Protein AF-A0A2M6YIL8-F1 (afdb_monomer)

Mean predicted aligned error: 9.51 Å

Structure (mmCIF, N/CA/C/O backbone):
data_AF-A0A2M6YIL8-F1
#
_entry.id   AF-A0A2M6YIL8-F1
#
loop_
_atom_site.group_PDB
_atom_site.id
_atom_site.type_symbol
_atom_site.label_atom_id
_atom_site.label_alt_id
_atom_site.label_comp_id
_atom_site.label_asym_id
_atom_site.label_entity_id
_atom_site.label_seq_id
_atom_site.pdbx_PDB_ins_code
_atom_site.Cartn_x
_atom_site.Cartn_y
_atom_site.Cartn_z
_atom_site.occupancy
_atom_site.B_iso_or_equiv
_atom_site.auth_seq_id
_atom_site.auth_comp_id
_atom_site.auth_asym_id
_atom_site.auth_atom_id
_atom_site.pdbx_PDB_model_num
ATOM 1 N N . MET A 1 1 ? 63.530 -6.630 16.480 1.00 34.41 1 MET A N 1
ATOM 2 C CA . MET A 1 1 ? 64.405 -7.597 17.176 1.00 34.41 1 MET A CA 1
ATOM 3 C C . MET A 1 1 ? 63.542 -8.795 17.549 1.00 34.41 1 MET A C 1
ATOM 5 O O . MET A 1 1 ? 62.456 -8.602 18.073 1.00 34.41 1 MET A O 1
ATOM 9 N N . ILE A 1 2 ? 63.947 -9.974 17.088 1.00 30.62 2 ILE A N 1
ATOM 10 C CA . ILE A 1 2 ? 63.202 -11.244 17.043 1.00 30.62 2 ILE A CA 1
ATOM 11 C C . ILE A 1 2 ? 63.223 -11.934 18.419 1.00 30.62 2 ILE A C 1
ATOM 13 O O . ILE A 1 2 ? 64.156 -11.673 19.173 1.00 30.62 2 ILE A O 1
ATOM 17 N N . ILE A 1 3 ? 62.238 -12.822 18.668 1.00 32.53 3 ILE A N 1
ATOM 18 C CA . ILE A 1 3 ? 62.216 -14.078 19.482 1.00 32.53 3 ILE A CA 1
ATOM 19 C C . ILE A 1 3 ? 60.808 -14.183 20.134 1.00 32.53 3 ILE A C 1
ATOM 21 O O . ILE A 1 3 ? 60.484 -13.400 21.015 1.00 32.53 3 ILE A O 1
ATOM 25 N N . THR A 1 4 ? 59.820 -14.889 19.543 1.00 32.38 4 THR A N 1
ATOM 26 C CA . THR A 1 4 ? 59.426 -16.323 19.743 1.00 32.38 4 THR A CA 1
ATOM 27 C C . THR A 1 4 ? 59.173 -16.688 21.215 1.00 32.38 4 THR A C 1
ATOM 29 O O . THR A 1 4 ? 59.977 -16.317 22.048 1.00 32.38 4 THR A O 1
ATOM 32 N N . LYS A 1 5 ? 58.192 -17.476 21.673 1.00 34.00 5 LYS A N 1
ATOM 33 C CA . LYS A 1 5 ? 57.276 -18.504 21.136 1.00 34.00 5 LYS A CA 1
ATOM 34 C C . LYS A 1 5 ? 56.349 -18.872 22.326 1.00 34.00 5 LYS A C 1
ATOM 36 O O . LYS A 1 5 ? 56.856 -18.974 23.434 1.00 34.00 5 LYS A O 1
ATOM 41 N N . SER A 1 6 ? 55.073 -19.201 22.120 1.00 31.00 6 SER A N 1
ATOM 42 C CA . SER A 1 6 ? 54.541 -20.549 22.416 1.00 31.00 6 SER A CA 1
ATOM 43 C C . SER A 1 6 ? 53.068 -20.648 22.000 1.00 31.00 6 SER A C 1
ATOM 45 O O . SER A 1 6 ? 52.240 -19.804 22.329 1.00 31.00 6 SER A O 1
ATOM 47 N N . ARG A 1 7 ? 52.784 -21.673 21.193 1.00 32.38 7 ARG A N 1
ATOM 48 C CA . ARG A 1 7 ? 51.454 -22.182 20.859 1.00 32.38 7 ARG A CA 1
ATOM 49 C C . ARG A 1 7 ? 51.168 -23.325 21.829 1.00 32.38 7 ARG A C 1
ATOM 51 O O . ARG A 1 7 ? 52.050 -24.158 22.023 1.00 32.38 7 ARG A O 1
ATOM 58 N N . ALA A 1 8 ? 49.954 -23.390 22.363 1.00 34.75 8 ALA A N 1
ATOM 59 C CA . ALA A 1 8 ? 49.428 -24.585 23.010 1.00 34.75 8 ALA A CA 1
ATOM 60 C C . ALA A 1 8 ? 48.501 -25.314 22.025 1.00 34.75 8 ALA A C 1
ATOM 62 O O . ALA A 1 8 ? 47.535 -24.743 21.522 1.00 34.75 8 ALA A O 1
ATOM 63 N N . GLU A 1 9 ? 48.852 -26.562 21.725 1.00 29.17 9 GLU A N 1
ATOM 64 C CA . GLU A 1 9 ? 48.043 -27.539 20.999 1.00 29.17 9 GLU A CA 1
ATOM 65 C C . GLU A 1 9 ? 46.983 -28.139 21.933 1.00 29.17 9 GLU A C 1
ATOM 67 O O . GLU A 1 9 ? 47.293 -28.528 23.059 1.00 29.17 9 GLU A O 1
ATOM 72 N N . VAL A 1 10 ? 45.750 -28.297 21.443 1.00 35.44 10 VAL A N 1
ATOM 73 C CA . VAL A 1 10 ? 44.727 -29.152 22.063 1.00 35.44 10 VAL A CA 1
ATOM 74 C C . VAL A 1 10 ? 44.362 -30.251 21.065 1.00 35.44 10 VAL A C 1
ATOM 76 O O . VAL A 1 10 ? 43.972 -29.981 19.931 1.00 35.44 10 VAL A O 1
ATOM 79 N N . LYS A 1 11 ? 44.548 -31.506 21.492 1.00 32.81 11 LYS A N 1
ATOM 80 C CA . LYS A 1 11 ? 44.235 -32.742 20.754 1.00 32.81 11 LYS A CA 1
ATOM 81 C C . LYS A 1 11 ? 42.715 -32.939 20.597 1.00 32.81 11 LYS A C 1
ATOM 83 O O . LYS A 1 11 ? 41.988 -32.645 21.543 1.00 32.81 11 LYS A O 1
ATOM 88 N N . PRO A 1 12 ? 42.228 -33.546 19.495 1.00 32.81 12 PRO A N 1
ATOM 89 C CA . PRO A 1 12 ? 40.831 -33.944 19.358 1.00 32.81 12 PRO A CA 1
ATOM 90 C C . PRO A 1 12 ? 40.618 -35.390 19.836 1.00 32.81 12 PRO A C 1
ATOM 92 O O . PRO A 1 12 ? 41.384 -36.293 19.491 1.00 32.81 12 PRO A O 1
ATOM 95 N N . SER A 1 13 ? 39.543 -35.642 20.585 1.00 32.94 13 SER A N 1
ATOM 96 C CA . SER A 1 13 ? 39.116 -36.990 20.976 1.00 32.94 13 SER A CA 1
ATOM 97 C C . SER A 1 13 ? 37.723 -37.335 20.435 1.00 32.94 13 SER A C 1
ATOM 99 O O . SER A 1 13 ? 36.736 -36.746 20.852 1.00 32.94 13 SER A O 1
ATOM 101 N N . ARG A 1 14 ? 37.714 -38.336 19.536 1.00 31.89 14 ARG A N 1
ATOM 102 C CA . ARG A 1 14 ? 36.730 -39.424 19.298 1.00 31.89 14 ARG A CA 1
ATOM 103 C C . ARG A 1 14 ? 35.243 -39.036 19.173 1.00 31.89 14 ARG A C 1
ATOM 105 O O . ARG A 1 14 ? 34.594 -38.695 20.147 1.00 31.89 14 ARG A O 1
ATOM 112 N N . ARG A 1 15 ? 34.678 -39.053 17.956 1.00 29.81 15 ARG A N 1
ATOM 113 C CA . ARG A 1 15 ? 34.012 -40.207 17.290 1.00 29.81 15 ARG A CA 1
ATOM 114 C C . ARG A 1 15 ? 33.005 -40.945 18.185 1.00 29.81 15 ARG A C 1
ATOM 116 O O . ARG A 1 15 ? 33.401 -41.828 18.936 1.00 29.81 15 ARG A O 1
ATOM 123 N N . PHE A 1 16 ? 31.720 -40.675 17.956 1.00 30.69 16 PHE A N 1
ATOM 124 C CA . PHE A 1 16 ? 30.640 -41.646 18.125 1.00 30.69 16 PHE A CA 1
ATOM 125 C C . PHE A 1 16 ? 29.960 -41.851 16.767 1.00 30.69 16 PHE A C 1
ATOM 127 O O . PHE A 1 16 ? 29.432 -40.917 16.170 1.00 30.69 16 PHE A O 1
ATOM 134 N N . MET A 1 17 ? 30.076 -43.079 16.260 1.00 27.91 17 MET A N 1
ATOM 135 C CA . MET A 1 17 ? 29.274 -43.631 15.173 1.00 27.91 17 MET A CA 1
ATOM 136 C C . MET A 1 17 ? 27.931 -44.064 15.764 1.00 27.91 17 MET A C 1
ATOM 138 O O . MET A 1 17 ? 27.924 -44.775 16.767 1.00 27.91 17 MET A O 1
ATOM 142 N N . ALA A 1 18 ? 26.825 -43.676 15.134 1.00 30.89 18 ALA A N 1
ATOM 143 C CA . ALA A 1 18 ? 25.533 -44.321 15.325 1.00 30.89 18 ALA A CA 1
ATOM 144 C C . ALA A 1 18 ? 25.212 -45.104 14.048 1.00 30.89 18 ALA A C 1
ATOM 146 O O . ALA A 1 18 ? 25.213 -44.555 12.945 1.00 30.89 18 ALA A O 1
ATOM 147 N N . SER A 1 19 ? 25.049 -46.408 14.227 1.00 29.31 19 SER A N 1
ATOM 148 C CA . SER A 1 19 ? 24.726 -47.419 13.231 1.00 29.31 19 SER A CA 1
ATOM 149 C C . SER A 1 19 ? 23.300 -47.253 12.709 1.00 29.31 19 SER A C 1
ATOM 151 O O . SER A 1 19 ? 22.365 -47.051 13.480 1.00 29.31 19 SER A O 1
ATOM 153 N N . ALA A 1 20 ? 23.150 -47.375 11.393 1.00 28.11 20 ALA A N 1
ATOM 154 C CA . ALA A 1 20 ? 21.876 -47.608 10.740 1.00 28.11 20 ALA A CA 1
ATOM 155 C C . ALA A 1 20 ? 21.609 -49.117 10.751 1.00 28.11 20 ALA A C 1
ATOM 157 O O . ALA A 1 20 ? 22.361 -49.860 10.126 1.00 28.11 20 ALA A O 1
ATOM 158 N N . ASP A 1 21 ? 20.554 -49.541 11.443 1.00 28.28 21 ASP A N 1
ATOM 159 C CA . ASP A 1 21 ? 19.988 -50.879 11.298 1.00 28.28 21 ASP A CA 1
ATOM 160 C C . ASP A 1 21 ? 18.609 -50.779 10.652 1.00 28.28 21 ASP A C 1
ATOM 162 O O . ASP A 1 21 ? 17.683 -50.126 11.135 1.00 28.28 21 ASP A O 1
ATOM 166 N N . SER A 1 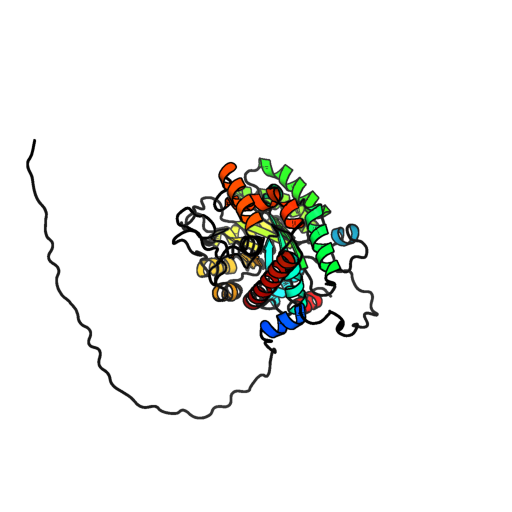22 ? 18.524 -51.437 9.505 1.00 27.89 22 SER A N 1
ATOM 167 C CA . SER A 1 22 ? 17.327 -51.768 8.756 1.00 27.89 22 SER A CA 1
ATOM 168 C C . SER A 1 22 ? 16.561 -52.893 9.449 1.00 27.89 22 SER A C 1
ATOM 170 O O . SER A 1 22 ? 17.112 -53.977 9.637 1.00 27.89 22 SER A O 1
ATOM 172 N N . ALA A 1 23 ? 15.274 -52.694 9.721 1.00 29.27 23 ALA A N 1
ATOM 173 C CA . ALA A 1 23 ? 14.343 -53.795 9.936 1.00 29.27 23 ALA A CA 1
ATOM 174 C C . ALA A 1 23 ? 12.953 -53.406 9.424 1.00 29.27 23 ALA A C 1
ATOM 176 O O . ALA A 1 23 ? 12.333 -52.453 9.890 1.00 29.27 23 ALA A O 1
ATOM 177 N N . ALA A 1 24 ? 12.503 -54.156 8.422 1.00 27.44 24 ALA A N 1
ATOM 178 C CA . ALA A 1 24 ? 11.143 -54.169 7.922 1.00 27.44 24 ALA A CA 1
ATOM 179 C C . ALA A 1 24 ? 10.187 -54.661 9.014 1.00 27.44 24 ALA A C 1
ATOM 181 O O . ALA A 1 24 ? 10.449 -55.702 9.613 1.00 27.44 24 ALA A O 1
ATOM 182 N N . ILE A 1 25 ? 9.074 -53.956 9.228 1.00 30.39 25 ILE A N 1
ATOM 183 C CA . ILE A 1 25 ? 7.910 -54.492 9.938 1.00 30.39 25 ILE A CA 1
ATOM 184 C C . ILE A 1 25 ? 6.638 -54.073 9.197 1.00 30.39 25 ILE A C 1
ATOM 186 O O . ILE A 1 25 ? 6.496 -52.958 8.699 1.00 30.39 25 ILE A O 1
ATOM 190 N N . GLU A 1 26 ? 5.775 -55.070 9.089 1.00 27.17 26 GLU A N 1
ATOM 191 C CA . GLU A 1 26 ? 4.576 -55.227 8.289 1.00 27.17 26 GLU A CA 1
ATOM 192 C C . GLU A 1 26 ? 3.461 -54.209 8.567 1.00 27.17 26 GLU A C 1
ATOM 194 O O . GLU A 1 26 ? 3.278 -53.711 9.675 1.00 27.17 26 GLU A O 1
ATOM 199 N N . ASN A 1 27 ? 2.663 -53.981 7.521 1.00 27.77 27 ASN A N 1
ATOM 200 C CA . ASN A 1 27 ? 1.368 -53.305 7.536 1.00 27.77 27 ASN A CA 1
ATOM 201 C C . ASN A 1 27 ? 0.342 -54.044 8.415 1.00 27.77 27 ASN A C 1
ATOM 203 O O . ASN A 1 27 ? 0.033 -55.202 8.122 1.00 27.77 27 ASN A O 1
ATOM 207 N N . PRO A 1 28 ? -0.359 -53.344 9.324 1.00 32.44 28 PRO A N 1
ATOM 208 C CA . PRO A 1 28 ? -1.696 -53.730 9.732 1.00 32.44 28 PRO A CA 1
ATOM 209 C C . PRO A 1 28 ? -2.715 -52.692 9.244 1.00 32.44 28 PRO A C 1
ATOM 211 O O . PRO A 1 28 ? -2.716 -51.531 9.646 1.00 32.44 28 PRO A O 1
ATOM 214 N N . HIS A 1 29 ? -3.627 -53.139 8.382 1.00 32.09 29 HIS A N 1
ATOM 215 C CA . HIS A 1 29 ? -4.880 -52.446 8.085 1.00 32.09 29 HIS A CA 1
ATOM 216 C C . HIS A 1 29 ? -5.634 -52.052 9.370 1.00 32.09 29 HIS A C 1
ATOM 218 O O . HIS A 1 29 ? -5.845 -52.916 10.227 1.00 32.09 29 HIS A O 1
ATOM 224 N N . PRO A 1 30 ? -6.250 -50.855 9.409 1.00 33.12 30 PRO A N 1
ATOM 225 C CA . PRO A 1 30 ? -7.467 -50.660 10.177 1.00 33.12 30 PRO A CA 1
ATOM 226 C C . PRO A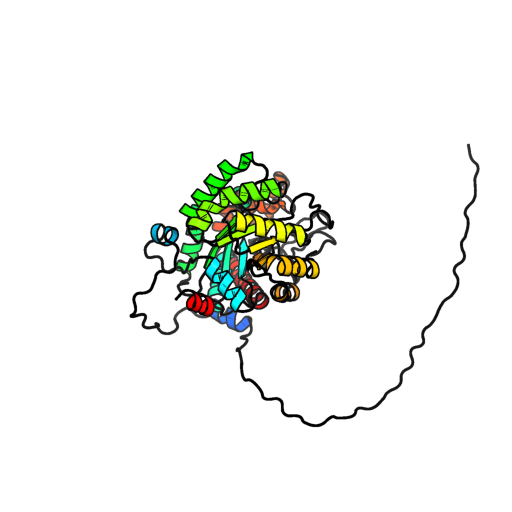 1 30 ? -8.642 -50.226 9.289 1.00 33.12 30 PRO A C 1
ATOM 228 O O . PRO A 1 30 ? -8.619 -49.231 8.575 1.00 33.12 30 PRO A O 1
ATOM 231 N N . ARG A 1 31 ? -9.659 -51.087 9.342 1.00 28.83 31 ARG A N 1
ATOM 232 C CA . ARG A 1 31 ? -11.111 -50.858 9.419 1.00 28.83 31 ARG A CA 1
ATOM 233 C C . ARG A 1 31 ? -11.663 -49.491 8.982 1.00 28.83 31 ARG A C 1
ATOM 235 O O . ARG A 1 31 ? -11.347 -48.447 9.535 1.00 28.83 31 ARG A O 1
ATOM 242 N N . ARG A 1 32 ? -12.640 -49.593 8.073 1.00 31.38 32 ARG A N 1
ATOM 243 C CA . ARG A 1 32 ? -13.617 -48.571 7.682 1.00 31.38 32 ARG A CA 1
ATOM 244 C C . ARG A 1 32 ? -14.294 -47.950 8.911 1.00 31.38 32 ARG A C 1
ATOM 246 O O . ARG A 1 32 ? -14.957 -48.663 9.660 1.00 31.38 32 ARG A O 1
ATOM 253 N N . GLY A 1 33 ? -14.170 -46.634 9.047 1.00 27.53 33 GLY A N 1
ATOM 254 C CA . GLY A 1 33 ? -15.037 -45.773 9.847 1.00 27.53 33 GLY A CA 1
ATOM 255 C C . GLY A 1 33 ? -15.582 -44.672 8.938 1.00 27.53 33 GLY A C 1
ATOM 256 O O . GLY A 1 33 ? -14.838 -44.107 8.141 1.00 27.53 33 GLY A O 1
ATOM 257 N N . GLU A 1 34 ? -16.891 -44.454 8.985 1.00 33.75 34 GLU A N 1
ATOM 258 C CA . GLU A 1 34 ? -17.619 -43.462 8.195 1.00 33.75 34 GLU A CA 1
ATOM 259 C C . GLU A 1 34 ? -17.194 -42.034 8.560 1.00 33.75 34 GLU A C 1
ATOM 261 O O . GLU A 1 34 ? -17.422 -41.584 9.679 1.00 33.75 34 GLU A O 1
ATOM 266 N N . GLU A 1 35 ? -16.664 -41.289 7.590 1.00 27.50 35 GLU A N 1
ATOM 267 C CA . GLU A 1 35 ? -16.563 -39.832 7.665 1.00 27.50 35 GLU A CA 1
ATOM 268 C C . GLU A 1 35 ? -17.556 -39.205 6.683 1.00 27.50 35 GLU A C 1
ATOM 270 O O . GLU A 1 35 ? -17.505 -39.402 5.463 1.00 27.50 35 GLU A O 1
ATOM 275 N N . ARG A 1 36 ? -18.512 -38.465 7.251 1.00 28.72 36 ARG A N 1
ATOM 276 C CA . ARG A 1 36 ? -19.507 -37.673 6.530 1.00 28.72 36 ARG A CA 1
ATOM 277 C C . ARG A 1 36 ? -18.791 -36.613 5.690 1.00 28.72 36 ARG A C 1
ATOM 279 O O . ARG A 1 36 ? -18.203 -35.680 6.227 1.00 28.72 36 ARG A O 1
ATOM 286 N N . ARG A 1 37 ? -18.889 -36.729 4.364 1.00 27.38 37 ARG A N 1
ATOM 287 C CA . ARG A 1 37 ? -18.474 -35.678 3.426 1.00 27.38 37 ARG A CA 1
ATOM 288 C C . ARG A 1 37 ? -19.415 -34.480 3.543 1.00 27.38 37 ARG A C 1
ATOM 290 O O . ARG A 1 37 ? -20.550 -34.540 3.074 1.00 27.38 37 ARG A O 1
ATOM 297 N N . ASN A 1 38 ? -18.923 -33.381 4.107 1.00 27.09 38 ASN A N 1
ATOM 298 C CA . ASN A 1 38 ? -19.464 -32.056 3.825 1.00 27.09 38 ASN A CA 1
ATOM 299 C C . ASN A 1 38 ? -19.009 -31.646 2.417 1.00 27.09 38 ASN A C 1
ATOM 301 O O . ASN A 1 38 ? -17.834 -31.381 2.179 1.00 27.09 38 ASN A O 1
ATOM 305 N N . ASN A 1 39 ? -19.946 -31.621 1.469 1.00 25.88 39 ASN A N 1
ATOM 306 C CA . ASN A 1 39 ? -19.725 -31.083 0.131 1.00 25.88 39 ASN A CA 1
ATOM 307 C C . ASN A 1 39 ? -19.717 -29.547 0.186 1.00 25.88 39 ASN A C 1
ATOM 309 O O . ASN A 1 39 ? -20.773 -28.918 0.150 1.00 25.88 39 ASN A O 1
ATOM 313 N N . HIS A 1 40 ? -18.533 -28.943 0.216 1.00 27.97 40 HIS A N 1
ATOM 314 C CA . HIS A 1 40 ? -18.300 -27.583 -0.278 1.00 27.97 40 HIS A CA 1
ATOM 315 C C . HIS A 1 40 ? -17.225 -27.655 -1.365 1.00 27.97 40 HIS A C 1
ATOM 317 O O . HIS A 1 40 ? -16.038 -27.464 -1.125 1.00 27.97 40 HIS A O 1
ATOM 323 N N . THR A 1 41 ? -17.641 -27.993 -2.584 1.00 28.62 41 THR A N 1
ATOM 324 C CA . THR A 1 41 ? -16.795 -27.879 -3.773 1.00 28.62 41 THR A CA 1
ATOM 325 C C . THR A 1 41 ? -16.782 -26.424 -4.230 1.00 28.62 41 THR A C 1
ATOM 327 O O . THR A 1 41 ? -17.613 -26.019 -5.043 1.00 28.62 41 THR A O 1
ATOM 330 N N . GLY A 1 42 ? -15.838 -25.638 -3.713 1.00 29.00 42 GLY A N 1
ATOM 331 C CA . GLY A 1 42 ? -15.352 -24.454 -4.416 1.00 29.00 42 GLY A CA 1
ATOM 332 C C . GLY A 1 42 ? -14.614 -24.927 -5.666 1.00 29.00 42 GLY A C 1
ATOM 333 O O . GLY A 1 42 ? -13.625 -25.652 -5.572 1.00 29.00 42 GLY A O 1
ATOM 334 N N . ALA A 1 43 ? -15.132 -24.604 -6.848 1.00 34.97 43 ALA A N 1
ATOM 335 C CA . ALA A 1 43 ? -14.463 -24.933 -8.097 1.00 34.97 43 ALA A CA 1
ATOM 336 C C . ALA A 1 43 ? -13.200 -24.066 -8.229 1.00 34.97 43 ALA A C 1
ATOM 338 O O . ALA A 1 43 ? -13.272 -22.917 -8.654 1.00 34.97 43 ALA A O 1
ATOM 339 N N . LEU A 1 44 ? -12.043 -24.617 -7.855 1.00 34.81 44 LEU A N 1
ATOM 340 C CA . LEU A 1 44 ? -10.734 -24.067 -8.206 1.00 34.81 44 LEU A CA 1
ATOM 341 C C . LEU A 1 44 ? -10.581 -24.138 -9.731 1.00 34.81 44 LEU A C 1
ATOM 343 O O . LEU A 1 44 ? -10.276 -25.186 -10.304 1.00 34.81 44 LEU A O 1
ATOM 347 N N . PHE A 1 45 ? -10.848 -23.029 -10.415 1.00 46.12 45 PHE A N 1
ATOM 348 C CA . PHE A 1 45 ? -10.503 -22.895 -11.823 1.00 46.12 45 PHE A CA 1
ATOM 349 C C . PHE A 1 45 ? -8.987 -22.723 -11.936 1.00 46.12 45 PHE A C 1
ATOM 351 O O . PHE A 1 45 ? -8.402 -21.885 -11.263 1.00 46.12 45 PHE A O 1
ATOM 358 N N . SER A 1 46 ? -8.338 -23.506 -12.803 1.00 51.53 46 SER A N 1
ATOM 359 C CA . SER A 1 46 ? -6.922 -23.298 -13.126 1.00 51.53 46 SER A CA 1
ATOM 360 C C . SER A 1 46 ? -6.704 -21.856 -13.596 1.00 51.53 46 SER A C 1
ATOM 362 O O . SER A 1 46 ? -7.432 -21.385 -14.473 1.00 51.53 46 SER A O 1
ATOM 364 N N . THR A 1 47 ? -5.669 -21.193 -13.071 1.00 53.50 47 THR A N 1
ATOM 365 C CA . THR A 1 47 ? -5.215 -19.845 -13.465 1.00 53.50 47 THR A CA 1
ATOM 366 C C . THR A 1 47 ? -5.191 -19.640 -14.981 1.00 53.50 47 THR A C 1
ATOM 368 O O . THR A 1 47 ? -5.591 -18.591 -15.475 1.00 53.50 47 THR A O 1
ATOM 371 N N . ARG A 1 48 ? -4.841 -20.677 -15.754 1.00 49.22 48 ARG A N 1
ATOM 372 C CA . ARG A 1 48 ? -4.863 -20.649 -17.224 1.00 49.22 48 ARG A CA 1
ATOM 373 C C . ARG A 1 48 ? -6.258 -20.404 -17.816 1.00 49.22 48 ARG A C 1
ATOM 375 O O . ARG A 1 48 ? -6.384 -19.606 -18.738 1.00 49.22 48 ARG A O 1
ATOM 382 N N . LYS A 1 49 ? -7.305 -21.041 -17.278 1.00 51.19 49 LYS A N 1
ATOM 383 C CA . LYS A 1 49 ? -8.697 -20.827 -17.725 1.00 51.19 49 LYS A CA 1
ATOM 384 C C . LYS A 1 49 ? -9.211 -19.440 -17.343 1.00 51.19 49 LYS A C 1
ATOM 386 O O . LYS A 1 49 ? -9.979 -18.856 -18.097 1.00 51.19 49 LYS A O 1
ATOM 391 N N . ILE A 1 50 ? -8.777 -18.923 -16.194 1.00 56.91 50 ILE A N 1
ATOM 392 C CA . ILE A 1 50 ? -9.116 -17.572 -15.734 1.00 56.91 50 ILE A CA 1
ATOM 393 C C . ILE A 1 50 ? -8.523 -16.530 -16.695 1.00 56.91 50 ILE A C 1
ATOM 395 O O . ILE A 1 50 ? -9.236 -15.646 -17.158 1.00 56.91 50 ILE A O 1
ATOM 399 N N . LEU A 1 51 ? -7.256 -16.691 -17.089 1.00 50.84 51 LEU A N 1
ATOM 400 C CA . LEU A 1 51 ? -6.565 -15.784 -18.013 1.00 50.84 51 LEU A CA 1
ATOM 401 C C . LEU A 1 51 ? -7.152 -15.797 -19.427 1.00 50.84 51 LEU A C 1
ATOM 403 O O . LEU A 1 51 ? -7.322 -14.737 -20.030 1.00 50.84 51 LEU A O 1
ATOM 407 N N . GLU A 1 52 ? -7.497 -16.979 -19.947 1.00 53.31 52 GLU A N 1
ATOM 408 C CA . GLU A 1 52 ? -8.208 -17.111 -21.226 1.00 53.31 52 GLU A CA 1
ATOM 409 C C . GLU A 1 52 ? -9.569 -16.398 -21.189 1.00 53.31 52 GLU A C 1
ATOM 411 O O . GLU A 1 52 ? -10.013 -15.863 -22.202 1.00 53.31 52 GLU A O 1
ATOM 416 N N . TRP A 1 53 ? -10.212 -16.314 -20.022 1.00 53.59 53 TRP A N 1
ATOM 417 C CA . TRP A 1 53 ? -11.458 -15.571 -19.845 1.00 53.59 53 TRP A CA 1
ATOM 418 C C . TRP A 1 53 ? -11.231 -14.056 -19.729 1.00 53.59 53 TRP A C 1
ATOM 420 O O . TRP A 1 53 ? -11.947 -13.283 -20.360 1.00 53.59 53 TRP A O 1
ATOM 430 N N . SER A 1 54 ? -10.199 -13.623 -18.995 1.00 54.84 54 SER A N 1
ATOM 431 C CA . SER A 1 54 ? -9.875 -12.200 -18.809 1.00 54.84 54 SER A CA 1
ATOM 432 C C . SER A 1 54 ? -9.337 -11.511 -20.074 1.00 54.84 54 SER A C 1
ATOM 434 O O . SER A 1 54 ? -9.488 -10.291 -20.194 1.00 54.84 54 SER A O 1
ATOM 436 N N . PHE A 1 55 ? -8.712 -12.261 -20.994 1.00 59.28 55 PHE A N 1
ATOM 437 C CA . PHE A 1 55 ? -8.070 -11.725 -22.208 1.00 59.28 55 PHE A CA 1
ATOM 438 C C . PHE A 1 55 ? -8.577 -12.324 -23.538 1.00 59.28 55 PHE A C 1
ATOM 440 O O . PHE A 1 55 ? -8.342 -11.726 -24.584 1.00 59.28 55 PHE A O 1
ATOM 447 N N . GLY A 1 56 ? -9.254 -13.479 -23.540 1.00 40.78 56 GLY A N 1
ATOM 448 C CA . GLY A 1 56 ? -9.553 -14.251 -24.761 1.00 40.78 56 GLY A CA 1
ATOM 449 C C . GLY A 1 56 ? -10.996 -14.197 -25.275 1.00 40.78 56 GLY A C 1
ATOM 450 O O . GLY A 1 56 ? -11.247 -14.605 -26.406 1.00 40.78 56 GLY A O 1
ATOM 451 N N . PHE A 1 57 ? -11.950 -13.663 -24.513 1.00 38.03 57 PHE A N 1
ATOM 452 C CA . PHE A 1 57 ? -13.313 -13.430 -24.993 1.00 38.03 57 PHE A CA 1
ATOM 453 C C . PHE A 1 57 ? -13.756 -12.031 -24.584 1.00 38.03 57 PHE A C 1
ATOM 455 O O . PHE A 1 57 ? -13.664 -11.662 -23.417 1.00 38.03 57 PHE A O 1
ATOM 462 N N . GLY A 1 58 ? -14.240 -11.242 -25.549 1.00 37.72 58 GLY A N 1
ATOM 463 C CA . GLY A 1 58 ? -14.836 -9.941 -25.264 1.00 37.72 58 GLY A CA 1
ATOM 464 C C . GLY A 1 58 ? -15.847 -10.069 -24.127 1.00 37.72 58 GLY A C 1
ATOM 465 O O . GLY A 1 58 ? -16.694 -10.966 -24.156 1.00 37.72 58 GLY A O 1
ATOM 466 N N . PHE A 1 59 ? -15.725 -9.193 -23.128 1.00 39.69 59 PHE A N 1
ATOM 467 C CA . PHE A 1 59 ? -16.639 -9.028 -21.996 1.00 39.69 59 PHE A CA 1
ATOM 468 C C . PHE A 1 59 ? -18.061 -8.705 -22.504 1.00 39.69 59 PHE A C 1
ATOM 470 O O . PHE A 1 59 ? -18.523 -7.576 -22.436 1.00 39.69 59 PHE A O 1
ATOM 477 N N . ASN A 1 60 ? -18.762 -9.691 -23.061 1.00 33.38 60 ASN A N 1
ATOM 478 C CA . ASN A 1 60 ? -20.117 -9.559 -23.606 1.00 33.38 60 ASN A CA 1
ATOM 479 C C . ASN A 1 60 ? -21.101 -10.539 -22.960 1.00 33.38 60 ASN A C 1
ATOM 481 O O . ASN A 1 60 ? -22.184 -10.798 -23.484 1.00 33.38 60 ASN A O 1
ATOM 485 N N . ARG A 1 61 ? -20.762 -11.067 -21.782 1.00 33.72 61 ARG A N 1
ATOM 486 C CA . ARG A 1 61 ? -21.739 -11.688 -20.885 1.00 33.72 61 ARG A CA 1
ATOM 487 C C . ARG A 1 61 ? -21.545 -11.161 -19.475 1.00 33.72 61 ARG A C 1
ATOM 489 O O . ARG A 1 61 ? -20.991 -11.832 -18.613 1.00 33.72 61 ARG A O 1
ATOM 496 N N . LEU A 1 62 ? -22.045 -9.945 -19.267 1.00 35.62 62 LEU A N 1
ATOM 497 C CA . LEU A 1 62 ? -22.497 -9.508 -17.950 1.00 35.62 62 LEU A CA 1
ATOM 498 C C . LEU A 1 62 ? -23.389 -10.624 -17.367 1.00 35.62 62 LEU A C 1
ATOM 500 O O . LEU A 1 62 ? -24.333 -11.049 -18.045 1.00 35.62 62 LEU A O 1
ATOM 504 N N . PRO A 1 63 ? -23.124 -11.130 -16.149 1.00 33.12 63 PRO A N 1
ATOM 505 C CA . PRO A 1 63 ? -24.123 -11.911 -15.440 1.00 33.12 63 PRO A CA 1
ATOM 506 C C . PRO A 1 63 ? -25.401 -11.073 -15.337 1.00 33.12 63 PRO A C 1
ATOM 508 O O . PRO A 1 63 ? -25.326 -9.850 -15.200 1.00 33.12 63 PRO A O 1
ATOM 511 N N . ARG A 1 64 ? -26.558 -11.740 -15.462 1.00 36.34 64 ARG A N 1
ATOM 512 C CA . ARG A 1 64 ? -27.895 -11.127 -15.458 1.00 36.34 64 ARG A CA 1
ATOM 513 C C . ARG A 1 64 ? -27.965 -9.990 -14.443 1.00 36.34 64 ARG A C 1
ATOM 515 O O . ARG A 1 64 ? -27.587 -10.179 -13.288 1.00 36.34 64 ARG A O 1
ATOM 522 N N . ARG A 1 65 ? -28.476 -8.848 -14.911 1.00 35.69 65 ARG A N 1
ATOM 523 C CA . ARG A 1 65 ? -28.994 -7.742 -14.105 1.00 35.69 65 ARG A CA 1
ATOM 524 C C . ARG A 1 65 ? -29.653 -8.351 -12.861 1.00 35.69 65 ARG A C 1
ATOM 526 O O . ARG A 1 65 ? -30.653 -9.053 -12.990 1.00 35.69 65 ARG A O 1
ATOM 533 N N . LEU A 1 66 ? -29.065 -8.151 -11.683 1.00 37.81 66 LEU A N 1
ATOM 534 C CA . LEU A 1 66 ? -29.887 -8.120 -10.483 1.00 37.81 66 LEU A CA 1
ATOM 535 C C . LEU A 1 66 ? -30.879 -6.995 -10.769 1.00 37.81 66 LEU A C 1
ATOM 537 O O . LEU A 1 66 ? -30.452 -5.868 -11.036 1.00 37.81 66 LEU A O 1
ATOM 541 N N . ASP A 1 67 ? -32.166 -7.322 -10.846 1.00 36.12 67 ASP A N 1
ATOM 542 C CA . ASP A 1 67 ? -33.232 -6.328 -10.863 1.00 36.12 67 ASP A CA 1
ATOM 543 C C . ASP A 1 67 ? -33.178 -5.589 -9.521 1.00 36.12 67 ASP A C 1
ATOM 545 O O . ASP A 1 67 ? -33.887 -5.903 -8.573 1.00 36.12 67 ASP A O 1
ATOM 549 N N . MET A 1 68 ? -32.267 -4.621 -9.426 1.00 41.94 68 MET A N 1
ATOM 550 C CA . MET A 1 68 ? -32.140 -3.685 -8.316 1.00 41.94 68 MET A CA 1
ATOM 551 C C . MET A 1 68 ? -33.192 -2.595 -8.522 1.00 41.94 68 MET A C 1
ATOM 553 O O . MET A 1 68 ? -32.885 -1.448 -8.839 1.00 41.94 68 MET A O 1
ATOM 557 N N . ALA A 1 69 ? -34.458 -2.990 -8.405 1.00 36.59 69 ALA A N 1
ATOM 558 C CA . ALA A 1 69 ? -35.584 -2.089 -8.205 1.00 36.59 69 ALA A CA 1
ATOM 559 C C . ALA A 1 69 ? -35.822 -1.895 -6.697 1.00 36.59 69 ALA A C 1
ATOM 561 O O . ALA A 1 69 ? -36.934 -2.022 -6.208 1.00 36.59 69 ALA A O 1
ATOM 562 N N . GLU A 1 70 ? -34.761 -1.580 -5.962 1.00 42.62 70 GLU A N 1
ATOM 563 C CA . GLU A 1 70 ? -34.799 -1.013 -4.616 1.00 42.62 70 GLU A CA 1
ATOM 564 C C . GLU A 1 70 ? -33.743 0.089 -4.611 1.00 42.62 70 GLU A C 1
ATOM 566 O O . GLU A 1 70 ? -32.687 -0.082 -5.220 1.00 42.62 70 GLU A O 1
ATOM 571 N N . LYS A 1 71 ? -34.052 1.257 -4.030 1.00 42.81 71 LYS A N 1
ATOM 572 C CA . LYS A 1 71 ? -33.161 2.431 -3.980 1.00 42.81 71 LYS A CA 1
ATOM 573 C C . LYS A 1 71 ? -31.724 1.981 -3.681 1.00 42.81 71 LYS A C 1
ATOM 575 O O . LYS A 1 71 ? -31.445 1.626 -2.542 1.00 42.81 71 LYS A O 1
ATOM 580 N N . SER A 1 72 ? -30.828 1.976 -4.673 1.00 56.22 72 SER A N 1
ATOM 581 C CA . SER A 1 72 ? -29.453 1.534 -4.437 1.00 56.22 72 SER A CA 1
ATOM 582 C C . SER A 1 72 ? -28.810 2.523 -3.472 1.00 56.22 72 SER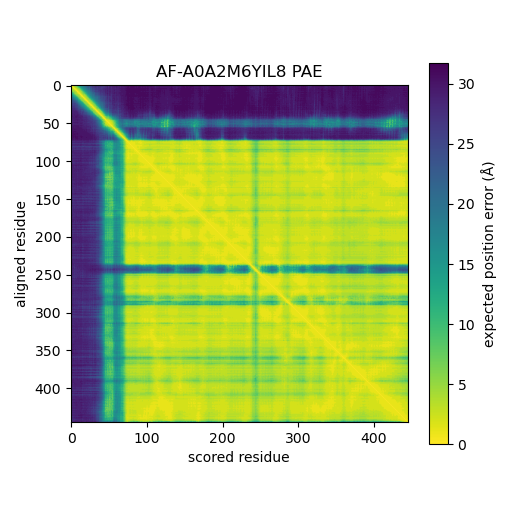 A C 1
ATOM 584 O O . SER A 1 72 ? -28.578 3.676 -3.841 1.00 56.22 72 SER A O 1
ATOM 586 N N . MET A 1 73 ? -28.577 2.108 -2.229 1.00 71.62 73 MET A N 1
ATOM 587 C CA . MET A 1 73 ? -27.795 2.907 -1.297 1.00 71.62 73 MET A CA 1
ATOM 588 C C . MET A 1 73 ? -26.393 3.076 -1.882 1.00 71.62 73 MET A C 1
ATOM 590 O O . MET A 1 73 ? -25.719 2.105 -2.218 1.00 71.62 73 MET A O 1
ATOM 594 N N . ASP A 1 74 ? -25.983 4.328 -2.064 1.00 88.19 74 ASP A N 1
ATOM 595 C CA . ASP A 1 74 ? -24.627 4.657 -2.476 1.00 88.19 74 ASP A CA 1
ATOM 596 C C . ASP A 1 74 ? -23.706 4.528 -1.257 1.00 88.19 74 ASP A C 1
ATOM 598 O O . ASP A 1 74 ? -23.662 5.409 -0.399 1.00 88.19 74 ASP A O 1
ATOM 602 N N . PHE A 1 75 ? -23.001 3.399 -1.160 1.00 93.88 75 PHE A N 1
ATOM 603 C CA . PHE A 1 75 ? -22.097 3.088 -0.046 1.00 93.88 75 PHE A CA 1
ATOM 604 C C . PHE A 1 75 ? -20.744 3.817 -0.122 1.00 93.88 75 PHE A C 1
ATOM 606 O O . PHE A 1 75 ? -19.868 3.602 0.723 1.00 93.88 75 PHE A O 1
ATOM 613 N N . ARG A 1 76 ? -20.529 4.664 -1.137 1.00 96.06 76 ARG A N 1
ATOM 614 C CA . ARG A 1 76 ? -19.300 5.456 -1.259 1.00 96.06 76 ARG A CA 1
ATOM 615 C C . ARG A 1 76 ? -19.302 6.566 -0.198 1.00 96.06 76 ARG A C 1
ATOM 617 O O . ARG A 1 76 ? -20.346 7.176 0.021 1.00 96.06 76 ARG A O 1
ATOM 624 N N . PRO A 1 77 ? -18.168 6.887 0.450 1.00 96.19 77 PRO A N 1
ATOM 625 C CA . PRO A 1 77 ? -18.106 8.001 1.397 1.00 96.19 77 PRO A CA 1
ATOM 626 C C . PRO A 1 77 ? -18.522 9.343 0.776 1.00 96.19 77 PRO A C 1
ATOM 628 O O . PRO A 1 77 ? -18.305 9.577 -0.411 1.00 96.19 77 PRO A O 1
ATOM 631 N N . GLU A 1 78 ? -19.055 10.263 1.585 1.00 94.44 78 GLU A N 1
ATOM 632 C CA . GLU A 1 78 ? -19.629 11.542 1.125 1.00 94.44 78 GLU A CA 1
ATOM 633 C C . GLU A 1 78 ? -18.688 12.330 0.193 1.00 94.44 78 GLU A C 1
ATOM 635 O O . GLU A 1 78 ? -19.092 12.782 -0.880 1.00 94.44 78 GLU A O 1
ATOM 640 N N . LYS A 1 79 ? -17.401 12.440 0.550 1.00 94.50 79 LYS A N 1
ATOM 641 C CA . LYS A 1 79 ? -16.390 13.128 -0.272 1.00 94.50 79 LYS A CA 1
ATOM 642 C C . LYS A 1 79 ? -16.162 12.459 -1.627 1.00 94.50 79 LYS A C 1
ATOM 644 O O . LYS A 1 79 ? -15.921 13.152 -2.613 1.00 94.50 79 LYS A O 1
ATOM 649 N N . VAL A 1 80 ? -16.276 11.133 -1.695 1.00 97.44 80 VAL A N 1
ATOM 650 C CA . VAL A 1 80 ? -16.191 10.378 -2.953 1.00 97.44 80 VAL A CA 1
ATOM 651 C C . VAL A 1 80 ? -17.411 10.677 -3.822 1.00 97.44 80 VAL A C 1
ATOM 653 O O . VAL A 1 80 ? -17.243 10.977 -5.003 1.00 97.44 80 VAL A O 1
ATOM 656 N N . GLN A 1 81 ? -18.618 10.677 -3.245 1.00 96.56 81 GLN A N 1
ATOM 657 C CA . GLN A 1 81 ? -19.851 11.012 -3.972 1.00 96.56 81 GLN A CA 1
ATOM 658 C C . GLN A 1 81 ? -19.819 12.442 -4.531 1.00 96.56 81 GLN A C 1
ATOM 660 O O . GLN A 1 81 ? -20.161 12.659 -5.692 1.00 96.56 81 GLN A O 1
ATOM 665 N N . GLN A 1 82 ? -19.359 13.408 -3.726 1.00 96.19 82 GLN A N 1
ATOM 666 C CA . GLN A 1 82 ? -19.221 14.814 -4.127 1.00 96.19 82 GLN A CA 1
ATOM 667 C C . GLN A 1 82 ? -18.222 14.994 -5.273 1.00 96.19 82 GLN A C 1
ATOM 669 O O . GLN A 1 82 ? -18.459 15.778 -6.190 1.00 96.19 82 GLN A O 1
ATOM 674 N N . ARG A 1 83 ? -17.094 14.280 -5.218 1.00 96.81 83 ARG A N 1
ATOM 675 C CA . ARG A 1 83 ? -16.010 14.416 -6.195 1.00 96.81 83 ARG A CA 1
ATOM 676 C C . ARG A 1 83 ? -16.276 13.667 -7.498 1.00 96.81 83 ARG A C 1
ATOM 678 O O . ARG A 1 83 ? -15.871 14.137 -8.558 1.00 96.81 83 ARG A O 1
ATOM 685 N N . PHE A 1 84 ? -16.942 12.518 -7.421 1.00 97.06 84 PHE A N 1
ATOM 686 C CA . PHE A 1 84 ? -17.249 11.657 -8.562 1.00 97.06 84 PHE A CA 1
ATOM 687 C C . PHE A 1 84 ? -18.766 11.423 -8.666 1.00 97.06 84 PHE A C 1
ATOM 689 O O . PHE A 1 84 ? -19.242 10.287 -8.499 1.00 97.06 84 PHE A O 1
ATOM 696 N N . PRO A 1 85 ? -19.550 12.490 -8.923 1.00 95.31 85 PRO A N 1
ATOM 697 C CA . PRO A 1 85 ? -20.996 12.377 -9.042 1.00 95.31 85 PRO A CA 1
ATOM 698 C C . PRO A 1 85 ? -21.351 11.466 -10.221 1.00 95.31 85 PRO A C 1
ATOM 700 O O . PRO A 1 85 ? -20.812 11.605 -11.316 1.00 95.31 85 PRO A O 1
ATOM 703 N N . GLY A 1 86 ? -22.248 10.507 -9.990 1.00 90.94 86 GLY A N 1
ATOM 704 C CA . GLY A 1 86 ? -22.687 9.547 -11.010 1.00 90.94 86 GLY A CA 1
ATOM 705 C C . GLY A 1 86 ? -21.699 8.421 -11.342 1.00 90.94 86 GLY A C 1
ATOM 706 O O . GLY A 1 86 ? -22.056 7.537 -12.117 1.00 90.94 86 GLY A O 1
ATOM 707 N N . SER A 1 87 ? -20.497 8.411 -10.755 1.00 94.56 87 SER A N 1
ATOM 708 C CA . SER A 1 87 ? -19.579 7.278 -10.900 1.00 94.56 87 SER A CA 1
ATOM 709 C C . SER A 1 87 ? -20.173 6.007 -10.288 1.00 94.56 87 SER A C 1
ATOM 711 O O . SER A 1 87 ? -20.731 6.039 -9.191 1.00 94.56 87 SER A O 1
ATOM 713 N N . LEU A 1 88 ? -20.031 4.884 -10.996 1.00 93.00 88 LEU A N 1
ATOM 714 C CA . LEU A 1 88 ? -20.450 3.554 -10.532 1.00 93.00 88 LEU A CA 1
ATOM 715 C C . LEU A 1 88 ? -19.290 2.739 -9.946 1.00 93.00 88 LEU A C 1
ATOM 717 O O . LEU A 1 88 ? -19.492 1.595 -9.539 1.00 93.00 88 LEU A O 1
ATOM 721 N N . ALA A 1 89 ? -18.077 3.299 -9.918 1.00 96.19 89 ALA A N 1
ATOM 722 C CA . ALA A 1 89 ? -16.929 2.622 -9.336 1.00 96.19 89 ALA A CA 1
ATOM 723 C C . ALA A 1 89 ? -17.179 2.391 -7.832 1.00 96.19 89 ALA A C 1
ATOM 725 O O . ALA A 1 89 ? -17.447 3.359 -7.111 1.00 96.19 89 ALA A O 1
ATOM 726 N N . PRO A 1 90 ? -17.068 1.149 -7.328 1.00 97.19 90 PRO A N 1
ATOM 727 C CA . PRO A 1 90 ? -17.380 0.813 -5.939 1.00 97.19 90 PRO A CA 1
ATOM 728 C C . PRO A 1 90 ? -16.228 1.186 -4.981 1.00 97.19 90 PRO A C 1
ATOM 730 O O . PRO A 1 90 ? -15.712 0.339 -4.251 1.00 97.19 90 PRO A O 1
ATOM 733 N N . LEU A 1 91 ? -15.818 2.461 -4.997 1.00 98.50 91 LEU A N 1
ATOM 734 C CA . LEU A 1 91 ? -14.851 3.050 -4.067 1.00 98.50 91 LEU A CA 1
ATOM 735 C C . LEU A 1 91 ? -15.520 3.289 -2.709 1.00 98.50 91 LEU A C 1
ATOM 737 O O . LEU A 1 91 ? -16.188 4.304 -2.503 1.00 98.50 91 LEU A O 1
ATOM 741 N N . ILE A 1 92 ? -15.337 2.355 -1.781 1.00 98.25 92 ILE A N 1
ATOM 742 C CA . ILE A 1 92 ? -15.993 2.378 -0.469 1.00 98.25 92 ILE A CA 1
ATOM 743 C C . ILE A 1 92 ? -14.992 2.592 0.672 1.00 98.25 92 ILE A C 1
ATOM 745 O O . ILE A 1 92 ? -13.778 2.671 0.469 1.00 98.25 92 ILE A O 1
ATOM 749 N N . ASN A 1 93 ? -15.511 2.707 1.894 1.00 98.31 93 ASN A N 1
ATOM 750 C CA . ASN A 1 93 ? -14.707 2.796 3.109 1.00 98.31 93 ASN A CA 1
ATOM 751 C C . ASN A 1 93 ? -13.855 1.528 3.310 1.00 98.31 93 ASN A C 1
ATOM 753 O O . ASN A 1 93 ? -14.393 0.419 3.324 1.00 98.31 93 ASN A O 1
ATOM 757 N N . GLY A 1 94 ? -12.543 1.688 3.525 1.00 98.19 94 GLY A N 1
ATOM 758 C CA . GLY A 1 94 ? -11.624 0.564 3.750 1.00 98.19 94 GLY A CA 1
ATOM 759 C C . GLY A 1 94 ? -12.003 -0.316 4.945 1.00 98.19 94 GLY A C 1
ATOM 760 O O . GLY A 1 94 ? -11.744 -1.518 4.922 1.00 98.19 94 GLY A O 1
ATOM 761 N N . LYS A 1 95 ? -12.715 0.236 5.935 1.00 97.69 95 LYS A N 1
ATOM 762 C CA . LYS A 1 95 ? -13.188 -0.494 7.120 1.00 97.69 95 LYS A CA 1
ATOM 763 C C . LYS A 1 95 ? -14.095 -1.664 6.735 1.00 97.69 95 LYS A C 1
ATOM 765 O O . LYS A 1 95 ? -14.006 -2.732 7.338 1.00 97.69 95 LYS A O 1
ATOM 770 N N . ALA A 1 96 ? -14.906 -1.511 5.685 1.00 98.31 96 ALA A N 1
ATOM 771 C CA . ALA A 1 96 ? -15.770 -2.582 5.193 1.00 98.31 96 ALA A CA 1
ATOM 772 C C . ALA A 1 96 ? -14.961 -3.762 4.625 1.00 98.31 96 ALA A C 1
ATOM 774 O O . ALA A 1 96 ? -15.297 -4.920 4.871 1.00 98.31 96 ALA A O 1
ATOM 775 N N . LEU A 1 97 ? -13.861 -3.473 3.919 1.00 98.75 97 LEU A N 1
ATOM 776 C CA . LEU A 1 97 ? -12.962 -4.491 3.369 1.00 98.75 97 LEU A CA 1
ATOM 777 C C . LEU A 1 97 ? -12.269 -5.264 4.496 1.00 98.75 97 LEU A C 1
ATOM 779 O O . LEU A 1 97 ? -12.265 -6.492 4.482 1.00 98.75 97 LEU A O 1
ATOM 783 N N . LEU A 1 98 ? -11.739 -4.555 5.496 1.00 98.69 98 LEU A N 1
ATOM 784 C CA . LEU A 1 98 ? -11.071 -5.167 6.649 1.00 98.69 98 LEU A CA 1
ATOM 785 C C . LEU A 1 98 ? -12.036 -6.006 7.494 1.00 98.69 98 LEU A C 1
ATOM 787 O O . LEU A 1 98 ? -11.711 -7.134 7.862 1.00 98.69 98 LEU A O 1
ATOM 791 N N . THR A 1 99 ? -13.254 -5.508 7.727 1.00 98.25 99 THR A N 1
ATOM 792 C CA . THR A 1 99 ? -14.305 -6.260 8.435 1.00 98.25 99 THR A CA 1
ATOM 793 C C . THR A 1 99 ? -14.633 -7.563 7.707 1.00 98.25 99 THR A C 1
ATOM 795 O O . THR A 1 99 ? -14.703 -8.626 8.327 1.00 98.25 99 THR A O 1
ATOM 798 N N . ALA A 1 100 ? -14.785 -7.511 6.380 1.00 98.25 100 ALA A N 1
ATOM 799 C CA . ALA A 1 100 ? -15.047 -8.697 5.571 1.00 98.25 100 ALA A CA 1
ATOM 800 C C . ALA A 1 100 ? -13.869 -9.677 5.568 1.00 98.25 100 ALA A C 1
ATOM 802 O O . ALA A 1 100 ? -14.097 -10.883 5.642 1.00 98.25 100 ALA A O 1
ATOM 803 N N . ALA A 1 101 ? -12.631 -9.179 5.524 1.00 98.31 101 ALA A N 1
ATOM 804 C CA . ALA A 1 101 ? -11.427 -9.998 5.626 1.00 98.31 101 ALA A CA 1
ATOM 805 C C . ALA A 1 101 ? -11.358 -10.717 6.980 1.00 98.31 101 ALA A C 1
ATOM 807 O O . ALA A 1 101 ? -11.229 -11.940 7.015 1.00 98.31 101 ALA A O 1
ATOM 808 N N . ARG A 1 102 ? -11.576 -10.001 8.091 1.00 97.50 102 ARG A N 1
ATOM 809 C CA . ARG A 1 102 ? -11.639 -10.595 9.436 1.00 97.50 102 ARG A CA 1
ATOM 810 C C . ARG A 1 102 ? -12.735 -11.661 9.530 1.00 97.50 102 ARG A C 1
ATOM 812 O O . ARG A 1 102 ? -12.467 -12.780 9.957 1.00 97.50 102 ARG A O 1
ATOM 819 N N . ALA A 1 103 ? -13.949 -11.356 9.073 1.00 97.38 103 ALA A N 1
ATOM 820 C CA . ALA A 1 103 ? -15.086 -12.285 9.091 1.00 97.38 103 ALA A CA 1
ATOM 821 C C . ALA A 1 103 ? -14.998 -13.415 8.042 1.00 97.38 103 ALA A C 1
ATOM 823 O O . ALA A 1 103 ? -15.812 -14.345 8.048 1.00 97.38 103 ALA A O 1
ATOM 824 N N . GLY A 1 104 ? -14.088 -13.299 7.080 1.00 96.56 104 GLY A N 1
ATOM 825 C CA . GLY A 1 104 ? -13.843 -14.265 6.012 1.00 96.56 104 GLY A CA 1
ATOM 826 C C . GLY A 1 104 ? -12.594 -15.113 6.228 1.00 96.56 104 GLY A C 1
ATOM 827 O O . GLY A 1 104 ? -12.303 -15.938 5.372 1.00 96.56 104 GLY A O 1
ATOM 828 N N . ASN A 1 105 ? -11.876 -14.917 7.341 1.00 96.62 105 ASN A N 1
ATOM 829 C CA . ASN A 1 105 ? -10.542 -15.474 7.567 1.00 96.62 105 ASN A CA 1
ATOM 830 C C . ASN A 1 105 ? -9.605 -15.228 6.371 1.00 96.62 105 ASN A C 1
ATOM 832 O O . ASN A 1 105 ? -9.034 -16.156 5.794 1.00 96.62 105 ASN A O 1
ATOM 836 N N . GLY A 1 106 ? -9.510 -13.961 5.979 1.00 98.25 106 GLY A N 1
ATOM 837 C CA . GLY A 1 106 ? -8.694 -13.501 4.868 1.00 98.25 106 GLY A CA 1
ATOM 838 C C . GLY A 1 106 ? -7.951 -12.211 5.183 1.00 98.25 106 GLY A C 1
ATOM 839 O O . GLY A 1 106 ? -8.011 -11.666 6.287 1.00 98.25 106 GLY A O 1
ATOM 840 N N . MET A 1 107 ? -7.253 -11.723 4.169 1.00 98.56 107 MET A N 1
ATOM 841 C CA . MET A 1 107 ? -6.432 -10.523 4.196 1.00 98.56 107 MET A CA 1
ATOM 842 C C . MET A 1 107 ? -6.651 -9.722 2.910 1.00 98.56 107 MET A C 1
ATOM 844 O O . MET A 1 107 ? -6.787 -10.279 1.818 1.00 98.56 107 MET A O 1
ATOM 848 N N . ILE A 1 108 ? -6.662 -8.398 3.038 1.00 98.81 108 ILE A N 1
ATOM 849 C CA . ILE A 1 108 ? -6.753 -7.473 1.913 1.00 98.81 108 ILE A CA 1
ATOM 850 C C . ILE A 1 108 ? -5.350 -7.170 1.400 1.00 98.81 108 ILE A C 1
ATOM 852 O O . ILE A 1 108 ? -4.488 -6.688 2.135 1.00 98.81 108 ILE A O 1
ATOM 856 N N . MET A 1 109 ? -5.120 -7.434 0.118 1.00 98.62 109 MET A N 1
ATOM 857 C CA . MET A 1 109 ? -3.919 -6.954 -0.552 1.00 98.62 109 MET A CA 1
ATOM 858 C C . MET A 1 109 ? -4.009 -5.435 -0.714 1.00 98.62 109 MET A C 1
ATOM 860 O O . MET A 1 109 ? -4.963 -4.925 -1.315 1.00 98.62 109 MET A O 1
ATOM 864 N N . ALA A 1 110 ? -3.000 -4.731 -0.213 1.00 98.69 110 ALA A N 1
ATOM 865 C CA . ALA A 1 110 ? -2.802 -3.315 -0.457 1.00 98.69 110 ALA A CA 1
ATOM 866 C C . ALA A 1 110 ? -1.627 -3.130 -1.418 1.00 98.69 110 ALA A C 1
ATOM 868 O O . ALA A 1 110 ? -0.607 -3.809 -1.318 1.00 98.69 110 ALA A O 1
ATOM 869 N N . THR A 1 111 ? -1.826 -2.329 -2.460 1.00 98.31 111 THR A N 1
ATOM 870 C CA . THR A 1 111 ? -0.931 -2.295 -3.616 1.00 98.31 111 THR A CA 1
ATOM 871 C C . THR A 1 111 ? -0.433 -0.880 -3.861 1.00 98.31 111 THR A C 1
ATOM 873 O O . THR A 1 111 ? -1.203 -0.051 -4.360 1.00 98.31 111 THR A O 1
ATOM 876 N N . ASN A 1 112 ? 0.851 -0.616 -3.581 1.00 98.06 112 ASN A N 1
ATOM 877 C CA . ASN A 1 112 ? 1.454 0.685 -3.871 1.00 98.06 112 ASN A CA 1
ATOM 878 C C . ASN A 1 112 ? 1.592 0.887 -5.381 1.00 98.06 112 ASN A C 1
ATOM 880 O O . ASN A 1 112 ? 2.349 0.188 -6.068 1.00 98.06 112 ASN A O 1
ATOM 884 N N . ILE A 1 113 ? 0.914 1.901 -5.904 1.00 97.38 113 ILE A N 1
ATOM 885 C CA . ILE A 1 113 ? 0.899 2.205 -7.335 1.00 97.38 113 ILE A CA 1
ATOM 886 C C . ILE A 1 113 ? 1.946 3.279 -7.647 1.00 97.38 113 ILE A C 1
ATOM 888 O O . ILE A 1 113 ? 1.657 4.464 -7.795 1.00 97.38 113 ILE A O 1
ATOM 892 N N . ARG A 1 114 ? 3.202 2.842 -7.788 1.00 94.75 114 ARG A N 1
ATOM 893 C CA . ARG A 1 114 ? 4.316 3.708 -8.233 1.00 94.75 114 ARG A CA 1
ATOM 894 C C . ARG A 1 114 ? 4.290 3.999 -9.732 1.00 94.75 114 ARG A C 1
ATOM 896 O O . ARG A 1 114 ? 4.822 5.009 -10.183 1.00 94.75 114 ARG A O 1
ATOM 903 N N . CYS A 1 115 ? 3.670 3.105 -10.497 1.00 95.12 115 CYS A N 1
ATOM 904 C CA . CYS A 1 115 ? 3.487 3.212 -11.937 1.00 95.12 115 CYS A CA 1
ATOM 905 C C . CYS A 1 115 ? 2.039 2.863 -12.298 1.00 95.12 115 CYS A C 1
ATOM 907 O O . CYS A 1 115 ? 1.432 2.003 -11.664 1.00 95.12 115 CYS A O 1
ATOM 909 N N . ARG A 1 116 ? 1.495 3.505 -13.338 1.00 97.06 116 ARG A N 1
ATOM 910 C CA . ARG A 1 116 ? 0.116 3.297 -13.817 1.00 97.06 116 ARG A CA 1
ATOM 911 C C . ARG A 1 116 ? -0.098 1.943 -14.498 1.00 97.06 116 ARG A C 1
ATOM 913 O O . ARG A 1 116 ? -1.181 1.376 -14.416 1.00 97.06 116 ARG A O 1
ATOM 920 N N . LEU A 1 117 ? 0.932 1.427 -15.164 1.00 97.88 117 LEU A N 1
ATOM 921 C CA . LEU A 1 117 ? 0.860 0.277 -16.072 1.00 97.88 117 LEU A CA 1
ATOM 922 C C . LEU A 1 117 ? 0.322 -1.041 -15.460 1.00 97.88 117 LEU A C 1
ATOM 924 O O . LEU A 1 117 ? -0.471 -1.709 -16.127 1.00 97.88 117 LEU A O 1
ATOM 928 N N . PRO A 1 118 ? 0.684 -1.449 -14.225 1.00 98.12 118 PRO A N 1
ATOM 929 C CA . PRO A 1 118 ? 0.188 -2.701 -13.646 1.00 98.12 118 PRO A CA 1
ATOM 930 C C . PRO A 1 118 ? -1.285 -2.645 -13.202 1.00 98.12 118 PRO A C 1
ATOM 932 O O . PRO A 1 118 ? -1.899 -3.698 -13.034 1.00 98.12 118 PRO A O 1
ATOM 935 N N . VAL A 1 119 ? -1.876 -1.453 -13.042 1.00 98.69 119 VAL A N 1
ATOM 936 C CA . VAL A 1 119 ? -3.216 -1.284 -12.444 1.00 98.69 119 VAL A CA 1
ATOM 937 C C . VAL A 1 119 ? -4.315 -1.980 -13.236 1.00 98.69 119 VAL A C 1
ATOM 939 O O . VAL A 1 119 ? -5.184 -2.605 -12.633 1.00 98.69 119 VAL A O 1
ATOM 942 N N . GLU A 1 120 ? -4.254 -1.957 -14.570 1.00 98.69 120 GLU A N 1
ATOM 943 C CA . GLU A 1 120 ? -5.230 -2.676 -15.396 1.00 98.69 120 GLU A CA 1
ATOM 944 C C . GLU A 1 120 ? -5.240 -4.182 -15.091 1.00 98.69 120 GLU A C 1
ATOM 946 O O . GLU A 1 120 ? -6.308 -4.782 -14.972 1.00 98.69 120 GLU A O 1
ATOM 951 N N . GLY A 1 121 ? -4.065 -4.792 -14.913 1.00 98.81 121 GLY A N 1
ATOM 952 C CA . GLY A 1 121 ? -3.966 -6.207 -14.563 1.00 98.81 121 GLY A CA 1
ATOM 953 C C . GLY A 1 121 ? -4.571 -6.514 -13.196 1.00 98.81 121 GLY A C 1
ATOM 954 O O . GLY A 1 121 ? -5.322 -7.476 -13.058 1.00 98.81 121 GLY A O 1
ATOM 955 N N . ILE A 1 122 ? -4.305 -5.656 -12.208 1.00 98.88 122 ILE A N 1
ATOM 956 C CA . ILE A 1 122 ? -4.826 -5.798 -10.842 1.00 98.88 122 ILE A CA 1
ATOM 957 C C . ILE A 1 122 ? -6.356 -5.667 -10.820 1.00 98.88 122 ILE A C 1
ATOM 959 O O . ILE A 1 122 ? -7.026 -6.494 -10.202 1.00 98.88 122 ILE A O 1
ATOM 963 N N . ILE A 1 123 ? -6.925 -4.676 -11.524 1.00 98.88 123 ILE A N 1
ATOM 964 C CA . ILE A 1 123 ? -8.387 -4.508 -11.634 1.00 98.88 123 ILE A CA 1
ATOM 965 C C . ILE A 1 123 ? -9.013 -5.737 -12.299 1.00 98.88 123 ILE A C 1
ATOM 967 O O . ILE A 1 123 ? -9.984 -6.285 -11.783 1.00 98.88 123 ILE A O 1
ATOM 971 N N . ARG A 1 124 ? -8.446 -6.217 -13.415 1.00 98.75 124 ARG A N 1
ATOM 972 C CA . ARG A 1 124 ? -8.952 -7.412 -14.110 1.00 98.75 124 ARG A CA 1
ATOM 973 C C . ARG A 1 124 ? -8.925 -8.647 -13.214 1.00 98.75 124 ARG A C 1
ATOM 975 O O . ARG A 1 124 ? -9.911 -9.384 -13.189 1.00 98.75 124 ARG A O 1
ATOM 982 N N . ALA A 1 125 ? -7.840 -8.858 -12.471 1.00 98.88 125 ALA A N 1
ATOM 983 C CA . ALA A 1 125 ? -7.741 -9.945 -11.502 1.00 98.88 125 ALA A CA 1
ATOM 984 C C . ALA A 1 125 ? -8.830 -9.828 -10.430 1.00 98.88 125 ALA A C 1
ATOM 986 O O . ALA A 1 125 ? -9.594 -10.770 -10.247 1.00 98.88 125 ALA A O 1
ATOM 987 N N . SER A 1 126 ? -8.961 -8.651 -9.810 1.00 98.81 126 SER A N 1
ATOM 988 C CA . SER A 1 126 ? -9.960 -8.355 -8.775 1.00 98.81 126 SER A CA 1
ATOM 989 C C . SER A 1 126 ? -11.388 -8.612 -9.271 1.00 98.81 126 SER A C 1
ATOM 991 O O . SER A 1 126 ? -12.145 -9.344 -8.634 1.00 98.81 126 SER A O 1
ATOM 993 N N . MET A 1 127 ? -11.739 -8.109 -10.458 1.00 98.56 127 MET A N 1
ATOM 994 C CA . MET A 1 127 ? -13.040 -8.348 -11.091 1.00 98.56 127 MET A CA 1
ATOM 995 C C . MET A 1 127 ? -13.296 -9.827 -11.377 1.00 98.56 127 MET A C 1
ATOM 997 O O . MET A 1 127 ? -14.418 -10.301 -11.216 1.00 98.56 127 MET A O 1
ATOM 1001 N N . THR A 1 128 ? -12.269 -10.551 -11.826 1.00 98.25 128 THR A N 1
ATOM 1002 C CA . THR A 1 128 ? -12.420 -11.952 -12.228 1.00 98.25 128 THR A CA 1
ATOM 1003 C C . THR A 1 128 ? -12.565 -12.877 -11.020 1.00 98.25 128 THR A C 1
ATOM 1005 O O . THR A 1 128 ? -13.294 -13.864 -11.090 1.00 98.25 128 THR A O 1
ATOM 1008 N N . THR A 1 129 ? -11.900 -12.563 -9.908 1.00 98.56 129 THR A N 1
ATOM 1009 C CA . THR A 1 129 ? -11.923 -13.380 -8.686 1.00 98.56 129 THR A CA 1
ATOM 1010 C C . THR A 1 129 ? -12.931 -12.896 -7.644 1.00 98.56 129 THR A C 1
ATOM 1012 O O . THR A 1 129 ? -13.167 -13.591 -6.658 1.00 98.56 129 THR A O 1
ATOM 1015 N N . GLY A 1 130 ? -13.514 -11.707 -7.810 1.00 98.50 130 GLY A N 1
ATOM 1016 C CA . GLY A 1 130 ? -14.336 -11.081 -6.773 1.00 98.50 130 GLY A CA 1
ATOM 1017 C C . GLY A 1 130 ? -13.535 -10.695 -5.525 1.00 98.50 130 GLY A C 1
ATOM 1018 O O . GLY A 1 130 ? -14.109 -10.615 -4.438 1.00 98.50 130 GLY A O 1
ATOM 1019 N N . ALA A 1 131 ? -12.218 -10.513 -5.655 1.00 98.75 131 ALA A N 1
ATOM 1020 C CA . ALA A 1 131 ? -11.345 -10.143 -4.549 1.00 98.75 131 ALA A CA 1
ATOM 1021 C C . ALA A 1 131 ? -11.276 -8.616 -4.386 1.00 98.75 131 ALA A C 1
ATOM 1023 O O . ALA A 1 131 ? -10.860 -7.930 -5.326 1.00 98.75 131 ALA A O 1
ATOM 1024 N N . PRO A 1 132 ? -11.661 -8.058 -3.225 1.00 98.75 132 PRO A N 1
ATOM 1025 C CA . PRO A 1 132 ? -11.483 -6.644 -2.941 1.00 98.75 132 PRO A CA 1
ATOM 1026 C C . PRO A 1 132 ? -9.999 -6.294 -2.780 1.00 98.75 132 PRO A C 1
ATOM 1028 O O . PRO A 1 132 ? -9.186 -7.121 -2.365 1.00 98.75 132 PRO A O 1
ATOM 1031 N N . VAL A 1 133 ? -9.648 -5.047 -3.089 1.00 98.75 133 VAL A N 1
ATOM 1032 C CA . VAL A 1 133 ? -8.257 -4.570 -3.109 1.00 98.75 133 VAL A CA 1
ATOM 1033 C C . VAL A 1 133 ? -8.156 -3.140 -2.581 1.00 98.75 133 VAL A C 1
ATOM 1035 O O . VAL A 1 133 ? -9.072 -2.333 -2.760 1.00 98.75 133 VAL A O 1
ATOM 1038 N N . MET A 1 134 ? -7.037 -2.815 -1.932 1.00 98.88 134 MET A N 1
ATOM 1039 C CA . MET A 1 134 ? -6.685 -1.440 -1.576 1.00 98.88 134 MET A CA 1
ATOM 1040 C C . MET A 1 134 ? -5.629 -0.907 -2.541 1.00 98.88 134 MET A C 1
ATOM 1042 O O . MET A 1 134 ? -4.530 -1.447 -2.620 1.00 98.88 134 MET A O 1
ATOM 1046 N N . TYR A 1 135 ? -5.943 0.162 -3.268 1.00 98.88 135 TYR A N 1
ATOM 1047 C CA . TYR A 1 135 ? -4.941 0.893 -4.044 1.00 98.88 135 TYR A CA 1
ATOM 1048 C C . TYR A 1 135 ? -4.312 1.940 -3.144 1.00 98.88 135 TYR A C 1
ATOM 1050 O O . TYR A 1 135 ? -5.025 2.798 -2.622 1.00 98.88 135 TYR A O 1
ATOM 1058 N N . GLU A 1 136 ? -2.999 1.887 -2.964 1.00 98.12 136 GLU A N 1
ATOM 1059 C CA . GLU A 1 136 ? -2.334 2.761 -2.007 1.00 98.12 136 GLU A CA 1
ATOM 1060 C C . GLU A 1 136 ? -1.196 3.568 -2.625 1.00 98.12 136 GLU A C 1
ATOM 1062 O O . GLU A 1 136 ? -0.642 3.220 -3.675 1.00 98.12 136 GLU A O 1
ATOM 1067 N N . ILE A 1 137 ? -0.904 4.702 -1.995 1.00 98.38 137 ILE A N 1
ATOM 1068 C CA . ILE A 1 137 ? 0.238 5.546 -2.327 1.00 98.38 137 ILE A CA 1
ATOM 1069 C C . ILE A 1 137 ? 0.775 6.186 -1.053 1.00 98.38 137 ILE A C 1
ATOM 1071 O O . ILE A 1 137 ? 0.019 6.778 -0.279 1.00 98.38 137 ILE A O 1
ATOM 1075 N N . ALA A 1 138 ? 2.082 6.068 -0.843 1.00 98.00 138 ALA A N 1
ATOM 1076 C CA . ALA A 1 138 ? 2.737 6.603 0.337 1.00 98.00 138 ALA A CA 1
ATOM 1077 C C . ALA A 1 138 ? 3.010 8.108 0.224 1.00 98.00 138 ALA A C 1
ATOM 1079 O O . ALA A 1 138 ? 3.278 8.614 -0.872 1.00 98.00 138 ALA A O 1
ATOM 1080 N N . LYS A 1 139 ? 3.099 8.827 1.355 1.00 97.50 139 LYS A N 1
ATOM 1081 C CA . LYS A 1 139 ? 3.566 10.237 1.364 1.00 97.50 139 LYS A CA 1
ATOM 1082 C C . LYS A 1 139 ? 4.891 10.402 0.612 1.00 97.50 139 LYS A C 1
ATOM 1084 O O . LYS A 1 139 ? 5.065 11.354 -0.145 1.00 97.50 139 LYS A O 1
ATOM 1089 N N . SER A 1 140 ? 5.824 9.464 0.791 1.00 96.00 140 SER A N 1
ATOM 1090 C CA . SER A 1 140 ? 7.110 9.498 0.084 1.00 96.00 140 SER A CA 1
ATOM 1091 C C . SER A 1 140 ? 6.963 9.261 -1.424 1.00 96.00 140 SER A C 1
ATOM 1093 O O . SER A 1 140 ? 7.683 9.880 -2.205 1.00 96.00 140 SER A O 1
ATOM 1095 N N . GLU A 1 141 ? 6.018 8.417 -1.848 1.00 97.44 141 GLU A N 1
ATOM 1096 C CA . GLU A 1 141 ? 5.762 8.073 -3.254 1.00 97.44 141 GLU A CA 1
ATOM 1097 C C . GLU A 1 141 ? 5.237 9.262 -4.059 1.00 97.44 141 GLU A C 1
ATOM 1099 O O . GLU A 1 141 ? 5.567 9.388 -5.238 1.00 97.44 141 GLU A O 1
ATOM 1104 N N . LEU A 1 142 ? 4.542 10.208 -3.425 1.00 96.81 142 LEU A N 1
ATOM 1105 C CA . LEU A 1 142 ? 4.136 11.468 -4.064 1.00 96.81 142 LEU A CA 1
ATOM 1106 C C . LEU A 1 142 ? 5.331 12.318 -4.542 1.00 96.81 142 LEU A C 1
ATOM 1108 O O . LEU A 1 142 ? 5.173 13.148 -5.429 1.00 96.81 142 LEU A O 1
ATOM 1112 N N . SER A 1 143 ? 6.538 12.110 -3.998 1.00 95.94 143 SER A N 1
ATOM 1113 C CA . SER A 1 143 ? 7.744 12.850 -4.416 1.00 95.94 143 SER A CA 1
ATOM 1114 C C . SER A 1 143 ? 8.476 12.245 -5.619 1.00 95.94 143 SER A C 1
ATOM 1116 O O . SER A 1 143 ? 9.347 12.892 -6.199 1.00 95.94 143 SER A O 1
ATOM 1118 N N . TYR A 1 144 ? 8.165 10.998 -5.982 1.00 95.25 144 TYR A N 1
ATOM 1119 C CA . TYR A 1 144 ? 8.868 10.267 -7.043 1.00 95.25 144 TYR A CA 1
ATOM 1120 C C . TYR A 1 144 ? 7.938 9.491 -7.978 1.00 95.25 144 TYR A C 1
ATOM 1122 O O . TYR A 1 144 ? 8.380 8.622 -8.733 1.00 95.25 144 TYR A O 1
ATOM 1130 N N . THR A 1 145 ? 6.658 9.846 -7.971 1.00 96.81 145 THR A N 1
ATOM 1131 C CA . THR A 1 145 ? 5.653 9.411 -8.939 1.00 96.81 145 THR A CA 1
ATOM 1132 C C . THR A 1 145 ? 4.964 10.644 -9.515 1.00 96.81 145 THR A C 1
ATOM 1134 O O . THR A 1 145 ? 5.045 11.734 -8.955 1.00 96.81 145 THR A O 1
ATOM 1137 N N . GLN A 1 146 ? 4.261 10.488 -10.633 1.00 94.81 146 GLN A N 1
ATOM 1138 C CA . GLN A 1 146 ? 3.506 11.580 -11.264 1.00 94.81 146 GLN A CA 1
ATOM 1139 C C . GLN A 1 146 ? 2.174 11.914 -10.565 1.00 94.81 146 GLN A C 1
ATOM 1141 O O . GLN A 1 146 ? 1.316 12.599 -11.130 1.00 94.81 146 GLN A O 1
ATOM 1146 N N . PHE A 1 147 ? 1.946 11.369 -9.372 1.00 97.81 147 PHE A N 1
ATOM 1147 C CA . PHE A 1 147 ? 0.681 11.498 -8.673 1.00 97.81 147 PHE A CA 1
ATOM 1148 C C . PHE A 1 147 ? 0.696 12.644 -7.667 1.00 97.81 147 PHE A C 1
ATOM 1150 O O . PHE A 1 147 ? 1.623 12.813 -6.884 1.00 97.81 147 PHE A O 1
ATOM 1157 N N . THR A 1 148 ? -0.405 13.384 -7.653 1.00 98.00 148 THR A N 1
ATOM 1158 C CA . THR A 1 148 ? -0.868 14.137 -6.488 1.00 98.00 148 THR A CA 1
ATOM 1159 C C .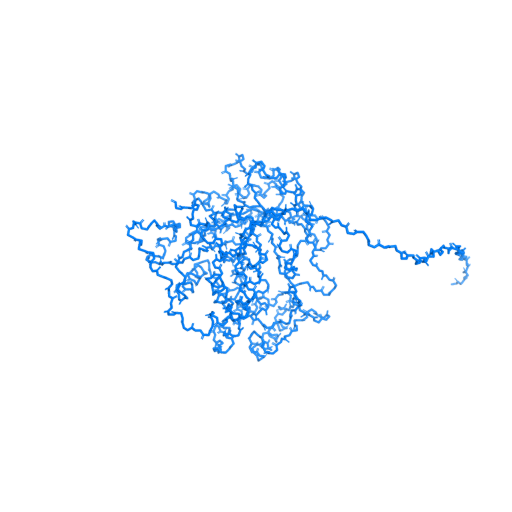 THR A 1 148 ? -1.972 13.315 -5.816 1.00 98.00 148 THR A C 1
ATOM 1161 O O . THR A 1 148 ? -2.526 12.423 -6.472 1.00 98.00 148 THR A O 1
ATOM 1164 N N . PRO A 1 149 ? -2.375 13.608 -4.564 1.00 98.44 149 PRO A N 1
ATOM 1165 C CA . PRO A 1 149 ? -3.519 12.930 -3.948 1.00 98.44 149 PRO A CA 1
ATOM 1166 C C . PRO A 1 149 ? -4.754 12.940 -4.862 1.00 98.44 149 PRO A C 1
ATOM 1168 O O . PRO A 1 149 ? -5.378 11.912 -5.120 1.00 98.44 149 PRO A O 1
ATOM 1171 N N . ALA A 1 150 ? -5.044 14.104 -5.445 1.00 98.50 150 ALA A N 1
ATOM 1172 C CA . ALA A 1 150 ? -6.162 14.307 -6.349 1.00 98.50 150 ALA A CA 1
ATOM 1173 C C . ALA A 1 150 ? -6.073 13.474 -7.641 1.00 98.50 150 ALA A C 1
ATOM 1175 O O . ALA A 1 150 ? -7.073 12.871 -8.049 1.00 98.50 150 ALA A O 1
ATOM 1176 N N . SER A 1 151 ? -4.912 13.463 -8.307 1.00 98.50 151 SER A N 1
ATOM 1177 C CA . SER A 1 151 ? -4.750 12.730 -9.567 1.00 98.50 151 SER A CA 1
ATOM 1178 C C . SER A 1 151 ? -4.665 11.219 -9.353 1.00 98.50 151 SER A C 1
ATOM 1180 O O . SER A 1 151 ? -5.059 10.468 -10.244 1.00 98.50 151 SER A O 1
ATOM 1182 N N . PHE A 1 152 ? -4.227 10.774 -8.171 1.00 98.81 152 PHE A N 1
ATOM 1183 C CA . PHE A 1 152 ? -4.203 9.367 -7.790 1.00 98.81 152 PHE A CA 1
ATOM 1184 C C . PHE A 1 152 ? -5.608 8.766 -7.720 1.00 98.81 152 PHE A C 1
ATOM 1186 O O . PHE A 1 152 ? -5.915 7.833 -8.462 1.00 98.81 152 PHE A O 1
ATOM 1193 N N . VAL A 1 153 ? -6.494 9.346 -6.903 1.00 98.81 153 VAL A N 1
ATOM 1194 C CA . VAL A 1 153 ? -7.870 8.838 -6.753 1.00 98.81 153 VAL A CA 1
ATOM 1195 C C . VAL A 1 153 ? -8.613 8.897 -8.089 1.00 98.81 153 VAL A C 1
ATOM 1197 O O . VAL A 1 153 ? -9.260 7.929 -8.480 1.00 98.81 153 VAL A O 1
ATOM 1200 N N . ALA A 1 154 ? -8.467 9.998 -8.837 1.00 98.75 154 ALA A N 1
ATOM 1201 C CA . ALA A 1 154 ? -9.095 10.142 -10.151 1.00 98.75 154 ALA A CA 1
ATOM 1202 C C . ALA A 1 154 ? -8.614 9.079 -11.151 1.00 98.75 154 ALA A C 1
ATOM 1204 O O . ALA A 1 154 ? -9.417 8.559 -11.922 1.00 98.75 154 ALA A O 1
ATOM 1205 N N . PHE A 1 155 ? -7.324 8.733 -11.127 1.00 98.75 155 PHE A N 1
ATOM 1206 C CA . PHE A 1 155 ? -6.779 7.653 -11.943 1.00 98.75 155 PHE A CA 1
ATOM 1207 C C . PHE A 1 155 ? -7.407 6.302 -11.576 1.00 98.75 155 PHE A C 1
ATOM 1209 O O . PHE A 1 155 ? -7.928 5.629 -12.460 1.00 98.75 155 PHE A O 1
ATOM 1216 N N . ILE A 1 156 ? -7.434 5.932 -10.292 1.00 98.88 156 ILE A N 1
ATOM 1217 C CA . ILE A 1 156 ? -7.990 4.644 -9.846 1.00 98.88 156 ILE A CA 1
ATOM 1218 C C . ILE A 1 156 ? -9.483 4.515 -10.176 1.00 98.88 156 ILE A C 1
ATOM 1220 O O . ILE A 1 156 ? -9.903 3.474 -10.687 1.00 98.88 156 ILE A O 1
ATOM 1224 N N . VAL A 1 157 ? -10.276 5.564 -9.927 1.00 98.75 157 VAL A N 1
ATOM 1225 C CA . VAL A 1 157 ? -11.709 5.585 -10.269 1.00 98.75 157 VAL A CA 1
ATOM 1226 C C . VAL A 1 157 ? -11.893 5.412 -11.774 1.00 98.75 157 VAL A C 1
ATOM 1228 O O . VAL A 1 157 ? -12.593 4.495 -12.199 1.00 98.75 157 VAL A O 1
ATOM 1231 N N . ARG A 1 158 ? -11.190 6.213 -12.585 1.00 98.56 158 ARG A N 1
ATOM 1232 C CA . ARG A 1 158 ? -11.291 6.156 -14.047 1.00 98.56 158 ARG A CA 1
ATOM 1233 C C . ARG A 1 158 ? -10.902 4.791 -14.610 1.00 98.56 158 ARG A C 1
ATOM 1235 O O . ARG A 1 158 ? -11.567 4.311 -15.521 1.00 98.56 158 ARG A O 1
ATOM 1242 N N . GLU A 1 159 ? -9.835 4.164 -14.114 1.00 98.62 159 GLU A N 1
ATOM 1243 C CA . GLU A 1 159 ? -9.429 2.842 -14.609 1.00 98.62 159 GLU A CA 1
ATOM 1244 C C . GLU A 1 159 ? -10.441 1.752 -14.227 1.00 98.62 159 GLU A C 1
ATOM 1246 O O . GLU A 1 159 ? -10.724 0.880 -15.048 1.00 98.62 159 GLU A O 1
ATOM 1251 N N . ASN A 1 160 ? -11.041 1.826 -13.033 1.00 98.69 160 ASN A N 1
ATOM 1252 C CA . ASN A 1 160 ? -12.122 0.916 -12.642 1.00 98.69 160 ASN A CA 1
ATOM 1253 C C . ASN A 1 160 ? -13.360 1.098 -13.531 1.00 98.69 160 ASN A C 1
ATOM 1255 O O . ASN A 1 160 ? -13.914 0.109 -14.007 1.00 98.69 160 ASN A O 1
ATOM 1259 N N . GLU A 1 161 ? -13.760 2.338 -13.820 1.00 97.69 161 GLU A N 1
ATOM 1260 C CA . GLU A 1 161 ? -14.880 2.627 -14.726 1.00 97.69 161 GLU A CA 1
ATOM 1261 C C . GLU A 1 161 ? -14.599 2.175 -16.158 1.00 97.69 161 GLU A C 1
ATOM 1263 O O . GLU A 1 161 ? -15.433 1.508 -16.770 1.00 97.69 161 GLU A O 1
ATOM 1268 N N . ARG A 1 162 ? -13.406 2.485 -16.682 1.00 97.94 162 ARG A N 1
ATOM 1269 C CA . ARG A 1 162 ? -12.971 2.087 -18.028 1.00 97.94 162 ARG A CA 1
ATOM 1270 C C . ARG A 1 162 ? -13.033 0.572 -18.214 1.00 97.94 162 ARG A C 1
ATOM 1272 O O . ARG A 1 162 ? -13.363 0.109 -19.303 1.00 97.94 162 ARG A O 1
ATOM 1279 N N . LEU A 1 163 ? -12.700 -0.188 -17.171 1.00 97.88 163 LEU A N 1
ATOM 1280 C CA . LEU A 1 163 ? -12.735 -1.651 -17.179 1.00 97.88 163 LEU A CA 1
ATOM 1281 C C . LEU A 1 163 ? -14.104 -2.228 -16.787 1.00 97.88 163 LEU A C 1
ATOM 1283 O O . LEU A 1 163 ? -14.293 -3.438 -16.876 1.00 97.88 163 LEU A O 1
ATOM 1287 N N . GLY A 1 164 ? -15.069 -1.386 -16.410 1.00 96.62 164 GLY A N 1
ATOM 1288 C CA . GLY A 1 164 ? -16.432 -1.797 -16.080 1.00 96.62 164 GLY A CA 1
ATOM 1289 C C . GLY A 1 164 ? -16.586 -2.420 -14.691 1.00 96.62 164 GLY A C 1
ATOM 1290 O O . GLY A 1 164 ? -17.527 -3.187 -14.472 1.00 96.62 164 GLY A O 1
ATOM 1291 N N . ASN A 1 165 ? -15.693 -2.122 -13.741 1.00 97.44 165 ASN A N 1
ATOM 1292 C CA . ASN A 1 165 ? -15.878 -2.549 -12.358 1.00 97.44 165 ASN A CA 1
ATOM 1293 C C . ASN A 1 165 ? -16.984 -1.722 -11.683 1.00 97.44 165 ASN A C 1
ATOM 1295 O O . ASN A 1 165 ? -16.766 -0.582 -11.282 1.00 97.44 165 ASN A O 1
ATOM 1299 N N . ALA A 1 166 ? -18.153 -2.336 -11.516 1.00 93.81 166 ALA A N 1
ATOM 1300 C CA . ALA A 1 166 ? -19.281 -1.783 -10.764 1.00 93.81 166 ALA A CA 1
ATOM 1301 C C . ALA A 1 166 ? -19.691 -2.671 -9.572 1.00 93.81 166 ALA A C 1
ATOM 1303 O O . ALA A 1 166 ? -20.763 -2.481 -9.002 1.00 93.81 166 ALA A O 1
ATOM 1304 N N . ARG A 1 167 ? -18.900 -3.706 -9.241 1.00 94.12 167 ARG A N 1
ATOM 1305 C CA . ARG A 1 167 ? -19.314 -4.758 -8.290 1.00 94.12 167 ARG A CA 1
ATOM 1306 C C . ARG A 1 167 ? -18.254 -5.195 -7.296 1.00 94.12 167 ARG A C 1
ATOM 1308 O O . ARG A 1 167 ? -18.635 -5.647 -6.224 1.00 94.12 167 ARG A O 1
ATOM 1315 N N . VAL A 1 168 ? -16.967 -5.132 -7.624 1.00 98.44 168 VAL A N 1
ATOM 1316 C CA . VAL A 1 168 ? -15.920 -5.582 -6.700 1.00 98.44 168 VAL A CA 1
ATOM 1317 C C . VAL A 1 168 ? -15.406 -4.370 -5.933 1.00 98.44 168 VAL A C 1
ATOM 1319 O O . VAL A 1 168 ? -14.772 -3.510 -6.550 1.00 98.44 168 VAL A O 1
ATOM 1322 N N . PRO A 1 169 ? -15.717 -4.253 -4.630 1.00 98.50 169 PRO A N 1
ATOM 1323 C CA . PRO A 1 169 ? -15.405 -3.064 -3.861 1.00 98.50 169 PRO A CA 1
ATOM 1324 C C . PRO A 1 169 ? -13.901 -2.906 -3.689 1.00 98.50 169 PRO A C 1
ATOM 1326 O O . PRO A 1 169 ? -13.168 -3.876 -3.490 1.00 98.50 169 PRO A O 1
ATOM 1329 N N . PHE A 1 170 ? -13.453 -1.659 -3.732 1.00 98.88 170 PHE A N 1
ATOM 1330 C CA . PHE A 1 170 ? -12.069 -1.295 -3.474 1.00 98.88 170 PHE A CA 1
ATOM 1331 C C . PHE A 1 170 ? -12.013 -0.067 -2.570 1.00 98.88 170 PHE A C 1
ATOM 1333 O O . PHE A 1 170 ? -12.991 0.672 -2.430 1.00 98.88 170 PHE A O 1
ATOM 1340 N N . ALA A 1 171 ? -10.853 0.158 -1.964 1.00 98.88 171 ALA A N 1
ATOM 1341 C CA . ALA A 1 171 ? -10.567 1.376 -1.219 1.00 98.88 171 ALA A CA 1
ATOM 1342 C C . ALA A 1 171 ? -9.303 2.048 -1.759 1.00 98.88 171 ALA A C 1
ATOM 1344 O O . ALA A 1 171 ? -8.453 1.403 -2.380 1.00 98.88 171 ALA A O 1
ATOM 1345 N N . VAL A 1 172 ? -9.195 3.356 -1.527 1.00 98.88 172 VAL A N 1
ATOM 1346 C CA . VAL A 1 172 ? -7.975 4.117 -1.799 1.00 98.88 172 VAL A CA 1
ATOM 1347 C C . VAL A 1 172 ? -7.337 4.483 -0.465 1.00 98.88 172 VAL A C 1
ATOM 1349 O O . VAL A 1 172 ? -7.951 5.186 0.340 1.00 98.88 172 VAL A O 1
ATOM 1352 N N . HIS A 1 173 ? -6.132 3.963 -0.232 1.00 98.88 173 HIS A N 1
ATOM 1353 C CA . HIS A 1 173 ? -5.419 4.036 1.039 1.00 98.88 173 HIS A CA 1
ATOM 1354 C C . HIS A 1 173 ? -4.248 5.031 0.972 1.00 98.88 173 HIS A C 1
ATOM 1356 O O . HIS A 1 173 ? -3.433 5.000 0.047 1.00 98.88 173 HIS A O 1
ATOM 1362 N N . ALA A 1 174 ? -4.187 5.949 1.934 1.00 98.69 174 ALA A N 1
ATOM 1363 C CA . ALA A 1 174 ? -3.080 6.882 2.099 1.00 98.69 174 ALA A CA 1
ATOM 1364 C C . ALA A 1 174 ? -2.013 6.202 2.956 1.00 98.69 174 ALA A C 1
ATOM 1366 O O . ALA A 1 174 ? -2.128 6.191 4.175 1.00 98.69 174 ALA A O 1
ATOM 1367 N N . ASP A 1 175 ? -1.015 5.616 2.303 1.00 98.31 175 ASP A N 1
ATOM 1368 C CA . ASP A 1 175 ? 0.016 4.809 2.957 1.00 98.31 175 ASP A CA 1
ATOM 1369 C C . ASP A 1 175 ? 1.084 5.703 3.621 1.00 98.31 175 ASP A C 1
ATOM 1371 O O . ASP A 1 175 ? 1.297 6.846 3.188 1.00 98.31 175 ASP A O 1
ATOM 1375 N N . HIS A 1 176 ? 1.759 5.193 4.657 1.00 95.44 176 HIS A N 1
ATOM 1376 C CA . HIS A 1 176 ? 2.854 5.848 5.395 1.00 95.44 176 HIS A CA 1
ATOM 1377 C C . HIS A 1 176 ? 2.808 7.387 5.372 1.00 95.44 176 HIS A C 1
ATOM 1379 O O . HIS A 1 176 ? 3.670 8.053 4.764 1.00 95.44 176 HIS A O 1
ATOM 1385 N N . ILE A 1 177 ? 1.796 7.988 6.003 1.00 97.56 177 ILE A N 1
ATOM 1386 C CA . ILE A 1 177 ? 1.731 9.439 6.189 1.00 97.56 177 ILE A CA 1
ATOM 1387 C C . ILE A 1 177 ? 2.744 9.811 7.277 1.00 97.56 177 ILE A C 1
ATOM 1389 O O . ILE A 1 177 ? 2.401 10.067 8.428 1.00 97.56 177 ILE A O 1
ATOM 1393 N N . SER A 1 178 ? 4.017 9.790 6.882 1.00 96.44 178 SER A N 1
ATOM 1394 C CA . SER A 1 178 ? 5.144 9.841 7.808 1.00 96.44 178 SER A CA 1
ATOM 1395 C C . SER A 1 178 ? 5.271 11.190 8.516 1.00 96.44 178 SER A C 1
ATOM 1397 O O . SER A 1 178 ? 5.300 12.250 7.871 1.00 96.44 178 SER A O 1
ATOM 1399 N N . VAL A 1 179 ? 5.433 11.133 9.834 1.00 96.69 179 VAL A N 1
ATOM 1400 C CA . VAL A 1 179 ? 5.729 12.240 10.748 1.00 96.69 179 VAL A CA 1
ATOM 1401 C C . VAL A 1 179 ? 7.057 11.914 11.422 1.00 96.69 179 VAL A C 1
ATOM 1403 O O . VAL A 1 179 ? 7.147 10.993 12.228 1.00 96.69 179 VAL A O 1
ATOM 1406 N N . LYS A 1 180 ? 8.122 12.633 11.059 1.00 95.00 180 LYS A N 1
ATOM 1407 C CA . LYS A 1 180 ? 9.472 12.310 11.555 1.00 95.00 180 LYS A CA 1
ATOM 1408 C C . LYS A 1 180 ? 9.873 13.137 12.765 1.00 95.00 180 LYS A C 1
ATOM 1410 O O . LYS A 1 180 ? 10.833 12.795 13.448 1.00 95.00 180 LYS A O 1
ATOM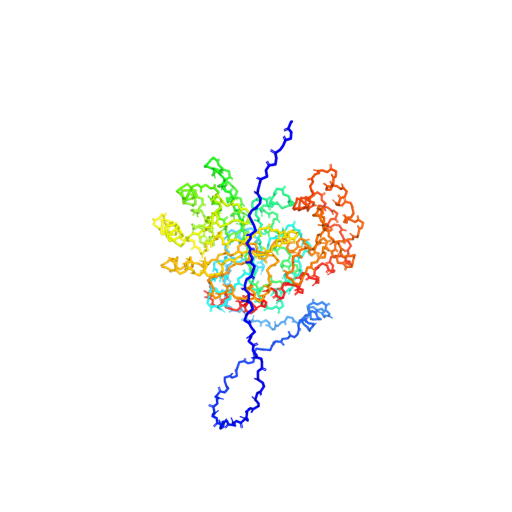 1415 N N . LYS A 1 181 ? 9.174 14.244 12.982 1.00 95.75 181 LYS A N 1
ATOM 1416 C CA . LYS A 1 181 ? 9.386 15.191 14.072 1.00 95.75 181 LYS A CA 1
ATOM 1417 C C . LYS A 1 181 ? 8.100 15.992 14.318 1.00 95.75 181 LYS A C 1
ATOM 1419 O O . LYS A 1 181 ? 7.311 16.137 13.376 1.00 95.75 181 LYS A O 1
ATOM 1424 N N . PRO A 1 182 ? 7.885 16.545 15.523 1.00 95.94 182 PRO A N 1
ATOM 1425 C CA . PRO A 1 182 ? 6.664 17.284 15.850 1.00 95.94 182 PRO A CA 1
ATOM 1426 C C . PRO A 1 182 ? 6.376 18.455 14.901 1.00 95.94 182 PRO A C 1
ATOM 1428 O O . PRO A 1 182 ? 5.222 18.760 14.612 1.00 95.94 182 PRO A O 1
ATOM 1431 N N . GLU A 1 183 ? 7.413 19.081 14.342 1.00 97.50 183 GLU A N 1
ATOM 1432 C CA . GLU A 1 183 ? 7.266 20.210 13.418 1.00 97.50 183 GLU A CA 1
ATOM 1433 C C . GLU A 1 183 ? 6.663 19.809 12.062 1.00 97.50 183 GLU A C 1
ATOM 1435 O O . GLU A 1 183 ? 6.217 20.677 11.311 1.00 97.50 183 GLU A O 1
ATOM 1440 N N . ASP A 1 184 ? 6.634 18.513 11.733 1.00 97.69 184 ASP A N 1
ATOM 1441 C CA . ASP A 1 184 ? 6.013 18.025 10.500 1.00 97.69 184 ASP A CA 1
ATOM 1442 C C . ASP A 1 184 ? 4.477 17.997 10.604 1.00 97.69 184 ASP A C 1
ATOM 1444 O O . ASP A 1 184 ? 3.810 18.025 9.563 1.00 97.69 184 ASP A O 1
ATOM 1448 N N . VAL A 1 185 ? 3.913 17.972 11.823 1.00 98.06 185 VAL A N 1
ATOM 1449 C CA . VAL A 1 185 ? 2.471 17.786 12.086 1.00 98.06 185 VAL A CA 1
ATOM 1450 C C . VAL A 1 185 ? 1.592 18.762 11.291 1.00 98.06 185 VAL A C 1
ATOM 1452 O O . VAL A 1 185 ? 0.700 18.282 10.591 1.00 98.06 185 VAL A O 1
ATOM 1455 N N . PRO A 1 186 ? 1.853 20.086 11.245 1.00 98.25 186 PRO A N 1
ATOM 1456 C CA . PRO A 1 186 ? 1.021 21.004 10.461 1.00 98.25 186 PRO A CA 1
ATOM 1457 C C . PRO A 1 186 ? 1.023 20.698 8.956 1.00 98.25 186 PRO A C 1
ATOM 1459 O O . PRO A 1 186 ? -0.017 20.748 8.300 1.00 98.25 186 PRO A O 1
ATOM 1462 N N . SER A 1 187 ? 2.186 20.344 8.395 1.00 98.06 187 SER A N 1
ATOM 1463 C CA . SER A 1 187 ? 2.299 19.989 6.972 1.00 98.06 187 SER A CA 1
ATOM 1464 C C . SER A 1 187 ? 1.595 18.668 6.652 1.00 98.06 187 SER A C 1
ATOM 1466 O O . SER A 1 187 ? 1.009 18.507 5.582 1.00 98.06 187 SER A O 1
ATOM 1468 N N . VAL A 1 188 ? 1.619 17.729 7.599 1.00 98.38 188 VAL A N 1
ATOM 1469 C CA . VAL A 1 188 ? 0.946 16.437 7.481 1.00 98.38 188 VAL A CA 1
ATOM 1470 C C . VAL A 1 188 ? -0.566 16.590 7.620 1.00 98.38 188 VAL A C 1
ATOM 1472 O O . VAL A 1 188 ? -1.298 15.991 6.837 1.00 98.38 188 VAL A O 1
ATOM 1475 N N . ALA A 1 189 ? -1.044 17.445 8.523 1.00 98.69 189 ALA A N 1
ATOM 1476 C CA . ALA A 1 189 ? -2.461 17.776 8.635 1.00 98.69 189 ALA A CA 1
ATOM 1477 C C . ALA A 1 189 ? -3.011 18.357 7.320 1.00 98.69 189 ALA A C 1
ATOM 1479 O O . ALA A 1 189 ? -4.090 17.962 6.876 1.00 98.69 189 ALA A O 1
ATOM 1480 N N . ALA A 1 190 ? -2.247 19.234 6.655 1.00 98.56 190 ALA A N 1
ATOM 1481 C CA . ALA A 1 190 ? -2.606 19.755 5.336 1.00 98.56 190 ALA A CA 1
ATOM 1482 C C . ALA A 1 190 ? -2.679 18.643 4.271 1.00 98.56 190 ALA A C 1
ATOM 1484 O O . ALA A 1 190 ? -3.648 18.582 3.517 1.00 98.56 190 ALA A O 1
ATOM 1485 N N . LEU A 1 191 ? -1.715 17.713 4.254 1.00 98.62 191 LEU A N 1
ATOM 1486 C CA . LEU A 1 191 ? -1.747 16.562 3.344 1.00 98.62 191 LEU A CA 1
ATOM 1487 C C . LEU A 1 191 ? -2.958 15.646 3.597 1.00 98.62 191 LEU A C 1
ATOM 1489 O O . LEU A 1 191 ? -3.595 15.212 2.640 1.00 98.62 191 LEU A O 1
ATOM 1493 N N . ILE A 1 192 ? -3.302 15.374 4.860 1.00 98.75 192 ILE A N 1
ATOM 1494 C CA . ILE A 1 192 ? -4.494 14.589 5.219 1.00 98.75 192 ILE A CA 1
ATOM 1495 C C . ILE A 1 192 ? -5.760 15.293 4.721 1.00 98.75 192 ILE A C 1
ATOM 1497 O O . ILE A 1 192 ? -6.635 14.644 4.148 1.00 98.75 192 ILE A O 1
ATOM 1501 N N . ALA A 1 193 ? -5.855 16.617 4.881 1.00 98.62 193 ALA A N 1
ATOM 1502 C CA . ALA A 1 193 ? -6.977 17.393 4.358 1.00 98.62 193 ALA A CA 1
ATOM 1503 C C . ALA A 1 193 ? -7.083 17.288 2.824 1.00 98.62 193 ALA A C 1
ATOM 1505 O O . ALA A 1 193 ? -8.175 17.047 2.302 1.00 98.62 193 ALA A O 1
ATOM 1506 N N . ASP A 1 194 ? -5.957 17.375 2.110 1.00 98.44 194 ASP A N 1
ATOM 1507 C CA . ASP A 1 194 ? -5.903 17.187 0.656 1.00 98.44 194 ASP A CA 1
ATOM 1508 C C . ASP A 1 194 ? -6.307 15.766 0.239 1.00 98.44 194 ASP A C 1
ATOM 1510 O O . ASP A 1 194 ? -7.013 15.587 -0.755 1.00 98.44 194 ASP A O 1
ATOM 1514 N N . GLN A 1 195 ? -5.902 14.743 0.994 1.00 98.75 195 GLN A N 1
ATOM 1515 C CA . GLN A 1 195 ? -6.268 13.344 0.750 1.00 98.75 195 GLN A CA 1
ATOM 1516 C C . GLN A 1 195 ? -7.760 13.085 1.023 1.00 98.75 195 GLN A C 1
ATOM 1518 O O . GLN A 1 195 ? -8.436 12.438 0.219 1.00 98.75 195 GLN A O 1
ATOM 1523 N N . LEU A 1 196 ? -8.324 13.656 2.088 1.00 98.62 196 LEU A N 1
ATOM 1524 C CA . LEU A 1 196 ? -9.767 13.615 2.352 1.00 98.62 196 LEU A CA 1
ATOM 1525 C C . LEU A 1 196 ? -10.556 14.298 1.226 1.00 98.62 196 LEU A C 1
ATOM 1527 O O . LEU A 1 196 ? -11.517 13.729 0.706 1.00 98.62 196 LEU A O 1
ATOM 1531 N N . ALA A 1 197 ? -10.121 15.483 0.785 1.00 98.25 197 ALA A N 1
ATOM 1532 C CA . ALA A 1 197 ? -10.709 16.180 -0.362 1.00 98.25 197 ALA A CA 1
ATOM 1533 C C . ALA A 1 197 ? -10.493 15.428 -1.692 1.00 98.25 197 ALA A C 1
ATOM 1535 O O . ALA A 1 197 ? -11.282 15.558 -2.637 1.00 98.25 197 ALA A O 1
ATOM 1536 N N . ALA A 1 198 ? -9.434 14.621 -1.782 1.00 98.50 198 ALA A N 1
ATOM 1537 C CA . ALA A 1 198 ? -9.162 13.747 -2.913 1.00 98.50 198 ALA A CA 1
ATOM 1538 C C . ALA A 1 198 ? -10.094 12.535 -2.998 1.00 98.50 198 ALA A C 1
ATOM 1540 O O . ALA A 1 198 ? -10.266 12.004 -4.094 1.00 98.50 198 ALA A O 1
ATOM 1541 N N . GLY A 1 199 ? -10.736 12.145 -1.896 1.00 98.44 199 GLY A N 1
ATOM 1542 C CA . GLY A 1 199 ? -11.595 10.963 -1.831 1.00 98.44 199 GLY A CA 1
ATOM 1543 C C . GLY A 1 199 ? -10.853 9.694 -1.411 1.00 98.44 199 GLY A C 1
ATOM 1544 O O . GLY A 1 199 ? -11.267 8.603 -1.794 1.00 98.44 199 GLY A O 1
ATOM 1545 N N . PHE A 1 200 ? -9.761 9.816 -0.649 1.00 98.81 200 PHE A N 1
ATOM 1546 C CA . PHE A 1 200 ? -9.183 8.670 0.057 1.00 98.81 200 PHE A CA 1
ATOM 1547 C C . PHE A 1 200 ? -10.193 8.112 1.064 1.00 98.81 200 PHE A C 1
ATOM 1549 O O . PHE A 1 200 ? -10.961 8.861 1.670 1.00 98.81 200 PHE A O 1
ATOM 1556 N N . THR A 1 201 ? -10.197 6.791 1.235 1.00 98.81 201 THR A N 1
ATOM 1557 C CA . THR A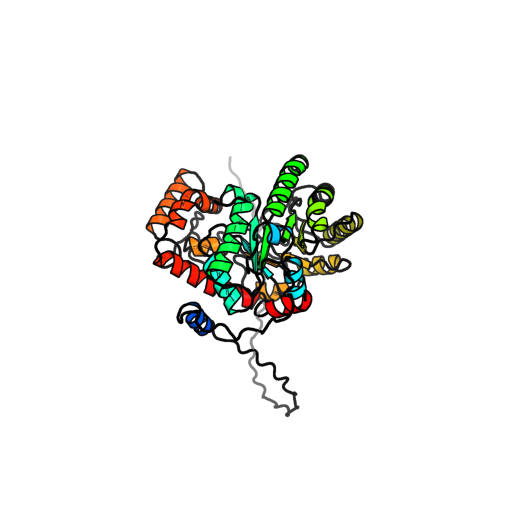 1 201 ? -11.187 6.073 2.055 1.00 98.81 201 THR A CA 1
ATOM 1558 C C . THR A 1 201 ? -10.560 5.186 3.137 1.00 98.81 201 THR A C 1
ATOM 1560 O O . THR A 1 201 ? -11.274 4.470 3.845 1.00 98.81 201 THR A O 1
ATOM 1563 N N . SER A 1 202 ? -9.233 5.233 3.274 1.00 98.81 202 SER A N 1
ATOM 1564 C CA . SER A 1 202 ? -8.433 4.574 4.310 1.00 98.81 202 SER A CA 1
ATOM 1565 C C . SER A 1 202 ? -7.089 5.307 4.459 1.00 98.81 202 SER A C 1
ATOM 1567 O O . SER A 1 202 ? -6.597 5.872 3.480 1.00 98.81 202 SER A O 1
ATOM 1569 N N . PHE A 1 203 ? -6.516 5.353 5.661 1.00 98.88 203 PHE A N 1
ATOM 1570 C CA . PHE A 1 203 ? -5.332 6.165 5.977 1.00 98.88 203 PHE A CA 1
ATOM 1571 C C . PHE A 1 203 ? -4.395 5.425 6.931 1.00 98.88 203 PHE A C 1
ATOM 1573 O O . PHE A 1 203 ? -4.884 4.847 7.892 1.00 98.88 203 PHE A O 1
ATOM 1580 N N . ALA A 1 204 ? -3.082 5.510 6.715 1.00 98.69 204 ALA A N 1
ATOM 1581 C CA . ALA A 1 204 ? -2.042 5.059 7.636 1.00 98.69 204 ALA A CA 1
ATOM 1582 C C . ALA A 1 204 ? -1.228 6.254 8.148 1.00 98.69 204 ALA A C 1
ATOM 1584 O O . ALA A 1 204 ? -0.461 6.860 7.395 1.00 98.69 204 ALA A O 1
ATOM 1585 N N . ILE A 1 205 ? -1.395 6.612 9.425 1.00 98.75 205 ILE A N 1
ATOM 1586 C CA . ILE A 1 205 ? -0.550 7.626 10.069 1.00 98.75 205 ILE A CA 1
ATOM 1587 C C . ILE A 1 205 ? 0.670 6.928 10.652 1.00 98.75 205 ILE A C 1
ATOM 1589 O O . ILE A 1 205 ? 0.560 6.110 11.562 1.00 98.75 205 ILE A O 1
ATOM 1593 N N . ASP A 1 206 ? 1.835 7.316 10.150 1.00 97.88 206 ASP A N 1
ATOM 1594 C CA . ASP A 1 206 ? 3.110 6.749 10.560 1.00 97.88 206 ASP A CA 1
ATOM 1595 C C . ASP A 1 206 ? 3.920 7.815 11.303 1.00 97.88 206 ASP A C 1
ATOM 1597 O O . ASP A 1 206 ? 4.612 8.642 10.712 1.00 97.88 206 ASP A O 1
ATOM 1601 N N . ALA A 1 207 ? 3.804 7.831 12.626 1.00 96.94 207 ALA A N 1
ATOM 1602 C CA . ALA A 1 207 ? 4.634 8.663 13.494 1.00 96.94 207 ALA A CA 1
ATOM 1603 C C . ALA A 1 207 ? 5.658 7.820 14.276 1.00 96.94 207 ALA A C 1
ATOM 1605 O O . ALA A 1 207 ? 6.228 8.273 15.270 1.00 96.94 207 ALA A O 1
ATOM 1606 N N . SER A 1 208 ? 5.926 6.603 13.792 1.00 94.06 208 SER A N 1
ATOM 1607 C CA . SER A 1 208 ? 6.740 5.583 14.455 1.00 94.06 208 SER A CA 1
ATOM 1608 C C . SER A 1 208 ? 8.239 5.910 14.499 1.00 94.06 208 SER A C 1
ATOM 1610 O O . SER A 1 208 ? 8.994 5.264 15.220 1.00 94.06 208 SER A O 1
ATOM 1612 N N . HIS A 1 209 ? 8.680 6.940 13.769 1.00 90.38 209 HIS A N 1
ATOM 1613 C CA . HIS A 1 209 ? 10.048 7.462 13.811 1.00 90.38 209 HIS A CA 1
ATOM 1614 C C . HIS A 1 209 ? 10.349 8.338 15.043 1.00 90.38 209 HIS A C 1
ATOM 1616 O O . HIS A 1 209 ? 11.513 8.668 15.286 1.00 90.38 209 HIS A O 1
ATOM 1622 N N . MET A 1 210 ? 9.324 8.754 15.791 1.00 93.75 210 MET A N 1
ATOM 1623 C CA . MET A 1 210 ? 9.446 9.573 17.003 1.00 93.75 210 MET A CA 1
ATOM 1624 C C . MET A 1 210 ? 9.185 8.731 18.255 1.00 93.75 210 MET A C 1
ATOM 1626 O O . MET A 1 210 ? 8.396 7.796 18.145 1.00 93.75 210 MET A O 1
ATOM 1630 N N . PRO A 1 211 ? 9.753 9.088 19.434 1.00 93.38 211 PRO A N 1
ATOM 1631 C CA . PRO A 1 211 ? 9.426 8.488 20.738 1.00 93.38 211 PRO A CA 1
ATOM 1632 C C . PRO A 1 211 ? 7.943 8.160 20.896 1.00 93.38 211 PRO A C 1
ATOM 1634 O O . PRO A 1 211 ? 7.104 8.958 20.483 1.00 93.38 211 PRO A O 1
ATOM 1637 N N . ASN A 1 212 ? 7.618 7.018 21.504 1.00 93.38 212 ASN A N 1
ATOM 1638 C CA . ASN A 1 212 ? 6.256 6.475 21.551 1.00 93.38 212 ASN A CA 1
ATOM 1639 C C . ASN A 1 212 ? 5.210 7.488 22.064 1.00 93.38 212 ASN A C 1
ATOM 1641 O O . ASN A 1 212 ? 4.102 7.551 21.534 1.00 93.38 212 ASN A O 1
ATOM 1645 N N . GLU A 1 213 ? 5.560 8.352 23.018 1.00 95.44 213 GLU A N 1
ATOM 1646 C CA . GLU A 1 213 ? 4.690 9.428 23.510 1.00 95.44 213 GLU A CA 1
ATOM 1647 C C . GLU A 1 213 ? 4.460 10.541 22.474 1.00 95.44 213 GLU A C 1
ATOM 1649 O O . GLU A 1 213 ? 3.367 11.099 22.387 1.00 95.44 213 GLU A O 1
ATOM 1654 N N . GLN A 1 214 ? 5.472 10.862 21.665 1.00 96.69 214 GLN A N 1
ATOM 1655 C CA . GLN A 1 214 ? 5.357 11.819 20.560 1.00 96.69 214 GLN A CA 1
ATOM 1656 C C . GLN A 1 214 ? 4.604 11.217 19.371 1.00 96.69 214 GLN A C 1
ATOM 1658 O O . GLN A 1 214 ? 3.809 11.921 18.748 1.00 96.69 214 GLN A O 1
ATOM 1663 N N . ASN A 1 215 ? 4.810 9.924 19.089 1.00 97.31 215 ASN A N 1
ATOM 1664 C CA . ASN A 1 215 ? 3.999 9.161 18.141 1.00 97.31 215 ASN A CA 1
ATOM 1665 C C . ASN A 1 215 ? 2.518 9.249 18.542 1.00 97.31 215 ASN A C 1
ATOM 1667 O O . ASN A 1 215 ? 1.695 9.750 17.775 1.00 97.31 215 ASN A O 1
ATOM 1671 N N . LEU A 1 216 ? 2.205 8.893 19.792 1.00 98.12 216 LEU A N 1
ATOM 1672 C CA . LEU A 1 216 ? 0.851 8.946 20.341 1.00 98.12 216 LEU A CA 1
ATOM 1673 C C . LEU A 1 216 ? 0.239 10.347 20.202 1.00 98.12 216 LEU A C 1
ATOM 1675 O O . LEU A 1 216 ? -0.870 10.483 19.689 1.00 98.12 216 LEU A O 1
ATOM 1679 N N . ALA A 1 217 ? 0.965 11.391 20.612 1.00 98.38 217 ALA A N 1
ATOM 1680 C CA . ALA A 1 217 ? 0.488 12.770 20.519 1.00 98.38 217 ALA A CA 1
ATOM 1681 C C . ALA A 1 217 ? 0.181 13.188 19.070 1.00 98.38 217 ALA A C 1
ATOM 1683 O O . ALA A 1 217 ? -0.883 13.752 18.806 1.00 98.38 217 ALA A O 1
ATOM 1684 N N . ALA A 1 218 ? 1.073 12.871 18.126 1.00 98.50 218 ALA A N 1
ATOM 1685 C CA . ALA A 1 218 ? 0.877 13.188 16.715 1.00 98.50 218 ALA A CA 1
ATOM 1686 C C . ALA A 1 218 ? -0.323 12.436 16.120 1.00 98.50 218 ALA A C 1
ATOM 1688 O O . ALA A 1 218 ? -1.141 13.040 15.425 1.00 98.50 218 ALA A O 1
ATOM 1689 N N . VAL A 1 219 ? -0.478 11.142 16.421 1.00 98.62 219 VAL A N 1
ATOM 1690 C CA . VAL A 1 219 ? -1.621 10.345 15.947 1.00 98.62 219 VAL A CA 1
ATOM 1691 C C . VAL A 1 219 ? -2.936 10.867 16.532 1.00 98.62 219 VAL A C 1
ATOM 1693 O O . VAL A 1 219 ? -3.901 11.035 15.787 1.00 98.62 219 VAL A O 1
ATOM 1696 N N . LEU A 1 220 ? -2.983 11.196 17.828 1.00 98.69 220 LEU A N 1
ATOM 1697 C CA . LEU A 1 220 ? -4.174 11.762 18.478 1.00 98.69 220 LEU A CA 1
ATOM 1698 C C . LEU A 1 220 ? -4.623 13.097 17.872 1.00 98.69 220 LEU A C 1
ATOM 1700 O O . LEU A 1 220 ? -5.808 13.435 17.940 1.00 98.69 220 LEU A O 1
ATOM 1704 N N . GLU A 1 221 ? -3.702 13.876 17.310 1.00 98.44 221 GLU A N 1
ATOM 1705 C CA . GLU A 1 221 ? -4.017 15.110 16.592 1.00 98.44 221 GLU A CA 1
ATOM 1706 C C . GLU A 1 221 ? -4.484 14.816 15.160 1.00 98.44 221 GLU A C 1
ATOM 1708 O O . GLU A 1 221 ? -5.583 15.210 14.757 1.00 98.44 221 GLU A O 1
ATOM 1713 N N . LEU A 1 222 ? -3.670 14.076 14.407 1.00 98.75 222 LEU A N 1
ATOM 1714 C CA . LEU A 1 222 ? -3.823 13.881 12.965 1.00 98.75 222 LEU A CA 1
ATOM 1715 C C . LEU A 1 222 ? -4.966 12.927 12.587 1.00 98.75 222 LEU A C 1
ATOM 1717 O O . LEU A 1 222 ? -5.549 13.068 11.511 1.00 98.75 222 LEU A O 1
ATOM 1721 N N . ALA A 1 223 ? -5.326 11.980 13.457 1.00 98.69 223 ALA A N 1
ATOM 1722 C CA . ALA A 1 223 ? -6.377 10.998 13.188 1.00 98.69 223 ALA A CA 1
ATOM 1723 C C . ALA A 1 223 ? -7.800 11.566 13.313 1.00 98.69 223 ALA A C 1
ATOM 1725 O O . ALA A 1 223 ? -8.738 11.010 12.737 1.00 98.69 223 ALA A O 1
ATOM 1726 N N . ARG A 1 224 ? -7.991 12.678 14.039 1.00 98.38 224 ARG A N 1
ATOM 1727 C CA . ARG A 1 224 ? -9.320 13.263 14.310 1.00 98.38 224 ARG A CA 1
ATOM 1728 C C . ARG A 1 224 ? -10.175 13.485 13.059 1.00 98.38 224 ARG A C 1
ATOM 1730 O O . ARG A 1 224 ? -11.313 13.018 13.066 1.00 98.38 224 ARG A O 1
ATOM 1737 N N . PRO A 1 225 ? -9.695 14.151 11.989 1.00 98.25 225 PRO A N 1
ATOM 1738 C CA . PRO A 1 225 ? -10.507 14.347 10.789 1.00 98.25 225 PRO A CA 1
ATOM 1739 C C . PRO A 1 225 ? -10.846 13.035 10.062 1.00 98.25 225 PRO A C 1
ATOM 1741 O O . PRO A 1 225 ? -11.915 12.938 9.465 1.00 98.25 225 PRO A O 1
ATOM 1744 N N . ILE A 1 226 ? -9.983 12.015 10.140 1.00 98.38 226 ILE A N 1
ATOM 1745 C CA . ILE A 1 226 ? -10.206 10.698 9.519 1.00 98.38 226 ILE A CA 1
ATOM 1746 C C . ILE A 1 226 ? -11.308 9.941 10.274 1.00 98.38 226 ILE A C 1
ATOM 1748 O O . ILE A 1 226 ? -12.269 9.470 9.663 1.00 98.38 226 ILE A O 1
ATOM 1752 N N . VAL A 1 227 ? -11.208 9.895 11.607 1.00 96.94 227 VAL A N 1
ATOM 1753 C CA . VAL A 1 227 ? -12.208 9.266 12.485 1.00 96.94 227 VAL A CA 1
ATOM 1754 C C . VAL A 1 227 ? -13.547 9.999 12.408 1.00 96.94 227 VAL A C 1
ATOM 1756 O O . VAL A 1 227 ? -14.588 9.352 12.321 1.00 96.94 227 VAL A O 1
ATOM 1759 N N . ALA A 1 228 ? -13.541 11.336 12.363 1.00 97.19 228 ALA A N 1
ATOM 1760 C CA . ALA A 1 228 ? -14.756 12.136 12.193 1.00 97.19 228 ALA A CA 1
ATOM 1761 C C . ALA A 1 228 ? -15.463 11.860 10.854 1.00 97.19 228 ALA A C 1
ATOM 1763 O O . ALA A 1 228 ? -16.688 11.911 10.787 1.00 97.19 228 ALA A O 1
ATOM 1764 N N . ALA A 1 229 ? -14.708 11.522 9.804 1.00 97.06 229 ALA A N 1
ATOM 1765 C CA . ALA A 1 229 ? -15.252 11.076 8.521 1.00 97.06 229 ALA A CA 1
ATOM 1766 C C . ALA A 1 229 ? -15.677 9.590 8.517 1.00 97.06 229 ALA A C 1
ATOM 1768 O O . ALA A 1 229 ? -16.154 9.088 7.498 1.00 97.06 229 ALA A O 1
ATOM 1769 N N . GLY A 1 230 ? -15.487 8.871 9.630 1.00 97.12 230 GLY A N 1
ATOM 1770 C CA . GLY A 1 230 ? -15.794 7.448 9.775 1.00 97.12 230 GLY A CA 1
ATOM 1771 C C . GLY A 1 230 ? -14.883 6.522 8.966 1.00 97.12 230 GLY A C 1
ATOM 1772 O O . GLY A 1 230 ? -15.206 5.343 8.811 1.00 97.12 230 GLY A O 1
ATOM 1773 N N . LEU A 1 231 ? -13.778 7.032 8.421 1.00 98.31 231 LEU A N 1
ATOM 1774 C CA . LEU A 1 231 ? -12.908 6.303 7.500 1.00 98.31 231 LEU A CA 1
ATOM 1775 C C . LEU A 1 231 ? -11.952 5.368 8.237 1.00 98.31 231 LEU A C 1
ATOM 1777 O O . LEU A 1 231 ? -11.741 5.485 9.444 1.00 98.31 231 LEU A O 1
ATOM 1781 N N . SER A 1 232 ? -11.398 4.417 7.490 1.00 98.38 232 SER A N 1
ATOM 1782 C CA . SER A 1 232 ? -10.465 3.451 8.052 1.00 98.38 232 SER A CA 1
ATOM 1783 C C . SER A 1 232 ? -9.143 4.090 8.456 1.00 98.38 232 SER A C 1
ATOM 1785 O O . SER A 1 232 ? -8.603 4.915 7.711 1.00 98.38 232 SER A O 1
ATOM 1787 N N . LEU A 1 233 ? -8.632 3.675 9.614 1.00 98.81 233 LEU A N 1
ATOM 1788 C CA . LEU A 1 233 ? -7.396 4.182 10.195 1.00 98.81 233 LEU A CA 1
ATOM 1789 C C . LEU A 1 233 ? -6.439 3.037 10.527 1.00 98.81 233 LEU A C 1
ATOM 1791 O O . LEU A 1 233 ? -6.769 2.114 11.266 1.00 98.81 233 LEU A O 1
ATOM 1795 N N . GLU A 1 234 ? -5.228 3.161 10.024 1.00 98.88 234 GLU A N 1
ATOM 1796 C CA . GLU A 1 234 ? -4.053 2.381 10.363 1.00 98.88 234 GLU A CA 1
ATOM 1797 C C . GLU A 1 234 ? -3.055 3.303 11.076 1.00 98.88 234 GLU A C 1
ATOM 1799 O O . GLU A 1 234 ? -2.939 4.492 10.757 1.00 98.88 234 GLU A O 1
ATOM 1804 N N . VAL A 1 235 ? -2.366 2.768 12.078 1.00 98.62 235 VAL A N 1
ATOM 1805 C CA . VAL A 1 235 ? -1.312 3.464 12.831 1.00 98.62 235 VAL A CA 1
ATOM 1806 C C . VAL A 1 235 ? -0.078 2.577 12.900 1.00 98.62 235 VAL A C 1
ATOM 1808 O O . VAL A 1 235 ? -0.203 1.362 12.775 1.00 98.62 235 VAL A O 1
ATOM 1811 N N . GLU A 1 236 ? 1.099 3.156 13.110 1.00 97.38 236 GLU A N 1
ATOM 1812 C CA . GLU A 1 236 ? 2.362 2.410 13.083 1.00 97.38 236 GLU A CA 1
ATOM 1813 C C . GLU A 1 236 ? 3.178 2.574 14.368 1.00 97.38 236 GLU A C 1
ATOM 1815 O O . GLU A 1 236 ? 3.227 3.655 14.968 1.00 97.38 236 GLU A O 1
ATOM 1820 N N . LEU A 1 237 ? 3.842 1.491 14.775 1.00 93.56 237 LEU A N 1
ATOM 1821 C CA . LEU A 1 237 ? 4.716 1.435 15.943 1.00 93.56 237 LEU A CA 1
ATOM 1822 C C . LEU A 1 237 ? 5.946 0.561 15.651 1.00 93.56 237 LEU A C 1
ATOM 1824 O O . LEU A 1 237 ? 5.793 -0.551 15.153 1.00 93.56 237 LEU A O 1
ATOM 1828 N N . GLY A 1 238 ? 7.145 1.011 16.044 1.00 81.62 238 GLY A N 1
ATOM 1829 C CA . GLY A 1 238 ? 8.369 0.189 16.001 1.00 81.62 238 GLY A CA 1
ATOM 1830 C C . GLY A 1 238 ? 9.480 0.629 15.034 1.00 81.62 238 GLY A C 1
ATOM 1831 O O . GLY A 1 238 ? 10.378 -0.156 14.757 1.00 81.62 238 GLY A O 1
ATOM 1832 N N . GLU A 1 239 ? 9.497 1.857 14.508 1.00 77.38 239 GLU A N 1
ATOM 1833 C CA . GLU A 1 239 ? 10.622 2.300 13.654 1.00 77.38 239 GLU A CA 1
ATOM 1834 C C . GLU A 1 239 ? 11.779 2.944 14.440 1.00 77.38 239 GLU A C 1
ATOM 1836 O O . GLU A 1 239 ? 12.907 3.037 13.942 1.00 77.38 239 GLU A O 1
ATOM 1841 N N . ILE A 1 240 ? 11.562 3.383 15.686 1.00 68.75 240 ILE A N 1
ATOM 1842 C CA . ILE A 1 240 ? 12.640 3.966 16.496 1.00 68.75 240 ILE A CA 1
ATOM 1843 C C . ILE A 1 240 ? 13.707 2.918 16.801 1.00 68.75 240 ILE A C 1
ATOM 1845 O O . ILE A 1 240 ? 13.447 1.885 17.411 1.00 68.75 240 ILE A O 1
ATOM 1849 N N . GLY A 1 241 ? 14.954 3.230 16.447 1.00 54.06 241 GLY A N 1
ATOM 1850 C CA . GLY A 1 241 ? 16.093 2.366 16.751 1.00 54.06 241 GLY A CA 1
ATOM 1851 C C . GLY A 1 241 ? 16.188 1.131 15.855 1.00 54.06 241 GLY A C 1
ATOM 1852 O O . GLY A 1 241 ? 17.152 0.377 16.000 1.00 54.06 241 GLY A O 1
ATOM 1853 N N . ALA A 1 242 ? 15.263 0.968 14.901 1.00 61.09 242 ALA A N 1
ATOM 1854 C CA . ALA A 1 242 ? 15.312 -0.084 13.902 1.00 61.09 242 ALA A CA 1
ATOM 1855 C C . ALA A 1 242 ? 16.612 0.015 13.093 1.00 61.09 242 ALA A C 1
ATOM 1857 O O . ALA A 1 242 ? 16.894 1.013 12.420 1.00 61.09 242 ALA A O 1
ATOM 1858 N N . LYS A 1 243 ? 17.432 -1.038 13.148 1.00 57.00 243 LYS A N 1
ATOM 1859 C CA . LYS A 1 243 ? 18.566 -1.213 12.234 1.00 57.00 243 LYS A CA 1
ATOM 1860 C C . LYS A 1 243 ? 18.273 -2.405 11.343 1.00 57.00 243 LYS A C 1
ATOM 1862 O O . LYS A 1 243 ? 17.961 -3.489 11.820 1.00 57.00 243 LYS A O 1
ATOM 1867 N N . SER A 1 244 ? 18.420 -2.210 10.033 1.00 55.91 244 SER A N 1
ATOM 1868 C CA . SER A 1 244 ? 18.214 -3.270 9.043 1.00 55.91 244 SER A CA 1
ATOM 1869 C C . SER A 1 244 ? 18.998 -4.533 9.423 1.00 55.91 244 SER A C 1
ATOM 1871 O O . SER A 1 244 ? 20.229 -4.527 9.393 1.00 55.91 244 SER A O 1
ATOM 1873 N N . GLY A 1 245 ? 18.284 -5.619 9.730 1.00 52.53 245 GLY A N 1
ATOM 1874 C CA . GLY A 1 245 ? 18.872 -6.915 10.080 1.00 52.53 245 GLY A CA 1
ATOM 1875 C C . GLY A 1 245 ? 19.226 -7.120 11.561 1.00 52.53 245 GLY A C 1
ATOM 1876 O O . GLY A 1 245 ? 19.923 -8.089 11.858 1.00 52.53 245 GLY A O 1
ATOM 1877 N N . SER A 1 246 ? 18.775 -6.260 12.483 1.00 58.75 246 SER A N 1
ATOM 1878 C CA . SER A 1 246 ? 18.811 -6.521 13.932 1.00 58.75 246 SER A CA 1
ATOM 1879 C C . SER A 1 246 ? 17.398 -6.624 14.518 1.00 58.75 246 SER A C 1
ATOM 1881 O O . SER A 1 246 ? 16.436 -6.163 13.914 1.00 58.75 246 SER A O 1
ATOM 1883 N N . ALA A 1 247 ? 17.285 -7.231 15.704 1.00 64.56 247 ALA A N 1
ATOM 1884 C CA . ALA A 1 247 ? 16.054 -7.221 16.501 1.00 64.56 247 ALA A CA 1
ATOM 1885 C C . ALA A 1 247 ? 15.881 -5.922 17.318 1.00 64.56 247 ALA A C 1
ATOM 1887 O O . ALA A 1 247 ? 14.901 -5.771 18.043 1.00 64.56 247 ALA A O 1
ATOM 1888 N N . GLU A 1 248 ? 16.842 -4.993 17.238 1.00 67.06 248 GLU A N 1
ATOM 1889 C CA . GLU A 1 248 ? 16.700 -3.672 17.857 1.00 67.06 248 GLU A CA 1
ATOM 1890 C C . GLU A 1 248 ? 15.603 -2.905 17.113 1.00 67.06 248 GLU A C 1
ATOM 1892 O O . GLU A 1 248 ? 15.634 -2.826 15.886 1.00 67.06 248 GLU A O 1
ATOM 1897 N N . GLY A 1 249 ? 14.649 -2.349 17.857 1.00 74.75 249 GLY A N 1
ATOM 1898 C CA . GLY A 1 249 ? 13.511 -1.619 17.299 1.00 74.75 249 GLY A CA 1
ATOM 1899 C C . GLY A 1 249 ? 12.302 -2.488 16.951 1.00 74.75 249 GLY A C 1
ATOM 1900 O O . GLY A 1 249 ? 11.299 -1.937 16.528 1.00 74.75 249 GLY A O 1
ATOM 1901 N N . PHE A 1 250 ? 12.331 -3.813 17.142 1.00 89.75 250 PHE A N 1
ATOM 1902 C CA . PHE A 1 250 ? 11.106 -4.601 16.971 1.00 89.75 250 PHE A CA 1
ATOM 1903 C C . PHE A 1 250 ? 10.025 -4.142 17.946 1.00 89.75 250 PHE A C 1
ATOM 1905 O O . PHE A 1 250 ? 10.292 -3.942 19.134 1.00 89.75 250 PHE A O 1
ATOM 1912 N N . THR A 1 251 ? 8.799 -4.032 17.444 1.00 91.81 251 THR A N 1
ATOM 1913 C CA . THR A 1 251 ? 7.628 -3.775 18.277 1.00 91.81 251 THR A CA 1
ATOM 1914 C C . THR A 1 251 ? 7.498 -4.904 19.290 1.00 91.81 251 THR A C 1
ATOM 1916 O O . THR A 1 251 ? 7.598 -6.077 18.926 1.00 91.81 251 THR A O 1
ATOM 1919 N N . ASN A 1 252 ? 7.257 -4.578 20.558 1.00 92.44 252 ASN A N 1
ATOM 1920 C CA . ASN A 1 252 ? 6.950 -5.585 21.570 1.00 92.44 252 ASN A CA 1
ATOM 1921 C C . ASN A 1 252 ? 5.468 -5.525 21.994 1.00 92.44 252 ASN A C 1
ATOM 1923 O O . ASN A 1 252 ? 4.815 -4.495 21.805 1.00 92.44 252 ASN A O 1
ATOM 1927 N N . PRO A 1 253 ? 4.914 -6.629 22.535 1.00 96.88 253 PRO A N 1
ATOM 1928 C CA . PRO A 1 253 ? 3.499 -6.695 22.900 1.00 96.88 253 PRO A CA 1
ATOM 1929 C C . PRO A 1 253 ? 3.060 -5.633 23.916 1.00 96.88 253 PRO A C 1
ATOM 1931 O O . PRO A 1 253 ? 1.980 -5.073 23.767 1.00 96.88 253 PRO A O 1
ATOM 1934 N N . GLU A 1 254 ? 3.898 -5.326 24.911 1.00 96.25 254 GLU A N 1
ATOM 1935 C CA . GLU A 1 254 ? 3.578 -4.358 25.972 1.00 96.25 254 GLU A CA 1
ATOM 1936 C C . GLU A 1 254 ? 3.482 -2.925 25.424 1.00 96.25 254 GLU A C 1
ATOM 1938 O O . GLU A 1 254 ? 2.563 -2.180 25.770 1.00 96.25 254 GLU A O 1
ATOM 1943 N N . GLU A 1 255 ? 4.389 -2.544 24.520 1.00 95.31 255 GLU A N 1
ATOM 1944 C CA . GLU A 1 255 ? 4.344 -1.255 23.826 1.00 95.31 255 GLU A CA 1
ATOM 1945 C C . GLU A 1 255 ? 3.111 -1.132 22.930 1.00 95.31 255 GLU A C 1
ATOM 1947 O O . GLU A 1 255 ? 2.466 -0.082 22.919 1.00 95.31 255 GLU A O 1
ATOM 1952 N N . ALA A 1 256 ? 2.762 -2.195 22.201 1.00 97.94 256 ALA A N 1
ATOM 1953 C CA . ALA A 1 256 ? 1.576 -2.214 21.351 1.00 97.94 256 ALA A CA 1
ATOM 1954 C C . ALA A 1 256 ? 0.283 -2.109 22.175 1.00 97.94 256 ALA A C 1
ATOM 1956 O O . ALA A 1 256 ? -0.597 -1.316 21.832 1.00 97.94 256 ALA A O 1
ATOM 1957 N N . GLU A 1 257 ? 0.184 -2.857 23.279 1.00 98.44 257 GLU A N 1
ATOM 1958 C CA . GLU A 1 257 ? -0.939 -2.778 24.219 1.00 98.44 257 GLU A CA 1
ATOM 1959 C C . GLU A 1 257 ? -1.087 -1.358 24.772 1.00 98.44 257 GLU A C 1
ATOM 1961 O O . GLU A 1 257 ? -2.170 -0.772 24.700 1.00 98.44 257 GLU A O 1
ATOM 1966 N N . TRP A 1 258 ? 0.006 -0.781 25.282 1.00 98.25 258 TRP A N 1
ATOM 1967 C CA . TRP A 1 258 ? 0.011 0.586 25.795 1.00 98.25 258 TRP A CA 1
ATOM 1968 C C . TRP A 1 258 ? -0.442 1.583 24.725 1.00 98.25 258 TRP A C 1
ATOM 1970 O O . TRP A 1 258 ? -1.349 2.378 24.970 1.00 98.25 258 TRP A O 1
ATOM 1980 N N . PHE A 1 259 ? 0.137 1.514 23.527 1.00 98.50 259 PHE A N 1
ATOM 1981 C CA . PHE A 1 259 ? -0.126 2.477 22.462 1.00 98.50 259 PHE A CA 1
ATOM 1982 C C . PHE A 1 259 ? -1.591 2.454 22.016 1.00 98.50 259 PHE A C 1
ATOM 1984 O O . PHE A 1 259 ? -2.237 3.502 21.953 1.00 98.50 259 PHE A O 1
ATOM 1991 N N . ILE A 1 260 ? -2.145 1.262 21.769 1.00 98.75 260 ILE A N 1
ATOM 1992 C CA . ILE A 1 260 ? -3.550 1.109 21.374 1.00 98.75 260 ILE A CA 1
ATOM 1993 C C . ILE A 1 260 ? -4.490 1.539 22.502 1.00 98.75 260 ILE A C 1
ATOM 1995 O O . ILE A 1 260 ? -5.455 2.264 22.246 1.00 98.75 260 ILE A O 1
ATOM 1999 N N . ARG A 1 261 ? -4.196 1.166 23.754 1.00 98.75 261 ARG A N 1
ATOM 2000 C CA . ARG A 1 261 ? -4.992 1.595 24.910 1.00 98.75 261 ARG A CA 1
ATOM 2001 C C . ARG A 1 261 ? -5.054 3.114 25.020 1.00 98.75 261 ARG A C 1
ATOM 2003 O O . ARG A 1 261 ? -6.143 3.666 25.182 1.00 98.75 261 ARG A O 1
ATOM 2010 N N . GLU A 1 262 ? -3.911 3.792 24.940 1.00 98.75 262 GLU A N 1
ATOM 2011 C CA . GLU A 1 262 ? -3.866 5.249 25.084 1.00 98.75 262 GLU A CA 1
ATOM 2012 C C . GLU A 1 262 ? -4.509 5.976 23.896 1.00 98.75 262 GLU A C 1
ATOM 2014 O O . GLU A 1 262 ? -5.178 6.994 24.094 1.00 98.75 262 GLU A O 1
ATOM 2019 N N . LEU A 1 263 ? -4.403 5.436 22.675 1.00 98.69 263 LEU A N 1
ATOM 2020 C CA . LEU A 1 263 ? -5.149 5.954 21.525 1.00 98.69 263 LEU A CA 1
ATOM 2021 C C . LEU A 1 263 ? -6.660 5.898 21.766 1.00 98.69 263 LEU A C 1
ATOM 2023 O O . LEU A 1 263 ? -7.350 6.911 21.594 1.00 98.69 263 LEU A O 1
ATOM 2027 N N . VAL A 1 264 ? -7.166 4.749 22.226 1.00 98.44 264 VAL A N 1
ATOM 2028 C CA . VAL A 1 264 ? -8.597 4.561 22.499 1.00 98.44 264 VAL A CA 1
ATOM 2029 C C . VAL A 1 264 ? -9.063 5.461 23.645 1.00 98.44 264 VAL A C 1
ATOM 2031 O O . VAL A 1 264 ? -10.107 6.102 23.515 1.00 98.44 264 VAL A O 1
ATOM 2034 N N . ASN A 1 265 ? -8.272 5.602 24.715 1.00 98.44 265 ASN A N 1
ATOM 2035 C CA . ASN A 1 265 ? -8.539 6.563 25.796 1.00 98.44 265 ASN A CA 1
ATOM 2036 C C . ASN A 1 265 ? -8.627 8.009 25.273 1.00 98.44 265 ASN A C 1
ATOM 2038 O O . ASN A 1 265 ? -9.439 8.799 25.754 1.00 98.44 265 ASN A O 1
ATOM 2042 N N . GLY A 1 266 ? -7.816 8.353 24.268 1.00 98.00 266 GLY A N 1
ATOM 2043 C CA . GLY A 1 266 ? -7.834 9.648 23.585 1.00 98.00 266 GLY A CA 1
ATOM 2044 C C . GLY A 1 266 ? -8.939 9.814 22.530 1.00 98.00 266 GLY A C 1
ATOM 2045 O O . GLY A 1 266 ? -9.009 10.867 21.885 1.00 98.00 266 GLY A O 1
ATOM 2046 N N . GLY A 1 267 ? -9.809 8.813 22.361 1.00 97.75 267 GLY A N 1
ATOM 2047 C CA . GLY A 1 267 ? -10.942 8.826 21.433 1.00 97.75 267 GLY A CA 1
ATOM 2048 C C . GLY A 1 267 ? -10.603 8.412 19.999 1.00 97.75 267 GLY A C 1
ATOM 2049 O O . GLY A 1 267 ? -11.413 8.638 19.100 1.00 97.75 267 GLY A O 1
ATOM 2050 N N . ILE A 1 268 ? -9.426 7.826 19.768 1.00 98.50 268 ILE A N 1
ATOM 2051 C CA . ILE A 1 268 ? -8.989 7.338 18.458 1.00 98.50 268 ILE A CA 1
ATOM 2052 C C . ILE A 1 268 ? -8.939 5.813 18.485 1.00 98.50 268 ILE A C 1
ATOM 2054 O O . ILE A 1 268 ? -8.155 5.217 19.212 1.00 98.50 268 ILE A O 1
ATOM 2058 N N . HIS A 1 269 ? -9.764 5.177 17.660 1.00 98.00 269 HIS A N 1
ATOM 2059 C CA . HIS A 1 269 ? -9.811 3.724 17.548 1.00 98.00 269 HIS A CA 1
ATOM 2060 C C . HIS A 1 269 ? -9.327 3.297 16.156 1.00 98.00 269 HIS A C 1
ATOM 2062 O O . HIS A 1 269 ? -10.096 3.417 15.196 1.00 98.00 269 HIS A O 1
ATOM 2068 N N . PRO A 1 270 ? -8.069 2.843 16.008 1.00 98.44 270 PRO A N 1
ATOM 2069 C CA . PRO A 1 270 ? -7.585 2.333 14.732 1.00 98.44 270 PRO A CA 1
ATOM 2070 C C . PRO A 1 270 ? -8.253 0.995 14.381 1.00 98.44 270 PRO A C 1
ATOM 2072 O O . PRO A 1 270 ? -8.778 0.297 15.247 1.00 98.44 270 PRO A O 1
ATOM 2075 N N . ASP A 1 271 ? -8.245 0.651 13.098 1.00 98.69 271 ASP A N 1
ATOM 2076 C CA . ASP A 1 271 ? -8.605 -0.680 12.595 1.00 98.69 271 ASP A CA 1
ATOM 2077 C C . ASP A 1 271 ? -7.384 -1.602 12.565 1.00 98.69 271 ASP A C 1
ATOM 2079 O O . ASP A 1 271 ? -7.496 -2.810 12.779 1.00 98.69 271 ASP A O 1
ATOM 2083 N N . LEU A 1 272 ? -6.220 -1.017 12.266 1.00 98.81 272 LEU A N 1
ATOM 2084 C CA . LEU A 1 272 ? -4.974 -1.731 12.042 1.00 98.81 272 LEU A CA 1
ATOM 2085 C C . LEU A 1 272 ? -3.813 -1.096 12.808 1.00 98.81 272 LEU A C 1
ATOM 2087 O O . LEU A 1 272 ? -3.698 0.130 12.875 1.00 98.81 272 LEU A O 1
ATOM 2091 N N . LEU A 1 273 ? -2.923 -1.948 13.306 1.00 98.75 273 LEU A N 1
ATOM 2092 C CA . LEU A 1 273 ? -1.593 -1.591 13.779 1.00 98.75 273 LEU A CA 1
ATOM 2093 C C . LEU A 1 273 ? -0.550 -2.185 12.825 1.00 98.75 273 LEU A C 1
ATOM 2095 O O . LEU A 1 273 ? -0.451 -3.405 12.681 1.00 98.75 273 LEU A O 1
ATOM 2099 N N . ALA A 1 274 ? 0.229 -1.326 12.182 1.00 98.12 274 ALA A N 1
ATOM 2100 C CA . ALA A 1 274 ? 1.462 -1.708 11.517 1.00 98.12 274 ALA A CA 1
ATOM 2101 C C . ALA A 1 274 ? 2.586 -1.849 12.550 1.00 98.12 274 ALA A C 1
ATOM 2103 O O . ALA A 1 274 ? 2.709 -1.034 13.470 1.00 98.12 274 ALA A O 1
ATOM 2104 N N . ILE A 1 275 ? 3.379 -2.911 12.410 1.00 95.81 275 ILE A N 1
ATOM 2105 C CA . ILE A 1 275 ? 4.417 -3.292 13.370 1.00 95.81 275 ILE A CA 1
ATOM 2106 C C . ILE A 1 275 ? 5.752 -3.516 12.670 1.00 95.81 275 ILE A C 1
ATOM 2108 O O . ILE A 1 275 ? 5.801 -4.016 11.544 1.00 95.81 275 ILE A O 1
ATOM 2112 N N . ASN A 1 276 ? 6.842 -3.265 13.387 1.00 93.00 276 ASN A N 1
ATOM 2113 C CA . ASN A 1 276 ? 8.157 -3.745 13.000 1.00 93.00 276 ASN A CA 1
ATOM 2114 C C . ASN A 1 276 ? 8.397 -5.139 13.592 1.00 93.00 276 ASN A C 1
ATOM 2116 O O . ASN A 1 276 ? 8.671 -5.300 14.782 1.00 93.00 276 ASN A O 1
ATOM 2120 N N . ASN A 1 277 ? 8.315 -6.156 12.738 1.00 93.12 277 ASN A N 1
ATOM 2121 C CA . ASN A 1 277 ? 8.567 -7.556 13.082 1.00 93.12 277 ASN A CA 1
ATOM 2122 C C . ASN A 1 277 ? 9.727 -8.169 12.276 1.00 93.12 277 ASN A C 1
ATOM 2124 O O . ASN A 1 277 ? 9.812 -9.394 12.162 1.00 93.12 277 ASN A O 1
ATOM 2128 N N . GLY A 1 278 ? 10.591 -7.332 11.692 1.00 88.56 278 GLY A N 1
ATOM 2129 C CA . GLY A 1 278 ? 11.732 -7.762 10.879 1.00 88.56 278 GLY A CA 1
ATOM 2130 C C . GLY A 1 278 ? 11.513 -7.742 9.364 1.00 88.56 278 GLY A C 1
ATOM 2131 O O . GLY A 1 278 ? 12.427 -8.116 8.622 1.00 88.56 278 GLY A O 1
ATOM 2132 N N . SER A 1 279 ? 10.350 -7.294 8.881 1.00 86.25 279 SER A N 1
ATOM 2133 C CA . SER A 1 279 ? 10.151 -7.007 7.456 1.00 86.25 279 SER A CA 1
ATOM 2134 C C . SER A 1 279 ? 11.094 -5.903 6.968 1.00 86.25 279 SER A C 1
ATOM 2136 O O . SER A 1 279 ? 11.377 -4.944 7.679 1.00 86.25 279 SER A O 1
ATOM 2138 N N . VAL A 1 280 ? 11.551 -5.999 5.716 1.00 82.56 280 VAL A N 1
ATOM 2139 C CA . VAL A 1 280 ? 12.336 -4.941 5.056 1.00 82.56 280 VAL A CA 1
ATOM 2140 C C . VAL A 1 280 ? 11.643 -4.524 3.769 1.00 82.56 280 VAL A C 1
ATOM 2142 O O . VAL A 1 280 ? 11.249 -5.361 2.958 1.00 82.56 280 VAL A O 1
ATOM 2145 N N . HIS A 1 281 ? 11.538 -3.216 3.544 1.00 81.88 281 HIS A N 1
ATOM 2146 C CA . HIS A 1 281 ? 10.943 -2.674 2.328 1.00 81.88 281 HIS A CA 1
ATOM 2147 C C . HIS A 1 281 ? 11.904 -2.745 1.142 1.00 81.88 281 HIS A C 1
ATOM 2149 O O . HIS A 1 281 ? 13.023 -2.236 1.189 1.00 81.88 281 HIS A O 1
ATOM 2155 N N . GLY A 1 282 ? 11.421 -3.276 0.018 1.00 83.88 282 GLY A N 1
ATOM 2156 C CA . GLY A 1 282 ? 12.154 -3.242 -1.245 1.00 83.88 282 GLY A CA 1
ATOM 2157 C C . GLY A 1 282 ? 12.646 -4.604 -1.701 1.00 83.88 282 GLY A C 1
ATOM 2158 O O . GLY A 1 282 ? 11.974 -5.612 -1.524 1.00 83.88 282 GLY A O 1
ATOM 2159 N N . THR A 1 283 ? 13.791 -4.587 -2.372 1.00 84.81 283 THR A N 1
ATOM 2160 C CA . THR A 1 283 ? 14.470 -5.779 -2.877 1.00 84.81 283 THR A CA 1
ATOM 2161 C C . THR A 1 283 ? 15.452 -6.268 -1.824 1.00 84.81 283 THR A C 1
ATOM 2163 O O . THR A 1 283 ? 16.269 -5.482 -1.337 1.00 84.81 283 THR A O 1
ATOM 2166 N N . TYR A 1 284 ? 15.429 -7.561 -1.521 1.00 85.81 284 TYR A N 1
ATOM 2167 C CA . TYR A 1 284 ? 16.489 -8.195 -0.748 1.00 85.81 284 TYR A CA 1
ATOM 2168 C C . TYR A 1 284 ? 17.716 -8.398 -1.644 1.00 85.81 284 TYR A C 1
ATOM 2170 O O . TYR A 1 284 ? 17.618 -9.017 -2.707 1.00 85.81 284 TYR A O 1
ATOM 2178 N N . PHE A 1 285 ? 18.864 -7.861 -1.225 1.00 82.25 285 PHE A N 1
ATOM 2179 C CA . PHE A 1 285 ? 20.125 -7.937 -1.966 1.00 82.25 285 PHE A CA 1
ATOM 2180 C C . PHE A 1 285 ? 21.066 -8.987 -1.366 1.00 82.25 285 PHE A C 1
ATOM 2182 O O . PHE A 1 285 ? 21.172 -9.122 -0.147 1.00 82.25 285 PHE A O 1
ATOM 2189 N N . GLY A 1 286 ? 21.835 -9.665 -2.219 1.00 81.88 286 GLY A N 1
ATOM 2190 C CA . GLY A 1 286 ? 22.837 -10.637 -1.775 1.00 81.88 286 GLY A CA 1
ATOM 2191 C C . GLY A 1 286 ? 22.209 -11.818 -1.031 1.00 81.88 286 GLY A C 1
ATOM 2192 O O . GLY A 1 286 ? 21.289 -12.447 -1.541 1.00 81.88 286 GLY A O 1
ATOM 2193 N N . ALA A 1 287 ? 22.726 -12.126 0.162 1.00 79.44 287 ALA A N 1
ATOM 2194 C CA . ALA A 1 287 ? 22.235 -13.219 1.008 1.00 79.44 287 ALA A CA 1
ATOM 2195 C C . ALA A 1 287 ? 21.064 -12.819 1.928 1.00 79.44 287 ALA A C 1
ATOM 2197 O O . ALA A 1 287 ? 20.573 -13.658 2.681 1.00 79.44 287 ALA A O 1
ATOM 2198 N N . SER A 1 288 ? 20.631 -11.552 1.901 1.00 79.06 288 SER A N 1
ATOM 2199 C CA . SER A 1 288 ? 19.477 -11.105 2.681 1.00 79.06 288 SER A CA 1
ATOM 2200 C C . SER A 1 288 ? 18.197 -11.780 2.193 1.00 79.06 288 SER A C 1
ATOM 2202 O O . SER A 1 288 ? 18.009 -12.011 0.998 1.00 79.06 288 SER A O 1
ATOM 2204 N N . HIS A 1 289 ? 17.298 -12.055 3.127 1.00 79.44 289 HIS A N 1
ATOM 2205 C CA . HIS A 1 289 ? 15.981 -12.612 2.865 1.00 79.44 289 HIS A CA 1
ATOM 2206 C C . HIS A 1 289 ? 14.948 -11.947 3.776 1.00 79.44 289 HIS A C 1
ATOM 2208 O O . HIS A 1 289 ? 15.292 -11.159 4.655 1.00 79.44 289 HIS A O 1
ATOM 2214 N N . GLU A 1 290 ? 13.687 -12.286 3.544 1.00 82.69 290 GLU A N 1
ATOM 2215 C CA . GLU A 1 290 ? 12.562 -11.911 4.392 1.00 82.69 290 GLU A CA 1
ATOM 2216 C C . GLU A 1 290 ? 12.839 -12.322 5.870 1.00 82.69 290 GLU A C 1
ATOM 2218 O O . GLU A 1 290 ? 13.249 -13.461 6.119 1.00 82.69 290 GLU A O 1
ATOM 2223 N N . GLY A 1 291 ? 12.647 -11.396 6.824 1.00 86.06 291 GLY A N 1
ATOM 2224 C CA . GLY A 1 291 ? 12.909 -11.542 8.263 1.00 86.06 291 GLY A CA 1
ATOM 2225 C C . GLY A 1 291 ? 11.690 -11.515 9.209 1.00 86.06 291 GLY A C 1
ATOM 2226 O O . GLY A 1 291 ? 11.905 -11.553 10.421 1.00 86.06 291 GLY A O 1
ATOM 2227 N N . ILE A 1 292 ? 10.449 -11.478 8.705 1.00 91.88 292 ILE A N 1
ATOM 2228 C CA . ILE A 1 292 ? 9.175 -11.446 9.453 1.00 91.88 292 ILE A CA 1
ATOM 2229 C C . ILE A 1 292 ? 9.111 -12.564 10.498 1.00 91.88 292 ILE A C 1
ATOM 2231 O O . ILE A 1 292 ? 9.120 -13.759 10.164 1.00 91.88 292 ILE A O 1
ATOM 2235 N N . GLN A 1 293 ? 8.969 -12.144 11.755 1.00 94.12 293 GLN A N 1
ATOM 2236 C CA . GLN A 1 293 ? 8.807 -12.987 12.936 1.00 94.12 293 GLN A CA 1
ATOM 2237 C C . GLN A 1 293 ? 7.320 -13.193 13.255 1.00 94.12 293 GLN A C 1
ATOM 2239 O O . GLN A 1 293 ? 6.669 -12.350 13.879 1.00 94.12 293 GLN A O 1
ATOM 2244 N N . LEU A 1 294 ? 6.764 -14.331 12.835 1.00 96.25 294 LEU A N 1
ATOM 2245 C CA . LEU A 1 294 ? 5.337 -14.611 13.014 1.00 96.25 294 LEU A CA 1
ATOM 2246 C C . LEU A 1 294 ? 4.952 -14.839 14.479 1.00 96.25 294 LEU A C 1
ATOM 2248 O O . LEU A 1 294 ? 3.954 -14.287 14.924 1.00 96.25 294 LEU A O 1
ATOM 2252 N N . ASP A 1 295 ? 5.764 -15.532 15.274 1.00 96.56 295 ASP A N 1
ATOM 2253 C CA . ASP A 1 295 ? 5.443 -15.749 16.694 1.00 96.56 295 ASP A CA 1
ATOM 2254 C C . ASP A 1 295 ? 5.396 -14.434 17.495 1.00 96.56 295 ASP A C 1
ATOM 2256 O O . ASP A 1 295 ? 4.516 -14.236 18.338 1.00 96.56 295 ASP A O 1
ATOM 2260 N N . LEU A 1 296 ? 6.285 -13.486 17.170 1.00 96.69 296 LEU A N 1
ATOM 2261 C CA . LEU A 1 296 ? 6.228 -12.125 17.709 1.00 96.69 296 LEU A CA 1
ATOM 2262 C C . LEU A 1 296 ? 4.951 -11.408 17.251 1.00 96.69 296 LEU A C 1
ATOM 2264 O O . LEU A 1 296 ? 4.249 -10.820 18.068 1.00 96.69 296 LEU A O 1
ATOM 2268 N N . THR A 1 297 ? 4.623 -11.511 15.961 1.00 97.88 297 THR A N 1
ATOM 2269 C CA . THR A 1 297 ? 3.403 -10.923 15.382 1.00 97.88 297 THR A CA 1
ATOM 2270 C C . THR A 1 297 ? 2.149 -11.416 16.099 1.00 97.88 297 THR A C 1
ATOM 2272 O O . THR A 1 297 ? 1.305 -10.605 16.471 1.00 97.88 297 THR A O 1
ATOM 2275 N N . ARG A 1 298 ? 2.056 -12.725 16.376 1.00 98.38 298 ARG A N 1
ATOM 2276 C CA . ARG A 1 298 ? 0.955 -13.303 17.157 1.00 98.38 298 ARG A CA 1
ATOM 2277 C C . ARG A 1 298 ? 0.884 -12.718 18.556 1.00 98.38 298 ARG A C 1
ATOM 2279 O O . ARG A 1 298 ? -0.196 -12.333 18.984 1.00 98.38 298 ARG A O 1
ATOM 2286 N N . SER A 1 299 ? 2.022 -12.638 19.243 1.00 98.50 299 SER A N 1
ATOM 2287 C CA . SER A 1 299 ? 2.083 -12.111 20.610 1.00 98.50 299 SER A CA 1
ATOM 2288 C C . SER A 1 299 ? 1.598 -10.658 20.674 1.00 98.50 299 SER A C 1
ATOM 2290 O O . SER A 1 299 ? 0.859 -10.290 21.582 1.00 98.50 299 SER A O 1
ATOM 2292 N N . ILE A 1 300 ? 1.963 -9.839 19.682 1.00 98.62 300 ILE A N 1
ATOM 2293 C CA . ILE A 1 300 ? 1.489 -8.453 19.568 1.00 98.62 300 ILE A CA 1
ATOM 2294 C C . ILE A 1 300 ? -0.008 -8.409 19.247 1.00 98.62 300 ILE A C 1
ATOM 2296 O O . ILE A 1 300 ? -0.750 -7.670 19.890 1.00 98.62 300 ILE A O 1
ATOM 2300 N N . TRP A 1 301 ? -0.464 -9.207 18.278 1.00 98.56 301 TRP A N 1
ATOM 2301 C CA . TRP A 1 301 ? -1.874 -9.265 17.897 1.00 98.56 301 TRP A CA 1
ATOM 2302 C C . TRP A 1 301 ? -2.773 -9.664 19.073 1.00 98.56 301 TRP A C 1
ATOM 2304 O O . TRP A 1 301 ? -3.797 -9.017 19.300 1.00 98.56 301 TRP A O 1
ATOM 2314 N N . GLU A 1 302 ? -2.376 -10.683 19.842 1.00 98.62 302 GLU A N 1
ATOM 2315 C CA . GLU A 1 302 ? -3.079 -11.135 21.049 1.00 98.62 302 GLU A CA 1
ATOM 2316 C C . GLU A 1 302 ? -3.155 -10.022 22.110 1.00 98.62 302 GLU A C 1
ATOM 2318 O O . GLU A 1 302 ? -4.222 -9.820 22.691 1.00 98.62 302 GLU A O 1
ATOM 2323 N N . ALA A 1 303 ? -2.077 -9.252 22.302 1.00 98.69 303 ALA A N 1
ATOM 2324 C CA . ALA A 1 303 ? -2.030 -8.144 23.259 1.00 98.69 303 ALA A CA 1
ATOM 2325 C C . ALA A 1 303 ? -2.974 -6.982 22.903 1.00 98.69 303 ALA A C 1
ATOM 2327 O O . ALA A 1 303 ? -3.540 -6.353 23.794 1.00 98.69 303 ALA A O 1
ATOM 2328 N N . ILE A 1 304 ? -3.214 -6.720 21.613 1.00 98.62 304 ILE A N 1
ATOM 2329 C CA . ILE A 1 304 ? -4.096 -5.625 21.162 1.00 98.62 304 ILE A CA 1
ATOM 2330 C C . ILE A 1 304 ? -5.552 -6.059 20.906 1.00 98.62 304 ILE A C 1
ATOM 2332 O O . ILE A 1 304 ? -6.413 -5.218 20.628 1.00 98.62 304 ILE A O 1
ATOM 2336 N N . GLN A 1 305 ? -5.876 -7.353 21.042 1.00 98.31 305 GLN A N 1
ATOM 2337 C CA . GLN A 1 305 ? -7.248 -7.849 20.859 1.00 98.31 305 GLN A CA 1
ATOM 2338 C C . GLN A 1 305 ? -8.316 -7.275 21.804 1.00 98.31 305 GLN A C 1
ATOM 2340 O O . GLN A 1 305 ? -9.469 -7.217 21.362 1.00 98.31 305 GLN A O 1
ATOM 2345 N N . PRO A 1 306 ? -8.024 -6.795 23.032 1.00 98.62 306 PRO A N 1
ATOM 2346 C CA . PRO A 1 306 ? -9.033 -6.121 23.853 1.00 98.62 306 PRO A CA 1
ATOM 2347 C C . PRO A 1 306 ? -9.714 -4.928 23.159 1.00 98.62 306 PRO A C 1
ATOM 2349 O O . PRO A 1 306 ? -10.842 -4.586 23.512 1.00 98.62 306 PRO A O 1
ATOM 2352 N N . TRP A 1 307 ? -9.076 -4.342 22.138 1.00 98.44 307 TRP A N 1
ATOM 2353 C CA . TRP A 1 307 ? -9.608 -3.235 21.336 1.00 98.44 307 TRP A CA 1
ATOM 2354 C C . TRP A 1 307 ? -10.003 -3.644 19.913 1.00 98.44 307 TRP A C 1
ATOM 2356 O O . TRP A 1 307 ? -10.248 -2.786 19.083 1.00 98.44 307 TRP A O 1
ATOM 2366 N N . SER A 1 308 ? -10.088 -4.938 19.587 1.00 97.62 308 SER A N 1
ATOM 2367 C CA . SER A 1 308 ? -10.483 -5.400 18.240 1.00 97.62 308 SER A CA 1
ATOM 2368 C C . SER A 1 308 ? -9.658 -4.791 17.088 1.00 97.62 308 SER A C 1
ATOM 2370 O O . SER A 1 308 ? -10.183 -4.584 15.994 1.00 97.62 308 SER A O 1
ATOM 2372 N N . VAL A 1 309 ? -8.374 -4.514 17.332 1.00 98.62 309 VAL A N 1
ATOM 2373 C CA . VAL A 1 309 ? -7.418 -4.028 16.325 1.00 98.62 309 VAL A CA 1
ATOM 2374 C C . VAL A 1 309 ? -6.707 -5.226 15.694 1.00 98.62 309 VAL A C 1
ATOM 2376 O O . VAL A 1 309 ? -6.359 -6.179 16.391 1.00 98.62 309 VAL A O 1
ATOM 2379 N N . ASP A 1 310 ? -6.503 -5.206 14.378 1.00 98.62 310 ASP A N 1
ATOM 2380 C CA . ASP A 1 310 ? -5.753 -6.240 13.649 1.00 98.62 310 ASP A CA 1
ATOM 2381 C C . ASP A 1 310 ? -4.387 -5.726 13.171 1.00 98.62 310 ASP A C 1
ATOM 2383 O O . ASP A 1 310 ? -4.053 -4.556 13.337 1.00 98.62 310 ASP A O 1
ATOM 2387 N N . ILE A 1 311 ? -3.568 -6.601 12.586 1.00 98.75 311 ILE A N 1
ATOM 2388 C CA . ILE A 1 311 ? -2.229 -6.233 12.114 1.00 98.75 311 ILE A CA 1
ATOM 2389 C C . ILE A 1 311 ? -2.250 -5.856 10.627 1.00 98.75 311 ILE A C 1
ATOM 2391 O O . ILE A 1 311 ? -2.854 -6.543 9.791 1.00 98.75 311 ILE A O 1
ATOM 2395 N N . ALA A 1 312 ? -1.540 -4.781 10.289 1.00 98.50 312 ALA A N 1
ATOM 2396 C CA . ALA A 1 312 ? -1.087 -4.502 8.931 1.00 98.50 312 ALA A CA 1
ATOM 2397 C C . ALA A 1 312 ? 0.361 -4.983 8.774 1.00 98.50 312 ALA A C 1
ATOM 2399 O O . ALA A 1 312 ? 1.235 -4.608 9.552 1.00 98.50 312 ALA A O 1
ATOM 2400 N N . GLN A 1 313 ? 0.628 -5.812 7.764 1.00 97.69 313 GLN A N 1
ATOM 2401 C CA . GLN A 1 313 ? 1.984 -6.223 7.418 1.00 97.69 313 GLN A CA 1
ATOM 2402 C C . GLN A 1 313 ? 2.500 -5.366 6.270 1.00 97.69 313 GLN A C 1
ATOM 2404 O O . GLN A 1 313 ? 2.082 -5.508 5.115 1.00 97.69 313 GLN A O 1
ATOM 2409 N N . HIS A 1 314 ? 3.472 -4.517 6.573 1.00 94.31 314 HIS A N 1
ATOM 2410 C CA . HIS A 1 314 ? 4.180 -3.781 5.541 1.00 94.31 314 HIS A CA 1
ATOM 2411 C C . HIS A 1 314 ? 5.245 -4.657 4.875 1.00 94.31 314 HIS A C 1
ATOM 2413 O O . HIS A 1 314 ? 5.793 -5.580 5.479 1.00 94.31 314 HIS A O 1
ATOM 2419 N N . GLY A 1 315 ? 5.516 -4.391 3.596 1.00 88.31 315 GLY A N 1
ATOM 2420 C CA . GLY A 1 315 ? 6.643 -4.992 2.883 1.00 88.31 315 GLY A CA 1
ATOM 2421 C C . GLY A 1 315 ? 6.558 -6.500 2.626 1.00 88.31 315 GLY A C 1
ATOM 2422 O O . GLY A 1 315 ? 7.504 -7.213 2.939 1.00 88.31 315 GLY A O 1
ATOM 2423 N N . ILE A 1 316 ? 5.502 -6.995 1.970 1.00 93.31 316 ILE A N 1
ATOM 2424 C CA . ILE A 1 316 ? 5.381 -8.441 1.674 1.00 93.31 316 ILE A CA 1
ATOM 2425 C C . ILE A 1 316 ? 6.015 -8.864 0.331 1.00 93.31 316 ILE A C 1
ATOM 2427 O O . ILE A 1 316 ? 6.004 -10.040 -0.033 1.00 93.31 316 ILE A O 1
ATOM 2431 N N . THR A 1 317 ? 6.603 -7.927 -0.428 1.00 93.38 317 THR A N 1
ATOM 2432 C CA . THR A 1 317 ? 7.346 -8.254 -1.664 1.00 93.38 317 THR A CA 1
ATOM 2433 C C . THR A 1 317 ? 8.527 -9.175 -1.354 1.00 93.38 317 THR A C 1
ATOM 2435 O O . THR A 1 317 ? 9.337 -8.862 -0.493 1.00 93.38 317 THR A O 1
ATOM 2438 N N . GLY A 1 318 ? 8.669 -10.282 -2.090 1.00 92.12 318 GLY A N 1
ATOM 2439 C CA . GLY A 1 318 ? 9.753 -11.242 -1.862 1.00 92.12 318 GLY A CA 1
ATOM 2440 C C . GLY A 1 318 ? 9.458 -12.279 -0.773 1.00 92.12 318 GLY A C 1
ATOM 2441 O O . GLY A 1 318 ? 10.282 -13.172 -0.557 1.00 92.12 318 GLY A O 1
ATOM 2442 N N . THR A 1 319 ? 8.283 -12.206 -0.140 1.00 94.44 319 THR A N 1
ATOM 2443 C CA . THR A 1 319 ? 7.760 -13.237 0.766 1.00 94.44 319 THR A CA 1
ATOM 2444 C C . THR A 1 319 ? 7.119 -14.366 -0.046 1.00 94.44 319 THR A C 1
ATOM 2446 O O . THR A 1 319 ? 6.461 -14.114 -1.054 1.00 94.44 319 THR A O 1
ATOM 2449 N N . SER A 1 320 ? 7.314 -15.626 0.356 1.00 95.25 320 SER A N 1
ATOM 2450 C CA . SER A 1 320 ? 6.650 -16.753 -0.311 1.00 95.25 320 SER A CA 1
ATOM 2451 C C . SER A 1 320 ? 5.133 -16.694 -0.120 1.00 95.25 320 SER A C 1
ATOM 2453 O O . SER A 1 320 ? 4.650 -16.276 0.932 1.00 95.25 320 SER A O 1
ATOM 2455 N N . LEU A 1 321 ? 4.377 -17.163 -1.118 1.00 96.62 321 LEU A N 1
ATOM 2456 C CA . LEU A 1 321 ? 2.914 -17.215 -1.035 1.00 96.62 321 LEU A CA 1
ATOM 2457 C C . LEU A 1 321 ? 2.442 -18.054 0.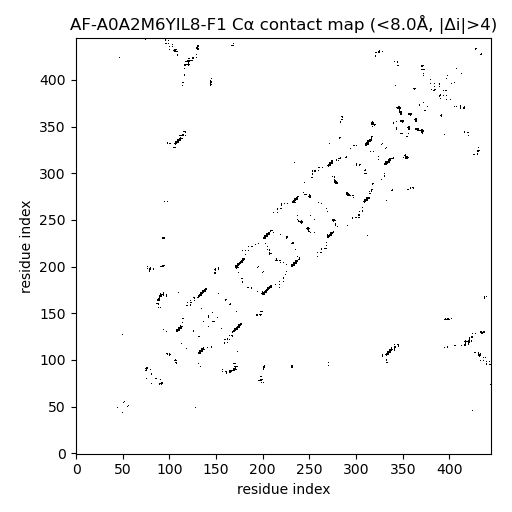160 1.00 96.62 321 LEU A C 1
ATOM 2459 O O . LEU A 1 321 ? 1.554 -17.612 0.871 1.00 96.62 321 LEU A O 1
ATOM 2463 N N . ASP A 1 322 ? 3.098 -19.182 0.453 1.00 96.50 322 ASP A N 1
ATOM 2464 C CA . ASP A 1 322 ? 2.764 -20.019 1.617 1.00 96.50 322 ASP A CA 1
ATOM 2465 C C . ASP A 1 322 ? 2.895 -19.251 2.943 1.00 96.50 322 ASP A C 1
ATOM 2467 O O . ASP A 1 322 ? 2.047 -19.364 3.829 1.00 96.50 322 ASP A O 1
ATOM 2471 N N . LYS A 1 323 ? 3.942 -18.421 3.082 1.00 96.44 323 LYS A N 1
ATOM 2472 C CA . LYS A 1 323 ? 4.125 -17.586 4.275 1.00 96.44 323 LYS A CA 1
ATOM 2473 C C . LYS A 1 323 ? 3.085 -16.460 4.311 1.00 96.44 323 LYS A C 1
ATOM 2475 O O . LYS A 1 323 ? 2.502 -16.233 5.366 1.00 96.44 323 LYS A O 1
ATOM 2480 N N . ILE A 1 324 ? 2.782 -15.830 3.172 1.00 97.75 324 ILE A N 1
ATOM 2481 C CA . ILE A 1 324 ? 1.684 -14.850 3.048 1.00 97.75 324 ILE A CA 1
ATOM 2482 C C . ILE A 1 324 ? 0.343 -15.471 3.464 1.00 97.75 324 ILE A C 1
ATOM 2484 O O . ILE A 1 324 ? -0.421 -14.825 4.171 1.00 97.75 324 ILE A O 1
ATOM 2488 N N . THR A 1 325 ? 0.063 -16.720 3.091 1.00 98.31 325 THR A N 1
ATOM 2489 C CA . THR A 1 325 ? -1.149 -17.428 3.523 1.00 98.31 325 THR A CA 1
ATOM 2490 C C . THR A 1 325 ? -1.184 -17.627 5.027 1.00 98.31 325 THR A C 1
ATOM 2492 O O . THR A 1 325 ? -2.212 -17.366 5.650 1.00 98.31 325 THR A O 1
ATOM 2495 N N . SER A 1 326 ? -0.053 -18.002 5.632 1.00 97.94 326 SER A N 1
ATOM 2496 C CA . SER A 1 326 ? 0.007 -18.173 7.085 1.00 97.94 326 SER A CA 1
ATOM 2497 C C . SER A 1 326 ? -0.307 -16.885 7.850 1.00 97.94 326 SER A C 1
ATOM 2499 O O . SER A 1 326 ? -0.893 -16.977 8.917 1.00 97.94 326 SER A O 1
ATOM 2501 N N . PHE A 1 327 ? -0.021 -15.691 7.307 1.00 98.38 327 PHE A N 1
ATOM 2502 C CA . PHE A 1 327 ? -0.232 -14.393 7.977 1.00 98.38 327 PHE A CA 1
ATOM 2503 C C . PHE A 1 327 ? -1.631 -14.209 8.577 1.00 98.38 327 PHE A C 1
ATOM 2505 O O . PHE A 1 327 ? -1.785 -13.579 9.625 1.00 98.38 327 PHE A O 1
ATOM 2512 N N . ILE A 1 328 ? -2.645 -14.785 7.934 1.00 98.06 328 ILE A N 1
ATOM 2513 C CA . ILE A 1 328 ? -4.040 -14.709 8.364 1.00 98.06 328 ILE A CA 1
ATOM 2514 C C . ILE A 1 328 ? -4.214 -15.295 9.776 1.00 98.06 328 ILE A C 1
ATOM 2516 O O . ILE A 1 328 ? -4.928 -14.712 10.599 1.00 98.06 328 ILE A O 1
ATOM 2520 N N . ASP A 1 329 ? -3.509 -16.382 10.090 1.00 97.69 329 ASP A N 1
ATOM 2521 C CA . ASP A 1 329 ? -3.562 -17.058 11.394 1.00 97.69 329 ASP A CA 1
ATOM 2522 C C . ASP A 1 329 ? -2.848 -16.264 12.505 1.00 97.69 329 ASP A C 1
ATOM 2524 O O . ASP A 1 329 ? -3.012 -16.553 13.689 1.00 97.69 329 ASP A O 1
ATOM 2528 N N . TYR A 1 330 ? -2.085 -15.235 12.125 1.00 98.25 330 TYR A N 1
ATOM 2529 C CA . TYR A 1 330 ? -1.324 -14.352 13.012 1.00 98.25 330 TYR A CA 1
ATOM 2530 C C . TYR A 1 330 ? -1.966 -12.962 13.137 1.00 98.25 330 TYR A C 1
ATOM 2532 O O . TYR A 1 330 ? -1.322 -12.017 13.585 1.00 98.25 330 TYR A O 1
ATOM 2540 N N . GLY A 1 331 ? -3.233 -12.825 12.728 1.00 97.75 331 GLY A N 1
ATOM 2541 C CA . GLY A 1 331 ? -3.996 -11.587 12.894 1.00 97.75 331 GLY A CA 1
ATOM 2542 C C . GLY A 1 331 ? -3.737 -10.511 11.846 1.00 97.75 331 GLY A C 1
ATOM 2543 O O . GLY A 1 331 ? -4.253 -9.400 11.964 1.00 97.75 331 GLY A O 1
ATOM 2544 N N . ILE A 1 332 ? -2.971 -10.820 10.800 1.00 98.69 332 ILE A N 1
ATOM 2545 C CA . ILE A 1 332 ? -2.721 -9.878 9.711 1.00 98.69 332 ILE A CA 1
ATOM 2546 C C . ILE A 1 332 ? -3.957 -9.827 8.804 1.00 98.69 332 ILE A C 1
ATOM 2548 O O . ILE A 1 332 ? -4.464 -10.858 8.347 1.00 98.69 332 ILE A O 1
ATOM 2552 N N . ARG A 1 333 ? -4.463 -8.616 8.549 1.00 98.56 333 ARG A N 1
ATOM 2553 C CA . ARG A 1 333 ? -5.651 -8.365 7.705 1.00 98.56 333 ARG A CA 1
ATOM 2554 C C . ARG A 1 333 ? -5.390 -7.446 6.522 1.00 98.56 333 ARG A C 1
ATOM 2556 O O . ARG A 1 333 ? -6.236 -7.369 5.631 1.00 98.56 333 ARG A O 1
ATOM 2563 N N . LYS A 1 334 ? -4.216 -6.820 6.462 1.00 98.81 334 LYS A N 1
ATOM 2564 C CA . LYS A 1 334 ? -3.732 -6.039 5.318 1.00 98.81 334 LYS A CA 1
ATOM 2565 C C . LYS A 1 334 ? -2.268 -6.371 5.047 1.00 98.81 334 LYS A C 1
ATOM 2567 O O . LYS A 1 334 ? -1.488 -6.451 5.990 1.00 98.81 334 LYS A O 1
ATOM 2572 N N . GLY A 1 335 ? -1.905 -6.552 3.778 1.00 98.25 335 GLY A N 1
ATOM 2573 C CA . GLY A 1 335 ? -0.521 -6.796 3.360 1.00 98.25 335 GLY A CA 1
ATOM 2574 C C . GLY A 1 335 ? -0.095 -5.874 2.218 1.00 98.25 335 GLY A C 1
ATOM 2575 O O . GLY A 1 335 ? -0.713 -5.919 1.151 1.00 98.25 335 GLY A O 1
ATOM 2576 N N . ASN A 1 336 ? 0.961 -5.078 2.422 1.00 98.12 336 ASN A N 1
ATOM 2577 C CA . ASN A 1 336 ? 1.409 -4.067 1.453 1.00 98.12 336 ASN A CA 1
ATOM 2578 C C . ASN A 1 336 ? 2.379 -4.662 0.416 1.00 98.12 336 ASN A C 1
ATOM 2580 O O . ASN A 1 336 ? 3.455 -5.182 0.742 1.00 98.12 336 ASN A O 1
ATOM 2584 N N . VAL A 1 337 ? 2.039 -4.526 -0.864 1.00 96.62 337 VAL A N 1
ATOM 2585 C CA . VAL A 1 337 ? 2.812 -4.994 -2.020 1.00 96.62 337 VAL A CA 1
ATOM 2586 C C . VAL A 1 337 ? 3.107 -3.804 -2.928 1.00 96.62 337 VAL A C 1
ATOM 2588 O O . VAL A 1 337 ? 2.238 -3.364 -3.672 1.00 96.62 337 VAL A O 1
ATOM 2591 N N . GLY A 1 338 ? 4.344 -3.302 -2.930 1.00 95.00 338 GLY A N 1
ATOM 2592 C CA . GLY A 1 338 ? 4.719 -2.157 -3.775 1.00 95.00 338 GLY A CA 1
ATOM 2593 C C . GLY A 1 338 ? 5.804 -2.457 -4.801 1.00 95.00 338 GLY A C 1
ATOM 2594 O O . GLY A 1 338 ? 5.612 -2.343 -6.012 1.00 95.00 338 GLY A O 1
ATOM 2595 N N . THR A 1 339 ? 6.980 -2.861 -4.321 1.00 95.38 339 THR A N 1
ATOM 2596 C CA . THR A 1 339 ? 8.166 -3.079 -5.169 1.00 95.38 339 THR A CA 1
ATOM 2597 C C . THR A 1 339 ? 7.931 -4.154 -6.228 1.00 95.38 339 THR A C 1
ATOM 2599 O O . THR A 1 339 ? 8.428 -4.034 -7.347 1.00 95.38 339 THR A O 1
ATOM 2602 N N . PHE A 1 340 ? 7.111 -5.155 -5.920 1.00 97.06 340 PHE A N 1
ATOM 2603 C CA . PHE A 1 340 ? 6.725 -6.202 -6.857 1.00 97.06 340 PHE A CA 1
ATOM 2604 C C . PHE A 1 340 ? 6.060 -5.662 -8.140 1.00 97.06 340 PHE A C 1
ATOM 2606 O O . PHE A 1 340 ? 6.474 -6.017 -9.244 1.00 97.06 340 PHE A O 1
ATOM 2613 N N . TRP A 1 341 ? 5.107 -4.727 -8.034 1.00 98.00 341 TRP A N 1
ATOM 2614 C CA . TRP A 1 341 ? 4.427 -4.142 -9.204 1.00 98.00 341 TRP A CA 1
ATOM 2615 C C . TRP A 1 341 ? 5.360 -3.281 -10.060 1.00 98.00 341 TRP A C 1
ATOM 2617 O O . TRP A 1 341 ? 5.270 -3.268 -11.293 1.00 98.00 341 TRP A O 1
ATOM 2627 N N . GLN A 1 342 ? 6.312 -2.603 -9.417 1.00 96.50 342 GLN A N 1
ATOM 2628 C CA . GLN A 1 342 ? 7.380 -1.892 -10.115 1.00 96.50 342 GLN A CA 1
ATOM 2629 C C . GLN A 1 342 ? 8.295 -2.867 -10.870 1.00 96.50 342 GLN A C 1
ATOM 2631 O O . GLN A 1 342 ? 8.627 -2.621 -12.027 1.00 96.50 342 GLN A O 1
ATOM 2636 N N . ASN A 1 343 ? 8.664 -3.994 -10.255 1.00 97.00 343 ASN A N 1
ATOM 2637 C CA . ASN A 1 343 ? 9.489 -5.016 -10.900 1.00 97.00 343 ASN A CA 1
ATOM 2638 C C . ASN A 1 343 ? 8.796 -5.612 -12.133 1.00 97.00 343 ASN A C 1
ATOM 2640 O O . ASN A 1 343 ? 9.447 -5.790 -13.164 1.00 97.00 343 ASN A O 1
ATOM 2644 N N . ILE A 1 344 ? 7.481 -5.852 -12.063 1.00 98.19 344 ILE A N 1
ATOM 2645 C CA . ILE A 1 344 ? 6.675 -6.272 -13.222 1.00 98.19 344 ILE A CA 1
ATOM 2646 C C . ILE A 1 344 ? 6.741 -5.221 -14.331 1.00 98.19 344 ILE A C 1
ATOM 2648 O O . ILE A 1 344 ? 7.001 -5.559 -15.485 1.00 98.19 344 ILE A O 1
ATOM 2652 N N . THR A 1 345 ? 6.563 -3.946 -13.977 1.00 97.94 345 THR A N 1
ATOM 2653 C CA . THR A 1 345 ? 6.636 -2.836 -14.934 1.00 97.94 345 THR A CA 1
ATOM 2654 C C . THR A 1 345 ? 7.995 -2.790 -15.624 1.00 97.94 345 THR A C 1
ATOM 2656 O O . THR A 1 345 ? 8.068 -2.774 -16.849 1.00 97.94 345 THR A O 1
ATOM 2659 N N . PHE A 1 346 ? 9.088 -2.821 -14.864 1.00 97.50 346 PHE A N 1
ATOM 2660 C CA . PHE A 1 346 ? 10.441 -2.731 -15.421 1.00 97.50 346 PHE A CA 1
ATOM 2661 C C . PHE A 1 346 ? 10.867 -4.012 -16.143 1.00 97.50 346 PHE A C 1
ATOM 2663 O O . PHE A 1 346 ? 11.772 -3.986 -16.979 1.00 97.50 346 PHE A O 1
ATOM 2670 N N . GLY A 1 347 ? 10.186 -5.131 -15.889 1.00 97.31 347 GLY A N 1
ATOM 2671 C CA . GLY A 1 347 ? 10.545 -6.426 -16.456 1.00 97.31 347 GLY A CA 1
ATOM 2672 C C . GLY A 1 347 ? 11.746 -7.043 -15.765 1.00 97.31 347 GLY A C 1
ATOM 2673 O O . GLY A 1 347 ? 12.510 -7.785 -16.383 1.00 97.31 347 GLY A O 1
ATOM 2674 N N . THR A 1 348 ? 11.943 -6.700 -14.498 1.00 96.69 348 THR A N 1
ATOM 2675 C CA . THR A 1 348 ? 13.016 -7.229 -13.672 1.00 96.69 348 THR A CA 1
ATOM 2676 C C . THR A 1 348 ? 12.830 -8.736 -13.506 1.00 96.69 348 THR A C 1
ATOM 2678 O O . THR A 1 348 ? 11.729 -9.225 -13.247 1.00 96.69 348 THR A O 1
ATOM 2681 N N . ALA A 1 349 ? 13.909 -9.497 -13.664 1.00 96.44 349 ALA A N 1
ATOM 2682 C CA . ALA A 1 349 ? 13.939 -10.907 -13.324 1.00 96.44 349 ALA A CA 1
ATOM 2683 C C . ALA A 1 349 ? 13.673 -11.060 -11.825 1.00 96.44 349 ALA A C 1
ATOM 2685 O O . ALA A 1 349 ? 14.309 -10.389 -11.020 1.00 96.44 349 ALA A O 1
ATOM 2686 N N . MET A 1 350 ? 12.760 -11.947 -11.447 1.00 96.00 350 MET A N 1
ATOM 2687 C CA . MET A 1 350 ? 12.433 -12.222 -10.049 1.00 96.00 350 MET A CA 1
ATOM 2688 C C . MET A 1 350 ? 12.608 -13.710 -9.747 1.00 96.00 350 MET A C 1
ATOM 2690 O O . MET A 1 350 ? 12.538 -14.542 -10.657 1.00 96.00 350 MET A O 1
ATOM 2694 N N . ASN A 1 351 ? 12.851 -14.042 -8.479 1.00 94.44 351 ASN A N 1
ATOM 2695 C CA . ASN A 1 351 ? 12.743 -15.417 -7.992 1.00 94.44 351 ASN A CA 1
ATOM 2696 C C . ASN A 1 351 ? 11.264 -15.827 -7.826 1.00 94.44 351 ASN A C 1
ATOM 2698 O O . ASN A 1 351 ? 10.352 -15.041 -8.089 1.00 94.44 351 ASN A O 1
ATOM 2702 N N . GLN A 1 352 ? 11.015 -17.054 -7.363 1.00 91.62 352 GLN A N 1
ATOM 2703 C CA . GLN A 1 352 ? 9.657 -17.584 -7.193 1.00 91.62 352 GLN A CA 1
ATOM 2704 C C . GLN A 1 352 ? 8.788 -16.824 -6.171 1.00 91.62 352 GLN A C 1
ATOM 2706 O O . GLN A 1 352 ? 7.566 -16.943 -6.226 1.00 91.62 352 GLN A O 1
ATOM 2711 N N . ASN A 1 353 ? 9.400 -16.029 -5.285 1.00 92.12 353 ASN A N 1
ATOM 2712 C CA . ASN A 1 353 ? 8.714 -15.224 -4.268 1.00 92.12 353 ASN A CA 1
ATOM 2713 C C . ASN A 1 353 ? 8.512 -13.761 -4.708 1.00 92.12 353 ASN A C 1
ATOM 2715 O O . ASN A 1 353 ? 8.061 -12.931 -3.925 1.00 92.12 353 ASN A O 1
ATOM 2719 N N . GLY A 1 354 ? 8.908 -13.400 -5.933 1.00 92.50 354 GLY A N 1
ATOM 2720 C CA . GLY A 1 354 ? 8.790 -12.026 -6.422 1.00 92.50 354 GLY A CA 1
ATOM 2721 C C . GLY A 1 354 ? 9.888 -11.068 -5.946 1.00 92.50 354 GLY A C 1
ATOM 2722 O O . GLY A 1 354 ? 9.785 -9.864 -6.182 1.00 92.50 354 GLY A O 1
ATOM 2723 N N . ASN A 1 355 ? 10.958 -11.567 -5.315 1.00 94.75 355 ASN A N 1
ATOM 2724 C CA . ASN A 1 355 ? 12.138 -10.744 -5.050 1.00 94.75 355 ASN A CA 1
ATOM 2725 C C . ASN A 1 355 ? 12.942 -10.572 -6.342 1.00 94.75 355 ASN A C 1
ATOM 2727 O O . ASN A 1 355 ? 13.199 -11.552 -7.048 1.00 94.75 355 ASN A O 1
ATOM 2731 N N . ALA A 1 356 ? 13.364 -9.347 -6.642 1.00 95.00 356 ALA A N 1
ATOM 2732 C CA . ALA A 1 356 ? 14.178 -9.076 -7.817 1.00 95.00 356 ALA A CA 1
ATOM 2733 C C . ALA A 1 356 ? 15.563 -9.734 -7.725 1.00 95.00 356 ALA A C 1
ATOM 2735 O O . ALA A 1 356 ? 16.213 -9.720 -6.684 1.00 95.00 356 ALA A O 1
ATOM 2736 N N . LEU A 1 357 ? 16.026 -10.283 -8.846 1.00 94.88 357 LEU A N 1
ATOM 2737 C CA . LEU A 1 357 ? 17.382 -10.789 -9.005 1.00 94.88 357 LEU A CA 1
ATOM 2738 C C . LEU A 1 357 ? 18.318 -9.631 -9.344 1.00 94.88 357 LEU A C 1
ATOM 2740 O O . LEU A 1 357 ? 18.032 -8.826 -10.240 1.00 94.88 357 LEU A O 1
ATOM 2744 N N . THR A 1 358 ? 19.452 -9.576 -8.651 1.00 93.38 358 THR A N 1
ATOM 2745 C CA . THR A 1 358 ? 20.433 -8.499 -8.794 1.00 93.38 358 THR A CA 1
ATOM 2746 C C . THR A 1 358 ? 21.843 -9.036 -9.005 1.00 93.38 358 THR A C 1
ATOM 2748 O O . THR A 1 358 ? 22.143 -10.169 -8.629 1.00 93.38 358 THR A O 1
ATOM 2751 N N . THR A 1 359 ? 22.724 -8.217 -9.578 1.00 90.88 359 THR A N 1
ATOM 2752 C CA . THR A 1 359 ? 24.171 -8.481 -9.611 1.00 90.88 359 THR A CA 1
ATOM 2753 C C . THR A 1 359 ? 24.807 -8.244 -8.233 1.00 90.88 359 THR A C 1
ATOM 2755 O O . THR A 1 359 ? 24.137 -7.794 -7.294 1.00 90.88 359 THR A O 1
ATOM 2758 N N . ALA A 1 360 ? 26.107 -8.531 -8.100 1.00 87.00 360 ALA A N 1
ATOM 2759 C CA . ALA A 1 360 ? 26.869 -8.247 -6.881 1.00 87.00 360 ALA A CA 1
ATOM 2760 C C . ALA A 1 360 ? 26.928 -6.737 -6.573 1.00 87.00 360 ALA A C 1
ATOM 2762 O O . ALA A 1 360 ? 26.904 -6.331 -5.413 1.00 87.00 360 ALA A O 1
ATOM 2763 N N . GLU A 1 361 ? 26.894 -5.908 -7.615 1.00 85.62 361 GLU A N 1
ATOM 2764 C CA . GLU A 1 361 ? 26.869 -4.443 -7.570 1.00 85.62 361 GLU A CA 1
ATOM 2765 C C . GLU A 1 361 ? 25.469 -3.884 -7.265 1.00 85.62 361 GLU A C 1
ATOM 2767 O O . GLU A 1 361 ? 25.277 -2.670 -7.252 1.00 85.62 361 GLU A O 1
ATOM 2772 N N . ARG A 1 362 ? 24.495 -4.760 -6.968 1.00 87.75 362 ARG A N 1
ATOM 2773 C CA . ARG A 1 362 ? 23.089 -4.423 -6.682 1.00 87.75 362 ARG A CA 1
ATOM 2774 C C . ARG A 1 362 ? 22.325 -3.847 -7.878 1.00 87.75 362 ARG A C 1
ATOM 2776 O O . ARG A 1 362 ? 21.295 -3.195 -7.690 1.00 87.75 362 ARG A O 1
ATOM 2783 N N . ASP A 1 363 ? 22.769 -4.150 -9.095 1.00 88.25 363 ASP A N 1
ATOM 2784 C CA . ASP A 1 363 ? 22.036 -3.804 -10.308 1.00 88.25 363 ASP A CA 1
ATOM 2785 C C . ASP A 1 363 ? 20.952 -4.829 -10.616 1.00 88.25 363 ASP A C 1
ATOM 2787 O O . ASP A 1 363 ? 21.145 -6.034 -10.475 1.00 88.25 363 ASP A O 1
ATOM 2791 N N . TYR A 1 364 ? 19.806 -4.352 -11.091 1.00 93.12 364 TYR A N 1
ATOM 2792 C CA . TYR A 1 364 ? 18.687 -5.208 -11.468 1.00 93.12 364 TYR A CA 1
ATOM 2793 C C . TYR A 1 364 ? 18.951 -5.955 -12.776 1.00 93.12 364 TYR A C 1
ATOM 2795 O O . TYR A 1 364 ? 19.343 -5.362 -13.789 1.00 93.12 364 TYR A O 1
ATOM 2803 N N . ILE A 1 365 ? 18.663 -7.257 -12.768 1.00 94.75 365 ILE A N 1
ATOM 2804 C CA . ILE A 1 365 ? 18.703 -8.108 -13.957 1.00 94.75 365 ILE A CA 1
ATOM 2805 C C . ILE A 1 365 ? 17.353 -7.998 -14.672 1.00 94.75 365 ILE A C 1
ATOM 2807 O O . ILE A 1 365 ? 16.317 -8.243 -14.063 1.00 94.75 365 ILE A O 1
ATOM 2811 N N . LYS A 1 366 ? 17.341 -7.663 -15.966 1.00 95.25 366 LYS A N 1
ATOM 2812 C CA . LYS A 1 366 ? 16.114 -7.579 -16.780 1.00 95.25 366 LYS A CA 1
ATOM 2813 C C . LYS A 1 366 ? 15.823 -8.888 -17.520 1.00 95.25 366 LYS A C 1
ATOM 2815 O O . LYS A 1 366 ? 16.733 -9.618 -17.906 1.00 95.25 366 LYS A O 1
ATOM 2820 N N . ARG A 1 367 ? 14.539 -9.173 -17.752 1.00 95.94 367 ARG A N 1
ATOM 2821 C CA . ARG A 1 367 ? 14.052 -10.160 -18.725 1.00 95.94 367 ARG A CA 1
ATOM 2822 C C . ARG A 1 367 ? 13.522 -9.418 -19.963 1.00 95.94 367 ARG A C 1
ATOM 2824 O O . ARG A 1 367 ? 12.474 -8.784 -19.849 1.00 95.94 367 ARG A O 1
ATOM 2831 N N . PRO A 1 368 ? 14.165 -9.533 -21.140 1.00 93.62 368 PRO A N 1
ATOM 2832 C CA . PRO A 1 368 ? 13.755 -8.815 -22.358 1.00 93.62 368 PRO A CA 1
ATOM 2833 C C . PRO A 1 368 ? 12.276 -8.973 -22.749 1.00 93.62 368 PRO A C 1
ATOM 2835 O O . PRO A 1 368 ? 11.595 -8.036 -23.172 1.00 93.62 368 PRO A O 1
ATOM 2838 N N . TYR A 1 369 ? 11.726 -10.168 -22.526 1.00 93.50 369 TYR A N 1
ATOM 2839 C CA . TYR A 1 369 ? 10.342 -10.517 -22.855 1.00 93.50 369 TYR A CA 1
ATOM 2840 C C . TYR A 1 369 ? 9.300 -10.084 -21.796 1.00 93.50 369 TYR A C 1
ATOM 2842 O O . TYR A 1 369 ? 8.123 -10.421 -21.936 1.00 93.50 369 TYR A O 1
ATOM 2850 N N . ARG A 1 370 ? 9.687 -9.356 -20.734 1.00 96.06 370 ARG A N 1
ATOM 2851 C CA . ARG A 1 370 ? 8.786 -8.841 -19.677 1.00 96.06 370 ARG A CA 1
ATOM 2852 C C . ARG A 1 370 ? 8.974 -7.334 -19.452 1.00 96.06 370 ARG A C 1
ATOM 2854 O O . ARG A 1 370 ? 10.070 -6.803 -19.626 1.00 96.06 370 ARG A O 1
ATOM 2861 N N . GLY A 1 371 ? 7.914 -6.652 -19.011 1.00 97.81 371 GLY A N 1
ATOM 2862 C CA . GLY A 1 371 ? 7.949 -5.239 -18.607 1.00 97.81 371 GLY A CA 1
ATOM 2863 C C . GLY A 1 371 ? 8.026 -4.227 -19.750 1.00 97.81 371 GLY A C 1
ATOM 2864 O O . GLY A 1 371 ? 7.449 -4.432 -20.807 1.00 97.81 371 GLY A O 1
ATOM 2865 N N . ILE A 1 372 ? 8.768 -3.145 -19.576 1.00 98.44 372 ILE A N 1
ATOM 2866 C CA . ILE A 1 372 ? 9.082 -2.155 -20.624 1.00 98.44 372 ILE A CA 1
ATOM 2867 C C . ILE A 1 372 ? 10.073 -2.686 -21.671 1.00 98.44 372 ILE A C 1
ATOM 2869 O O . ILE A 1 372 ? 10.657 -3.748 -21.452 1.00 98.44 372 ILE A O 1
ATOM 2873 N N . SER A 1 373 ? 10.288 -1.970 -22.779 1.00 97.56 373 SER A N 1
ATOM 2874 C CA . SER A 1 373 ? 11.285 -2.357 -23.792 1.00 97.56 373 SER A CA 1
ATOM 2875 C C . SER A 1 373 ? 12.719 -2.356 -23.237 1.00 97.56 373 SER A C 1
ATOM 2877 O O . SER A 1 373 ? 12.992 -1.765 -22.185 1.00 97.56 373 SER A O 1
ATOM 2879 N N . ASP A 1 374 ? 13.636 -3.050 -23.913 1.00 97.00 374 ASP A N 1
ATOM 2880 C CA . ASP A 1 374 ? 15.052 -3.072 -23.519 1.00 97.00 374 ASP A CA 1
ATOM 2881 C C . ASP A 1 374 ? 15.701 -1.697 -23.708 1.00 97.00 374 ASP A C 1
ATOM 2883 O O . ASP A 1 374 ? 16.499 -1.273 -22.875 1.00 97.00 374 ASP A O 1
ATOM 2887 N N . GLU A 1 375 ? 15.291 -0.965 -24.742 1.00 97.56 375 GLU A N 1
ATOM 2888 C CA . GLU A 1 375 ? 15.766 0.385 -25.040 1.00 97.56 375 GLU A CA 1
ATOM 2889 C C . GLU A 1 375 ? 15.377 1.359 -23.927 1.00 97.56 375 GLU A C 1
ATOM 2891 O O . GLU A 1 375 ? 16.239 2.067 -23.406 1.00 97.56 375 GLU A O 1
ATOM 2896 N N . LEU A 1 376 ? 14.104 1.362 -23.507 1.00 98.00 376 LEU A N 1
ATOM 2897 C CA . LEU A 1 376 ? 13.656 2.237 -22.422 1.00 98.00 376 LEU A CA 1
ATOM 2898 C C . LEU A 1 376 ? 14.332 1.861 -21.099 1.00 98.00 376 LEU A C 1
ATOM 2900 O O . LEU A 1 376 ? 14.752 2.734 -20.344 1.00 98.00 376 LEU A O 1
ATOM 2904 N N . TRP A 1 377 ? 14.497 0.565 -20.823 1.00 97.62 377 TRP A N 1
ATOM 2905 C CA . TRP A 1 377 ? 15.233 0.134 -19.637 1.00 97.62 377 TRP A CA 1
ATOM 2906 C C . TRP A 1 377 ? 16.688 0.610 -19.643 1.00 97.62 377 TRP A C 1
ATOM 2908 O O . TRP A 1 377 ? 17.186 1.070 -18.615 1.00 97.62 377 TRP A O 1
ATOM 2918 N N . GLN A 1 378 ? 17.370 0.520 -20.786 1.00 97.00 378 GLN A N 1
ATOM 2919 C CA . GLN A 1 378 ? 18.751 0.971 -20.913 1.00 97.00 378 GLN A CA 1
ATOM 2920 C C . GLN A 1 378 ? 18.864 2.484 -20.674 1.00 97.00 378 GLN A C 1
ATOM 2922 O O . GLN A 1 378 ? 19.716 2.901 -19.889 1.00 97.00 378 GLN A O 1
ATOM 2927 N N . GLN A 1 379 ? 17.945 3.283 -21.225 1.00 98.06 379 GLN A N 1
ATOM 2928 C CA . GLN A 1 379 ? 17.864 4.726 -20.954 1.00 98.06 379 GLN A CA 1
ATOM 2929 C C . GLN A 1 379 ? 17.663 5.017 -19.459 1.00 98.06 379 GLN A C 1
ATOM 2931 O O . GLN A 1 379 ? 18.354 5.860 -18.885 1.00 98.06 379 GLN A O 1
ATOM 2936 N N . MET A 1 380 ? 16.763 4.283 -18.797 1.00 97.56 380 MET A N 1
ATOM 2937 C CA . MET A 1 380 ? 16.532 4.420 -17.355 1.00 97.56 380 MET A CA 1
ATOM 2938 C C . MET A 1 380 ? 17.778 4.080 -16.532 1.00 97.56 380 MET A C 1
ATOM 2940 O O . MET A 1 380 ? 18.055 4.751 -15.536 1.00 97.56 380 MET A O 1
ATOM 2944 N N . ARG A 1 381 ? 18.550 3.063 -16.934 1.00 95.62 381 ARG A N 1
ATOM 2945 C CA . ARG A 1 381 ? 19.796 2.695 -16.247 1.00 95.62 381 ARG A CA 1
ATOM 2946 C C . ARG A 1 381 ? 20.900 3.724 -16.440 1.00 95.62 381 ARG A C 1
ATOM 2948 O O . ARG A 1 381 ? 21.587 4.047 -15.474 1.00 95.62 381 ARG A O 1
ATOM 2955 N N . GLU A 1 382 ? 21.056 4.250 -17.648 1.00 96.88 382 GLU A N 1
ATOM 2956 C CA . GLU A 1 382 ? 22.023 5.313 -17.941 1.00 96.88 382 GLU A CA 1
ATOM 2957 C C . GLU A 1 382 ? 21.701 6.580 -17.146 1.00 96.88 382 GLU A C 1
ATOM 2959 O O . GLU A 1 382 ? 22.577 7.134 -16.480 1.00 96.88 382 GLU A O 1
ATOM 2964 N N . TRP A 1 383 ? 20.425 6.978 -17.113 1.00 97.94 383 TRP A N 1
ATOM 2965 C CA . TRP A 1 383 ? 19.953 8.069 -16.262 1.00 97.94 383 TRP A CA 1
ATOM 2966 C C . TRP A 1 383 ? 20.229 7.808 -14.776 1.00 97.94 383 TRP A C 1
ATOM 2968 O O . TRP A 1 383 ? 20.701 8.697 -14.062 1.00 97.94 383 TRP A O 1
ATOM 2978 N N . ALA A 1 384 ? 19.963 6.594 -14.292 1.00 96.19 384 ALA A N 1
ATOM 2979 C CA . ALA A 1 384 ? 20.178 6.239 -12.894 1.00 96.19 384 ALA A CA 1
ATOM 2980 C C . ALA A 1 384 ? 21.657 6.308 -12.504 1.00 96.19 384 ALA A C 1
ATOM 2982 O O . ALA A 1 384 ? 21.979 6.859 -11.450 1.00 96.19 384 ALA A O 1
ATOM 2983 N N . ALA A 1 385 ? 22.550 5.807 -13.362 1.00 95.12 385 ALA A N 1
ATOM 2984 C CA . ALA A 1 385 ? 23.992 5.911 -13.173 1.00 95.12 385 ALA A CA 1
ATOM 2985 C C . ALA A 1 385 ? 24.455 7.378 -13.181 1.00 95.12 385 ALA A C 1
ATOM 2987 O O . ALA A 1 385 ? 25.185 7.793 -12.283 1.00 95.12 385 ALA A O 1
ATOM 2988 N N . ALA A 1 386 ? 23.970 8.183 -14.132 1.00 97.31 386 ALA A N 1
ATOM 2989 C CA . ALA A 1 386 ? 24.338 9.594 -14.264 1.00 97.31 386 ALA A CA 1
ATOM 2990 C C . ALA A 1 386 ? 23.849 10.473 -13.097 1.00 97.31 386 ALA A C 1
ATOM 2992 O O . ALA A 1 386 ? 24.469 11.486 -12.783 1.00 97.31 386 ALA A O 1
ATOM 2993 N N . THR A 1 387 ? 22.745 10.095 -12.446 1.00 96.62 387 THR A N 1
ATOM 2994 C CA . THR A 1 387 ? 22.110 10.882 -11.370 1.00 96.62 387 THR A CA 1
ATOM 2995 C C . THR A 1 387 ? 22.301 10.295 -9.968 1.00 96.62 387 THR A C 1
ATOM 2997 O O . THR A 1 387 ? 21.774 10.839 -8.997 1.00 96.62 387 THR A O 1
ATOM 3000 N N . GLY A 1 388 ? 23.023 9.176 -9.841 1.00 94.44 388 GLY A N 1
ATOM 3001 C CA . GLY A 1 388 ? 23.215 8.471 -8.569 1.00 94.44 388 GLY A CA 1
ATOM 3002 C C . GLY A 1 388 ? 21.958 7.773 -8.027 1.00 94.44 388 GLY A C 1
ATOM 3003 O O . GLY A 1 388 ? 21.916 7.395 -6.857 1.00 94.44 388 GLY A O 1
ATOM 3004 N N . ASN A 1 389 ? 20.922 7.578 -8.849 1.00 93.69 389 ASN A N 1
ATOM 3005 C CA . ASN A 1 389 ? 19.677 6.900 -8.469 1.00 93.69 389 ASN A CA 1
ATOM 3006 C C . ASN A 1 389 ? 19.730 5.388 -8.756 1.00 93.69 389 ASN A C 1
ATOM 3008 O O . ASN A 1 389 ? 18.791 4.813 -9.304 1.00 93.69 389 ASN A O 1
ATOM 3012 N N . THR A 1 390 ? 20.833 4.736 -8.385 1.00 90.38 390 THR A N 1
ATOM 3013 C CA . THR A 1 390 ? 21.068 3.296 -8.583 1.00 90.38 390 THR A CA 1
ATOM 3014 C C . THR A 1 390 ? 20.514 2.444 -7.431 1.00 90.38 390 THR A C 1
ATOM 3016 O O . THR A 1 390 ? 20.023 2.959 -6.417 1.00 90.38 390 THR A O 1
ATOM 3019 N N . GLY A 1 391 ? 20.537 1.113 -7.585 1.00 87.56 391 GLY A N 1
ATOM 3020 C CA . GLY A 1 391 ? 20.006 0.177 -6.589 1.00 87.56 391 GLY A CA 1
ATOM 3021 C C . GLY A 1 391 ? 18.546 0.482 -6.230 1.00 87.56 391 GLY A C 1
ATOM 3022 O O . GLY A 1 391 ? 17.729 0.783 -7.097 1.00 87.56 391 GLY A O 1
ATOM 3023 N N . GLY A 1 392 ? 18.194 0.461 -4.942 1.00 85.69 392 GLY A N 1
ATOM 3024 C CA . GLY A 1 392 ? 16.828 0.761 -4.478 1.00 85.69 392 GLY A CA 1
ATOM 3025 C C . GLY A 1 392 ? 16.283 2.141 -4.893 1.00 85.69 392 GLY A C 1
ATOM 3026 O O . GLY A 1 392 ? 15.065 2.321 -4.956 1.00 85.69 392 GLY A O 1
ATOM 3027 N N . ASN A 1 393 ? 17.153 3.100 -5.233 1.00 91.50 393 ASN A N 1
ATOM 3028 C CA . ASN A 1 393 ? 16.746 4.437 -5.675 1.00 91.50 393 ASN A CA 1
ATOM 3029 C C . ASN A 1 393 ? 16.264 4.488 -7.130 1.00 91.50 393 ASN A C 1
ATOM 3031 O O . ASN A 1 393 ? 15.676 5.499 -7.517 1.00 91.50 393 ASN A O 1
ATOM 3035 N N . ILE A 1 394 ? 16.385 3.391 -7.891 1.00 93.06 394 ILE A N 1
ATOM 3036 C CA . ILE A 1 394 ? 15.849 3.296 -9.259 1.00 93.06 394 ILE A CA 1
ATOM 3037 C C . ILE A 1 394 ? 14.340 3.567 -9.315 1.00 93.06 394 ILE A C 1
ATOM 3039 O O . ILE A 1 394 ? 13.815 3.963 -10.347 1.00 93.06 394 ILE A O 1
ATOM 3043 N N . LYS A 1 395 ? 13.626 3.430 -8.187 1.00 93.75 395 LYS A N 1
ATOM 3044 C CA . LYS A 1 395 ? 12.209 3.808 -8.057 1.00 93.75 395 LYS A CA 1
ATOM 3045 C C . LYS A 1 395 ? 11.921 5.260 -8.452 1.00 93.75 395 LYS A C 1
ATOM 3047 O O . LYS A 1 395 ? 10.808 5.557 -8.873 1.00 93.75 395 LYS A O 1
ATOM 3052 N N . LYS A 1 396 ? 12.910 6.156 -8.370 1.00 96.62 396 LYS A N 1
ATOM 3053 C CA . LYS A 1 396 ? 12.774 7.549 -8.821 1.00 96.62 396 LYS A CA 1
ATOM 3054 C C . LYS A 1 396 ? 12.668 7.688 -10.340 1.00 96.62 396 LYS A C 1
ATOM 3056 O O . LYS A 1 396 ? 12.177 8.706 -10.819 1.00 96.62 396 LYS A O 1
ATOM 3061 N N . ALA A 1 397 ? 13.045 6.650 -11.087 1.00 96.75 397 ALA A N 1
ATOM 3062 C CA . ALA A 1 397 ? 12.846 6.607 -12.527 1.00 96.75 397 ALA A CA 1
ATOM 3063 C C . ALA A 1 397 ? 11.355 6.597 -12.911 1.00 96.75 397 ALA A C 1
ATOM 3065 O O . ALA A 1 397 ? 11.030 7.016 -14.014 1.00 96.75 397 ALA A O 1
ATOM 3066 N N . ASN A 1 398 ? 10.438 6.195 -12.013 1.00 96.69 398 ASN A N 1
ATOM 3067 C CA . ASN A 1 398 ? 8.996 6.248 -12.293 1.00 96.69 398 ASN A CA 1
ATOM 3068 C C . ASN A 1 398 ? 8.512 7.669 -12.619 1.00 96.69 398 ASN A C 1
ATOM 3070 O O . ASN A 1 398 ? 7.670 7.825 -13.496 1.00 96.69 398 ASN A O 1
ATOM 3074 N N . LEU A 1 399 ? 9.028 8.694 -11.929 1.00 97.12 399 LEU A N 1
ATOM 3075 C CA . LEU A 1 399 ? 8.714 10.091 -12.240 1.00 97.12 399 LEU A CA 1
ATOM 3076 C C . LEU A 1 399 ? 9.548 10.609 -13.412 1.00 97.12 399 LEU A C 1
ATOM 3078 O O . LEU A 1 399 ? 8.998 11.251 -14.300 1.00 97.12 399 LEU A O 1
ATOM 3082 N N . ALA A 1 400 ? 10.851 10.316 -13.431 1.00 97.81 400 ALA A N 1
ATOM 3083 C CA . ALA A 1 400 ? 11.745 10.823 -14.473 1.00 97.81 400 ALA A CA 1
ATOM 3084 C C . ALA A 1 400 ? 11.373 10.334 -15.883 1.00 97.81 400 ALA A C 1
ATOM 3086 O O . ALA A 1 400 ? 11.593 11.067 -16.837 1.00 97.81 400 ALA A O 1
ATOM 3087 N N . PHE A 1 401 ? 10.784 9.138 -15.990 1.00 98.06 401 PHE A N 1
ATOM 3088 C CA . PHE A 1 401 ? 10.364 8.516 -17.250 1.00 98.06 401 PHE A CA 1
ATOM 3089 C C . PHE A 1 401 ? 8.839 8.364 -17.357 1.00 98.06 401 PHE A C 1
ATOM 3091 O O . PHE A 1 401 ? 8.338 7.489 -18.064 1.00 98.06 401 PHE A O 1
ATOM 3098 N N . ALA A 1 402 ? 8.065 9.155 -16.607 1.00 97.12 402 ALA A N 1
ATOM 3099 C CA . ALA A 1 402 ? 6.611 9.003 -16.564 1.00 97.12 402 ALA A CA 1
ATOM 3100 C C . ALA A 1 402 ? 5.962 9.148 -17.953 1.00 97.12 402 ALA A C 1
ATOM 3102 O O . ALA A 1 402 ? 5.052 8.389 -18.288 1.00 97.12 402 ALA A O 1
ATOM 3103 N N . ALA A 1 403 ? 6.454 10.083 -18.773 1.00 97.06 403 ALA A N 1
ATOM 3104 C CA . ALA A 1 403 ? 5.937 10.325 -20.117 1.00 97.06 403 ALA A CA 1
ATOM 3105 C C . ALA A 1 403 ? 6.221 9.142 -21.056 1.00 97.06 403 ALA A C 1
ATOM 3107 O O . ALA A 1 403 ? 5.336 8.701 -21.787 1.00 97.06 403 ALA A O 1
ATOM 3108 N N . GLU A 1 404 ? 7.429 8.592 -20.998 1.00 98.19 404 GLU A N 1
ATOM 3109 C CA . GLU A 1 404 ? 7.877 7.445 -21.782 1.00 98.19 404 GLU A CA 1
ATOM 3110 C C . GLU A 1 404 ? 7.128 6.171 -21.378 1.00 98.19 404 GLU A C 1
ATOM 3112 O O . GLU A 1 404 ? 6.696 5.403 -22.240 1.00 98.19 404 GLU A O 1
ATOM 3117 N N . LEU A 1 405 ? 6.913 5.972 -20.072 1.00 97.44 405 LEU A N 1
ATOM 3118 C CA . LEU A 1 405 ? 6.108 4.874 -19.535 1.00 97.44 405 LEU A CA 1
ATOM 3119 C C . LEU A 1 405 ? 4.648 4.967 -20.009 1.00 97.44 405 LEU A C 1
ATOM 3121 O O . LEU A 1 405 ? 4.081 3.967 -20.457 1.00 97.44 405 LEU A O 1
ATOM 3125 N N . ASP A 1 406 ? 4.045 6.157 -19.965 1.00 94.69 406 ASP A N 1
ATOM 3126 C CA . ASP A 1 406 ? 2.669 6.373 -20.428 1.00 94.69 406 ASP A CA 1
ATOM 3127 C C . ASP A 1 406 ? 2.551 6.236 -21.964 1.00 94.69 406 ASP A C 1
ATOM 3129 O O . ASP A 1 406 ? 1.522 5.768 -22.470 1.00 94.69 406 ASP A O 1
ATOM 3133 N N . ALA A 1 407 ? 3.615 6.550 -22.713 1.00 96.44 407 ALA A N 1
ATOM 3134 C CA . ALA A 1 407 ? 3.688 6.442 -24.173 1.00 96.44 407 ALA A CA 1
ATOM 3135 C C . ALA A 1 407 ? 4.021 5.032 -24.702 1.00 96.44 407 ALA A C 1
ATOM 3137 O O . ALA A 1 407 ? 4.055 4.838 -25.918 1.00 96.44 407 ALA A O 1
ATOM 3138 N N . LEU A 1 408 ? 4.226 4.036 -23.829 1.00 96.81 408 LEU A N 1
ATOM 3139 C CA . LEU A 1 408 ? 4.547 2.669 -24.251 1.00 96.81 408 LEU A CA 1
ATOM 3140 C C . LEU A 1 408 ? 3.535 2.100 -25.258 1.00 96.81 408 LEU A C 1
ATOM 3142 O O . LEU A 1 408 ? 2.316 2.280 -25.126 1.00 96.81 408 LEU A O 1
ATOM 3146 N N . GLY A 1 409 ? 4.063 1.347 -26.227 1.00 97.38 409 GLY A N 1
ATOM 3147 C CA . GLY A 1 409 ? 3.276 0.613 -27.214 1.00 97.38 409 GLY A CA 1
ATOM 3148 C C . GLY A 1 409 ? 2.325 -0.403 -26.572 1.00 97.38 409 GLY A C 1
ATOM 3149 O O . GLY A 1 409 ? 2.575 -0.913 -25.475 1.00 97.38 409 GLY A O 1
ATOM 3150 N N . ALA A 1 410 ? 1.228 -0.705 -27.272 1.00 96.31 410 ALA A N 1
ATOM 3151 C CA . ALA A 1 410 ? 0.169 -1.585 -26.774 1.00 96.31 410 ALA A CA 1
ATOM 3152 C C . ALA A 1 410 ? 0.690 -2.972 -26.358 1.00 96.31 410 ALA A C 1
ATOM 3154 O O . ALA A 1 410 ? 0.268 -3.485 -25.329 1.00 96.31 410 ALA A O 1
ATOM 3155 N N . GLU A 1 411 ? 1.667 -3.525 -27.082 1.00 96.50 411 GLU A N 1
ATOM 3156 C CA . GLU A 1 411 ? 2.288 -4.819 -26.762 1.00 96.50 411 GLU A CA 1
ATOM 3157 C C . GLU A 1 411 ? 2.940 -4.851 -25.363 1.00 96.50 411 GLU A C 1
ATOM 3159 O O . GLU A 1 411 ? 2.827 -5.837 -24.629 1.00 96.50 411 GLU A O 1
ATOM 3164 N N . TYR A 1 412 ? 3.590 -3.754 -24.952 1.00 98.00 412 TYR A N 1
ATOM 3165 C CA . TYR A 1 412 ? 4.248 -3.644 -23.649 1.00 98.00 412 TYR A CA 1
ATOM 3166 C C . TYR A 1 412 ? 3.223 -3.444 -22.537 1.00 98.00 412 TYR A C 1
ATOM 3168 O O . TYR A 1 412 ? 3.329 -4.056 -21.473 1.00 98.00 412 TYR A O 1
ATOM 3176 N N . LYS A 1 413 ? 2.200 -2.625 -22.799 1.00 97.88 413 LYS A N 1
ATOM 3177 C CA . LYS A 1 413 ? 1.078 -2.432 -21.875 1.00 97.88 413 LYS A CA 1
ATOM 3178 C C . LYS A 1 413 ? 0.358 -3.755 -21.627 1.00 97.88 413 LYS A C 1
ATOM 3180 O O . LYS A 1 413 ? 0.223 -4.158 -20.477 1.00 97.88 413 LYS A O 1
ATOM 3185 N N . GLU A 1 414 ? 0.014 -4.482 -22.688 1.00 97.38 414 GLU A N 1
ATOM 3186 C CA . GLU A 1 414 ? -0.663 -5.775 -22.599 1.00 97.38 414 GLU A CA 1
ATOM 3187 C C . GLU A 1 414 ? 0.170 -6.806 -21.833 1.00 97.38 414 GLU A C 1
ATOM 3189 O O . GLU A 1 414 ? -0.345 -7.448 -20.917 1.00 97.38 414 GLU A O 1
ATOM 3194 N N . ARG A 1 415 ? 1.470 -6.949 -22.130 1.00 97.31 415 ARG A N 1
ATOM 3195 C CA . ARG A 1 415 ? 2.301 -7.935 -21.417 1.00 97.31 415 ARG A CA 1
ATOM 3196 C C . ARG A 1 415 ? 2.484 -7.596 -19.933 1.00 97.31 415 ARG A C 1
ATOM 3198 O O . ARG A 1 415 ? 2.532 -8.519 -19.119 1.00 97.31 415 ARG A O 1
ATOM 3205 N N . ILE A 1 416 ? 2.567 -6.306 -19.581 1.00 98.56 416 ILE A N 1
ATOM 3206 C CA . ILE A 1 416 ? 2.613 -5.839 -18.185 1.00 98.56 416 ILE A CA 1
ATOM 3207 C C . ILE A 1 416 ? 1.282 -6.133 -17.496 1.00 98.56 416 ILE A C 1
ATOM 3209 O O . ILE A 1 416 ? 1.279 -6.756 -16.437 1.00 98.56 416 ILE A O 1
ATOM 3213 N N . SER A 1 417 ? 0.157 -5.743 -18.100 1.00 98.38 417 SER A N 1
ATOM 3214 C CA . SER A 1 417 ? -1.174 -5.978 -17.535 1.00 98.38 417 SER A CA 1
ATOM 3215 C C . SER A 1 417 ? -1.482 -7.468 -17.393 1.00 98.38 417 SER A C 1
ATOM 3217 O O . SER A 1 417 ? -2.034 -7.877 -16.375 1.00 98.38 417 SER A O 1
ATOM 3219 N N . ARG A 1 418 ? -1.080 -8.306 -18.356 1.00 98.19 418 ARG A N 1
ATOM 3220 C CA . ARG A 1 418 ? -1.235 -9.764 -18.267 1.00 98.19 418 ARG A CA 1
ATOM 3221 C C . ARG A 1 418 ? -0.447 -10.338 -17.098 1.00 98.19 418 ARG A C 1
ATOM 3223 O O . ARG A 1 418 ? -1.024 -11.054 -16.289 1.00 98.19 418 ARG A O 1
ATOM 3230 N N . GLN A 1 419 ? 0.831 -9.979 -16.962 1.00 98.12 419 GLN A N 1
ATOM 3231 C CA . GLN A 1 419 ? 1.633 -10.433 -15.825 1.00 98.12 419 GLN A CA 1
ATOM 3232 C C . GLN A 1 419 ? 1.072 -9.929 -14.491 1.00 98.12 419 GLN A C 1
ATOM 3234 O O . GLN A 1 419 ? 0.988 -10.693 -13.538 1.00 98.12 419 GLN A O 1
ATOM 3239 N N . ALA A 1 420 ? 0.673 -8.659 -14.414 1.00 98.62 420 ALA A N 1
ATOM 3240 C CA . ALA A 1 420 ? 0.087 -8.104 -13.201 1.00 98.62 420 ALA A CA 1
ATOM 3241 C C . ALA A 1 420 ? -1.218 -8.823 -12.823 1.00 98.62 420 ALA A C 1
ATOM 3243 O O . ALA A 1 420 ? -1.433 -9.087 -11.647 1.00 98.62 420 ALA A O 1
ATOM 3244 N N . CYS A 1 421 ? -2.045 -9.201 -13.803 1.00 98.75 421 CYS A N 1
ATOM 3245 C CA . CYS A 1 421 ? -3.249 -10.002 -13.578 1.00 98.75 421 CYS A CA 1
ATOM 3246 C C . CYS A 1 421 ? -2.914 -11.399 -13.026 1.00 98.75 421 CYS A C 1
ATOM 3248 O O . CYS A 1 421 ? -3.461 -11.801 -12.002 1.00 98.75 421 CYS A O 1
ATOM 3250 N N . GLU A 1 422 ? -1.975 -12.109 -13.665 1.00 97.94 422 GLU A N 1
ATOM 3251 C CA . GLU A 1 422 ? -1.505 -13.436 -13.236 1.00 97.94 422 GLU A CA 1
ATOM 3252 C C . GLU A 1 422 ? -1.038 -13.431 -11.778 1.00 97.94 422 GLU A C 1
ATOM 3254 O O . GLU A 1 422 ? -1.460 -14.260 -10.973 1.00 97.94 422 GLU A O 1
ATOM 3259 N N . GLU A 1 423 ? -0.177 -12.478 -11.434 1.00 98.19 423 GLU A N 1
ATOM 3260 C CA . GLU A 1 423 ? 0.410 -12.415 -10.101 1.00 98.19 423 GLU A CA 1
ATOM 3261 C C . GLU A 1 423 ? -0.571 -11.872 -9.054 1.00 98.19 423 GLU A C 1
ATOM 3263 O O . GLU A 1 423 ? -0.555 -12.327 -7.912 1.00 98.19 423 GLU A O 1
ATOM 3268 N N . ALA A 1 424 ? -1.476 -10.959 -9.430 1.00 98.69 424 ALA A N 1
ATOM 3269 C CA . ALA A 1 424 ? -2.542 -10.502 -8.541 1.00 98.69 424 ALA A CA 1
ATOM 3270 C C . ALA A 1 424 ? -3.496 -11.642 -8.167 1.00 98.69 424 ALA A C 1
ATOM 3272 O O . ALA A 1 424 ? -3.851 -11.756 -7.001 1.00 98.69 424 ALA A O 1
ATOM 3273 N N . ILE A 1 425 ? -3.861 -12.526 -9.106 1.00 98.75 425 ILE A N 1
ATOM 3274 C CA . ILE A 1 425 ? -4.676 -13.715 -8.797 1.00 98.75 425 ILE A CA 1
ATOM 3275 C C . ILE A 1 425 ? -3.972 -14.593 -7.759 1.00 98.75 425 ILE A C 1
ATOM 3277 O O . ILE A 1 425 ? -4.588 -14.955 -6.763 1.00 98.75 425 ILE A O 1
ATOM 3281 N N . ARG A 1 426 ? -2.678 -14.880 -7.949 1.00 98.38 426 ARG A N 1
ATOM 3282 C CA . ARG A 1 426 ? -1.894 -15.694 -7.003 1.00 98.38 426 ARG A CA 1
ATOM 3283 C C . ARG A 1 426 ? -1.817 -15.062 -5.615 1.00 98.38 426 ARG A C 1
ATOM 3285 O O . ARG A 1 426 ? -1.883 -15.770 -4.615 1.00 98.38 426 ARG A O 1
ATOM 3292 N N . LEU A 1 427 ? -1.687 -13.738 -5.546 1.00 98.44 427 LEU A N 1
ATOM 3293 C CA . LEU A 1 427 ? -1.733 -13.014 -4.278 1.00 98.44 427 LEU A CA 1
ATOM 3294 C C . LEU A 1 427 ? -3.132 -13.079 -3.657 1.00 98.44 427 LEU A C 1
ATOM 3296 O O . LEU A 1 427 ? -3.230 -13.373 -2.475 1.00 98.44 427 LEU A O 1
ATOM 3300 N N . PHE A 1 428 ? -4.208 -12.899 -4.428 1.00 98.75 428 PHE A N 1
ATOM 3301 C CA . PHE A 1 428 ? -5.577 -13.021 -3.914 1.00 98.75 428 PHE A CA 1
ATOM 3302 C C . PHE A 1 428 ? -5.908 -14.429 -3.402 1.00 98.75 428 PHE A C 1
ATOM 3304 O O . PHE A 1 428 ? -6.613 -14.561 -2.399 1.00 98.75 428 PHE A O 1
ATOM 3311 N N . GLU A 1 429 ? -5.390 -15.470 -4.062 1.00 98.56 429 GLU A N 1
ATOM 3312 C CA . GLU A 1 429 ? -5.429 -16.849 -3.563 1.00 98.56 429 GLU A CA 1
ATOM 3313 C C . GLU A 1 429 ? -4.694 -16.945 -2.224 1.00 98.56 429 GLU A C 1
ATOM 3315 O O . GLU A 1 429 ? -5.281 -17.387 -1.239 1.00 98.56 429 GLU A O 1
ATOM 3320 N N . ALA A 1 430 ? -3.448 -16.464 -2.161 1.00 98.31 430 ALA A N 1
ATOM 3321 C CA . ALA A 1 430 ? -2.639 -16.528 -0.950 1.00 98.31 430 ALA A CA 1
ATOM 3322 C C . ALA A 1 430 ? -3.244 -15.735 0.217 1.00 98.31 430 ALA A C 1
ATOM 3324 O O . ALA A 1 430 ? -3.132 -16.170 1.357 1.00 98.31 430 ALA A O 1
ATOM 3325 N N . THR A 1 431 ? -3.915 -14.609 -0.042 1.00 98.50 431 THR A N 1
ATOM 3326 C CA . THR A 1 431 ? -4.562 -13.797 0.999 1.00 98.50 431 THR A CA 1
ATOM 3327 C C . THR A 1 431 ? -5.977 -14.263 1.361 1.00 98.50 431 THR A C 1
ATOM 3329 O O . THR A 1 431 ? -6.660 -13.571 2.118 1.00 98.50 431 THR A O 1
ATOM 3332 N N . HIS A 1 432 ? -6.455 -15.385 0.808 1.00 98.44 432 HIS A N 1
ATOM 3333 C CA . HIS A 1 432 ? -7.839 -15.862 0.952 1.00 98.44 432 HIS A CA 1
ATOM 3334 C C . HIS A 1 432 ? -8.891 -14.770 0.667 1.00 98.44 432 HIS A C 1
ATOM 3336 O O . HIS A 1 432 ? -9.921 -14.684 1.337 1.00 98.44 432 HIS A O 1
ATOM 3342 N N . SER A 1 433 ? -8.632 -13.900 -0.315 1.00 98.44 433 SER A N 1
ATOM 3343 C CA . SER A 1 433 ? -9.522 -12.768 -0.617 1.00 98.44 433 SER A CA 1
ATOM 3344 C C . SER A 1 433 ? -10.487 -13.012 -1.773 1.00 98.44 433 SER A C 1
ATOM 3346 O O . SER A 1 433 ? -11.418 -12.229 -1.969 1.00 98.44 433 SER A O 1
ATOM 3348 N N . ILE A 1 434 ? -10.308 -14.100 -2.524 1.00 98.50 434 ILE A N 1
ATOM 3349 C CA . ILE A 1 434 ? -11.205 -14.491 -3.618 1.00 98.50 434 ILE A CA 1
ATOM 3350 C C . ILE A 1 434 ? -12.650 -14.603 -3.115 1.00 98.50 434 ILE A C 1
ATOM 3352 O O . ILE A 1 434 ? -12.935 -15.285 -2.134 1.00 98.50 434 ILE A O 1
ATOM 3356 N N . GLY A 1 435 ? -13.566 -13.925 -3.808 1.00 97.56 435 GLY A N 1
ATOM 3357 C CA . GLY A 1 435 ? -14.992 -13.898 -3.485 1.00 97.56 435 GLY A CA 1
ATOM 3358 C C . GLY A 1 435 ? -15.385 -13.040 -2.277 1.00 97.56 435 GLY A C 1
ATOM 3359 O O . GLY A 1 435 ? -16.577 -12.939 -1.985 1.00 97.56 435 GLY A O 1
ATOM 3360 N N . LEU A 1 436 ? -14.447 -12.379 -1.581 1.00 98.00 436 LEU A N 1
ATOM 3361 C CA . LEU A 1 436 ? -14.791 -11.563 -0.407 1.00 98.00 436 LEU A CA 1
ATOM 3362 C C . LEU A 1 436 ? -15.684 -10.357 -0.737 1.00 98.00 436 LEU A C 1
ATOM 3364 O O . LEU A 1 436 ? -16.311 -9.823 0.176 1.00 98.00 436 LEU A O 1
ATOM 3368 N N . ALA A 1 437 ? -15.799 -9.946 -2.004 1.00 97.81 437 ALA A N 1
ATOM 3369 C CA . ALA A 1 437 ? -16.702 -8.873 -2.422 1.00 97.81 437 ALA A CA 1
ATOM 3370 C C . ALA A 1 437 ? -18.149 -9.082 -1.944 1.00 97.81 437 ALA A C 1
ATOM 3372 O O . ALA A 1 437 ? -18.752 -8.153 -1.413 1.00 97.81 437 ALA A O 1
ATOM 3373 N N . ASP A 1 438 ? -18.694 -10.295 -2.068 1.00 95.62 438 ASP A N 1
ATOM 3374 C CA . ASP A 1 438 ? -20.072 -10.581 -1.646 1.00 95.62 438 ASP A CA 1
ATOM 3375 C C . ASP A 1 438 ? -20.236 -10.411 -0.129 1.00 95.62 438 ASP A C 1
ATOM 3377 O O . ASP A 1 438 ? -21.240 -9.876 0.345 1.00 95.62 438 ASP A O 1
ATOM 3381 N N . LYS A 1 439 ? -19.207 -10.796 0.637 1.00 96.56 439 LYS A N 1
ATOM 3382 C CA . LYS A 1 439 ? -19.178 -10.603 2.088 1.00 96.56 439 LYS A CA 1
ATOM 3383 C C . LYS A 1 439 ? -19.108 -9.120 2.452 1.00 96.56 439 LYS A C 1
ATOM 3385 O O . LYS A 1 439 ? -19.840 -8.702 3.344 1.00 96.56 439 LYS A O 1
ATOM 3390 N N . VAL A 1 440 ? -18.299 -8.328 1.746 1.00 97.69 440 VAL A N 1
ATOM 3391 C CA . VAL A 1 440 ? -18.246 -6.867 1.926 1.00 97.69 440 VAL A CA 1
ATOM 3392 C C . VAL A 1 440 ? -19.636 -6.256 1.758 1.00 97.69 440 VAL A C 1
ATOM 3394 O O . VAL A 1 440 ? -20.088 -5.549 2.653 1.00 97.69 440 VAL A O 1
ATOM 3397 N N . TRP A 1 441 ? -20.341 -6.572 0.667 1.00 96.31 441 TRP A N 1
ATOM 3398 C CA . TRP A 1 441 ? -21.686 -6.039 0.431 1.00 96.31 441 TRP A CA 1
ATOM 3399 C C . TRP A 1 441 ? -22.689 -6.486 1.493 1.00 96.31 441 TRP A C 1
ATOM 3401 O O . TRP A 1 441 ? -23.456 -5.662 1.975 1.00 96.31 441 TRP A O 1
ATOM 3411 N N . SER A 1 442 ? -22.643 -7.754 1.912 1.00 94.06 442 SER A N 1
ATOM 3412 C CA . SER A 1 442 ? -23.543 -8.278 2.950 1.00 94.06 442 SER A CA 1
AT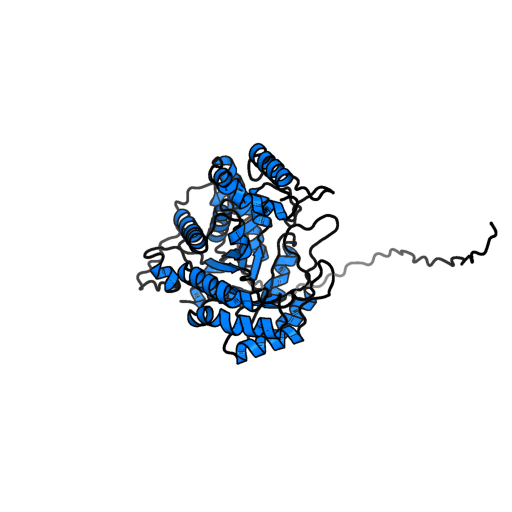OM 3413 C C . SER A 1 442 ? -23.364 -7.635 4.329 1.00 94.06 442 SER A C 1
ATOM 3415 O O . SER A 1 442 ? -24.271 -7.709 5.147 1.00 94.06 442 SER A O 1
ATOM 3417 N N . LEU A 1 443 ? -22.191 -7.053 4.603 1.00 91.56 443 LEU A N 1
ATOM 3418 C CA . LEU A 1 443 ? -21.873 -6.433 5.890 1.00 91.56 443 LEU A CA 1
ATOM 3419 C C . LEU A 1 443 ? -22.227 -4.944 5.947 1.00 91.56 443 LEU A C 1
ATOM 3421 O O . LEU A 1 443 ? -22.256 -4.385 7.042 1.00 91.56 443 LEU A O 1
ATOM 3425 N N . ILE A 1 444 ? -22.432 -4.298 4.796 1.00 91.00 444 ILE A N 1
ATOM 3426 C CA . ILE A 1 444 ? -22.721 -2.858 4.722 1.00 91.00 444 ILE A CA 1
ATOM 3427 C C . ILE A 1 444 ? -24.129 -2.536 4.218 1.00 91.00 444 ILE A C 1
ATOM 3429 O O . ILE A 1 444 ? -24.573 -1.411 4.437 1.00 91.00 444 ILE A O 1
ATOM 3433 N N . ALA A 1 445 ? -24.793 -3.484 3.548 1.00 83.31 445 ALA A N 1
ATOM 3434 C CA . ALA A 1 445 ? -26.221 -3.427 3.235 1.00 83.31 445 ALA A CA 1
ATOM 3435 C C . ALA A 1 445 ? -27.058 -3.651 4.496 1.00 83.31 445 ALA A C 1
ATOM 3437 O O . ALA A 1 445 ? -28.071 -2.930 4.641 1.00 83.31 445 ALA A O 1
#

Sequence (445 aa):
MIITKSRAEVKPSRRFMASADSAAIENPHPRRGEERRNNHTGALFSTRKILEWSFGFGFNRLPRRLDMAEKSMDFRPEKVQQRFPGSLAPLINGKALLTAARAGNGMIMATNIRCRLPVEGIIRASMTTGAPVMYEIAKSELSYTQFTPASFVAFIVRENERLGN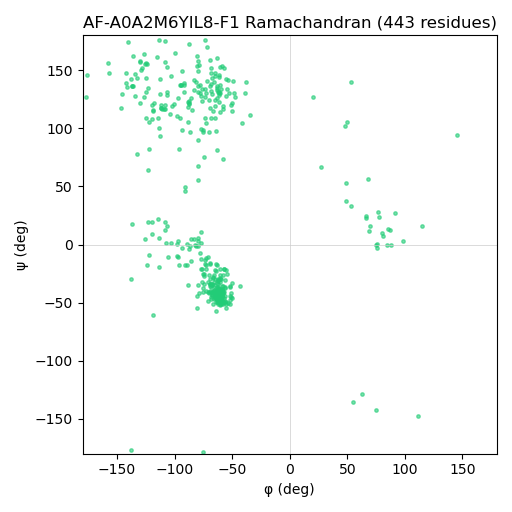ARVPFAVHADHISVKKPEDVPSVAALIADQLAAGFTSFAIDASHMPNEQNLAAVLELARPIVAAGLSLEVELGEIGAKSGSAEGFTNPEEAEWFIRELVNGGIHPDLLAINNGSVHGTYFGASHEGIQLDLTRSIWEAIQPWSVDIAQHGITGTSLDKITSFIDYGIRKGNVGTFWQNITFGTAMNQNGNALTTAERDYIKRPYRGISDELWQQMREWAAATGNTGGNIKKANLAFAAELDALGAEYKERISRQACEEAIRLFEATHSIGLADKVWSLIA

pLDDT: mean 85.61, std 23.04, range [25.88, 98.88]

Secondary structure (DSSP, 8-state):
------PPP-------------------------------------HHHHHHHHHHS-S----------S-----S-HHHHHHSTT----B--HHHHHHHHHHTT--EEEEE-SSSTTHHHHHHHHHHHT--EEEEEETTGGGTSS--HHHHHHHHHHHHHHTT-SSS-EEEEEEEEE--SGGGHHHHHHHHHHHHHHT--EEEEE-TTS-HHHHHHHHHHHTHHHHHTT-EEEEEE--TT--TTSSTT---HHHHHHHHHHHHHTT---SEEEE-SS--SSPPPTT------HHHHHHHHHHHGGGT-EEEE---TT--HHHHHHGGGGTEEEEEE-HHHHHHHHTB-B-TTSPBPB-TT-PBPB-TTSSS-HHHHHHHHHHHHHHT--GGGGGGHHHHTHHHHHT--HHHHHHHHHHHHHHHHHHHHHTT-TTHHHHHHHHH-

Radius of gyration: 25.08 Å; Cα contacts (8 Å, |Δi|>4): 783; chains: 1; bounding box: 100×76×53 Å

Solvent-accessible surface area (backbone atoms only — not comparable to full-atom values): 24342 Å² total; per-residue (Å²): 138,90,82,90,84,86,85,85,87,81,86,88,80,81,89,83,87,83,84,88,80,90,77,92,79,82,90,77,89,79,80,95,75,94,74,86,80,80,87,75,85,76,83,82,71,56,68,68,61,53,48,47,52,77,75,68,49,81,93,78,74,76,75,78,79,75,84,72,86,56,88,78,78,77,70,41,46,69,52,36,44,72,72,43,67,90,62,60,44,39,53,26,44,32,49,47,53,45,51,28,16,62,78,57,71,11,23,33,51,28,35,37,62,62,56,75,62,36,50,62,7,39,51,53,25,23,63,74,45,25,20,39,42,30,47,23,47,33,56,69,47,47,76,32,23,92,41,50,58,52,55,43,43,53,48,57,46,50,53,33,48,76,72,63,41,62,70,44,40,31,21,35,30,38,30,54,44,67,31,70,48,82,85,40,49,68,63,47,47,53,49,52,52,47,30,46,72,28,36,50,19,22,37,25,47,24,25,21,60,30,62,69,70,56,19,49,55,51,49,67,59,62,43,47,68,44,54,74,68,69,35,26,34,30,35,42,45,28,52,48,73,51,44,96,93,52,78,50,25,48,52,50,34,69,59,48,29,51,52,55,51,53,35,44,76,72,74,44,78,51,50,25,41,31,59,30,44,49,54,57,80,55,68,54,62,89,90,53,68,81,47,67,40,59,71,60,42,33,50,31,33,64,49,32,42,93,68,71,34,35,28,30,41,63,37,49,36,37,42,43,57,71,58,54,36,51,37,43,83,35,42,28,33,33,39,31,37,34,57,41,55,51,32,46,44,60,7,42,35,53,52,99,34,48,28,51,40,57,51,97,88,45,42,79,38,72,36,78,94,36,18,41,56,62,68,61,49,50,53,52,49,53,51,18,64,77,68,72,29,51,53,88,44,42,60,45,45,40,36,78,40,40,68,59,64,71,63,52,56,67,71,39,47,50,52,20,16,51,50,32,18,57,51,38,43,54,48,31,59,29,26,48,17,57,48,41,24,62,48,29,49,71,74,73,112

Nearest PDB structures (foldseek):
  3gay-assembly1_A  TM=7.996E-01  e=1.809E-16  Giardia duodenalis
  1rvg-assembly1_A  TM=7.531E-01  e=9.301E-17  Thermus aquaticus
  2fjk-assembly1_C  TM=7.630E-01  e=2.136E-16  Thermus caldophilus
  3ohi-assembly1_A  TM=7.275E-01  e=1.962E-15  Giardia duodenalis
  3qm3-assembly2_D  TM=6.631E-01  e=1.291E-14  Campylobacter jejuni

Foldseek 3Di:
DDDDDDDDDDDDDDDDDDDDDDDDDDDDDDDDDDDDDDDDDPPPDPLVVLLCVLPVDPPPDDDDPPPPPDPPPLQAFPLCCVVDPPQLAQAHFVLLLLVLQLVLLFAAEEEAPLALLQLLLLLSLCVSQLFEHEDEHEPVSVVQAPDDLQVSLVSNSVSCVVSPPNFRHYFYEHPALEDQDPVCLVVSLVSLVVNVNSRGQAYEHEDQNDDLVSLLVSCLVNCVVCVVSVHAYEYEHFPHQDDQPDPGRWDAQVSLLVSQVSCVVSVHQHQEYETRQNADAAAQPDPDAGRHDLVRLLSNQVSNPVRNHFYAYEHQARPALQVLLCVSVSRHHYYYDYNLLVCQQLQFDADNRSHGDADNVQATDHDCQGHAHPVVSVVLVVVCVVVVCGHRSSSSVNRVCVVVSVVGDPSNSVRSSSVSNSVSNSNCVSRVRRSSSVVSVVVSD